Protein AF-A0A8H4V6S7-F1 (afdb_monomer_lite)

Foldseek 3Di:
DDDDDPDPPVVVVLVVVLQVLQQQVLNVLLQLLCQVQVVLLVHDPPDAVVNVSVLLSPLQRCVLVVLLQSLLVLLDPDPDDDSVCSQVSLQVCCVVPPVPPRPQDDPVDGRRLSPDRSVVSSVSSSVSSVSSVVCVVSSLVSDPPVDPVVVVVSDFDFLFADPQRWTWGQGPSLFIKTKADADPDPPPDDPPDPPDDDDDDDDDDDDDDDDDDDDDDDDPPPPPPPVPVCSVRNRMGMGGQGNALVSLVVVLVVLVPDPDPRSVSSSVSCVVPRNVVRVVVVVVVVVVVVVVVVVVVVVVCVVVCVVCVVVVVVVVVVVVVVVVVVVVVVVVVVVVVVVVVVVVVVVVVVVVVVVVVVVVVVVVVVVVVVVVVVVVVVVVVVVVVVDDDDDDDPPPPVADPVQVPDPPDDDDDPVNVVVVVVVPDDDDDDDDDDDDDDDDDDDDDDDDDDDDDDDDDDDDD

Sequence (461 aa):
MPSRKRTIQAVDDGSTILNRIRNTWQFANFCQWVYIFGKSAKIDESIDIEEIEVECLKPDSTLLADLALAILKLVSSHRGLTHDILDDQLRRQYLARACESNILGDADEPRKFADMDVVAKIRVLQQLTQWTMVHPERIRKKMEEQKDAEQTSWRIEPYGWDREDRTYYVLDDNRVYRLTEAPPIRALYRPKSQSMRSGRRSSKRQRPTPSNSDLATSMTVEENDNESTDNGMGGRAWECVAVTLQEVQELLWSLGKTRDENEKTLRRQLATHLIPILEKQGESRKRKQLQKERELLNLAKMANAKRSSRIAGKVERQKQEDKVKEEEERLRAAQVSKHREERGLLKMEQERDFRTSSRQRRLQEREARRLQHEEELAQLSEDSRATPVTAGRIKCLGISEEDADRQEFQFVCEPCRRRNEAASMPPKETLKMSLDTITCSTVGPQPQELPEVRTVRNESS

Secondary structure (DSSP, 8-state):
------SSHHHHHHHHHHHHHHT-HHHHHHHHHHHHHHHHHT--TT--HHHHHHHHT-TT-SHHHHHHHHHHHHH---TT--GGGHHHHHHHHHHHH-STT-SS--SSSPPPGGGS-HHHHHHHHHHHHHHHHTSTHHHHTT-S---HHHHGGGSPPP-EE-TT-PEEEE-TT--EEEEEPPPP-------------------------PPP-------------------SSTT-EEEEEE-SHHHHHHHHHHGGG---HHHHHHHHHIIIIIHHHHHHHHHHHHHHHHHHHHHHHHHHHHHHGGGTHHHHHHHHHHHHHHHHHHHHHHHHHHHHHHHHHHHHHHHHHHHHHHHHHHHHHHHHHHHHHHHHHHHHHHHHHHHHHSS--------SS---HHHHSSTT-----HHHHHHHHHHHSPPPP---------------PPPP-PPPPPP------

Structure (mmCIF, N/CA/C/O backbone):
data_AF-A0A8H4V6S7-F1
#
_entry.id   AF-A0A8H4V6S7-F1
#
loop_
_atom_site.group_PDB
_atom_site.id
_atom_site.type_symbol
_atom_site.label_atom_id
_atom_site.label_alt_id
_atom_site.label_comp_id
_atom_site.label_asym_id
_atom_site.label_entity_id
_atom_site.label_seq_id
_atom_site.pdbx_PDB_ins_code
_atom_site.Cartn_x
_atom_site.Cartn_y
_atom_site.Cartn_z
_atom_site.occupancy
_atom_site.B_iso_or_equiv
_atom_site.auth_seq_id
_atom_site.auth_comp_id
_atom_site.auth_asym_id
_atom_site.auth_atom_id
_atom_site.pdbx_PDB_model_num
ATOM 1 N N . MET A 1 1 ? -30.057 29.541 -23.007 1.00 42.00 1 MET A N 1
ATOM 2 C CA . MET A 1 1 ? -30.014 28.407 -22.057 1.00 42.00 1 MET A CA 1
ATOM 3 C C . MET A 1 1 ? -29.437 27.178 -22.761 1.00 42.00 1 MET A C 1
ATOM 5 O O . MET A 1 1 ? -30.197 26.512 -23.452 1.00 42.00 1 MET A O 1
ATOM 9 N N . PRO A 1 2 ? -28.131 26.869 -22.658 1.00 37.94 2 PRO A N 1
ATOM 10 C CA . PRO A 1 2 ? -27.592 25.608 -23.154 1.00 37.94 2 PRO A CA 1
ATOM 11 C C . PRO A 1 2 ? -27.215 24.658 -22.005 1.00 37.94 2 PRO A C 1
ATOM 13 O O . PRO A 1 2 ? -26.273 24.876 -21.252 1.00 37.94 2 PRO A O 1
ATOM 16 N N . SER A 1 3 ? -28.039 23.619 -21.887 1.00 35.72 3 SER A N 1
ATOM 17 C CA . SER A 1 3 ? -27.731 22.200 -21.662 1.00 35.72 3 SER A CA 1
ATOM 18 C C . SER A 1 3 ? -26.408 21.813 -20.967 1.00 35.72 3 SER A C 1
ATOM 20 O O . SER A 1 3 ? -25.352 21.693 -21.589 1.00 35.72 3 SER A O 1
ATOM 22 N N . ARG A 1 4 ? -26.511 21.481 -19.672 1.00 46.75 4 ARG A N 1
ATOM 23 C CA . ARG A 1 4 ? -25.550 20.660 -18.913 1.00 46.75 4 ARG A CA 1
ATOM 24 C C . ARG A 1 4 ? -25.634 19.198 -19.383 1.00 46.75 4 ARG A C 1
ATOM 26 O O . ARG A 1 4 ? -26.513 18.469 -18.935 1.00 46.75 4 ARG A O 1
ATOM 33 N N . LYS A 1 5 ? -24.723 18.755 -20.255 1.00 45.34 5 LYS A N 1
ATOM 34 C CA . LYS A 1 5 ? -24.535 17.331 -20.620 1.00 45.34 5 LYS A CA 1
ATOM 35 C C . LYS A 1 5 ? -23.055 16.983 -20.903 1.00 45.34 5 LYS A C 1
ATOM 37 O O . LYS A 1 5 ? -22.743 16.405 -21.933 1.00 45.34 5 LYS A O 1
ATOM 42 N N . ARG A 1 6 ? -22.114 17.349 -20.017 1.00 44.88 6 ARG A N 1
ATOM 43 C CA . ARG A 1 6 ? -20.682 16.965 -20.147 1.00 44.88 6 ARG A CA 1
ATOM 44 C C . ARG A 1 6 ? -19.986 16.628 -18.820 1.00 44.88 6 ARG A C 1
ATOM 46 O O . ARG A 1 6 ? -18.898 17.118 -18.553 1.00 44.88 6 ARG A O 1
ATOM 53 N N . THR A 1 7 ? -20.596 15.814 -17.962 1.00 43.50 7 THR A N 1
ATOM 54 C CA . THR A 1 7 ? -19.916 15.402 -16.708 1.00 43.50 7 THR A CA 1
ATOM 55 C C . THR A 1 7 ? -19.982 13.899 -16.433 1.00 43.50 7 THR A C 1
ATOM 57 O O . THR A 1 7 ? -19.345 13.435 -15.502 1.00 43.50 7 THR A O 1
ATOM 60 N N . ILE A 1 8 ? -20.682 13.114 -17.258 1.00 44.88 8 ILE A N 1
ATOM 61 C CA . ILE A 1 8 ? -20.849 11.668 -17.016 1.00 44.88 8 ILE A CA 1
ATOM 62 C C . ILE A 1 8 ? -19.811 10.817 -17.780 1.00 44.88 8 ILE A C 1
ATOM 64 O O . ILE A 1 8 ? -19.461 9.749 -17.307 1.00 44.88 8 ILE A O 1
ATOM 68 N N . GLN A 1 9 ? -19.240 11.297 -18.894 1.00 41.22 9 GLN A N 1
ATOM 69 C CA . GLN A 1 9 ? -18.287 10.504 -19.698 1.00 41.22 9 GLN A CA 1
ATOM 70 C C . GLN A 1 9 ? -16.881 10.378 -19.081 1.00 41.22 9 GLN A C 1
ATOM 72 O O . GLN A 1 9 ? -16.280 9.318 -19.159 1.00 41.22 9 GLN A O 1
ATOM 77 N N . ALA A 1 10 ? -16.375 11.406 -18.394 1.00 42.78 10 ALA A N 1
ATOM 78 C CA . ALA A 1 10 ? -14.999 11.394 -17.875 1.00 42.78 10 ALA A CA 1
ATOM 79 C C . ALA A 1 10 ? -14.760 10.397 -16.719 1.00 42.78 10 ALA A C 1
ATOM 81 O O . ALA A 1 10 ? -13.616 10.066 -16.419 1.00 42.78 10 ALA A O 1
ATOM 82 N N . VAL A 1 11 ? -15.821 9.929 -16.050 1.00 45.78 11 VAL A N 1
ATOM 83 C CA . VAL A 1 11 ? -15.714 8.957 -14.946 1.00 45.78 11 VAL A CA 1
ATOM 84 C C . VAL A 1 11 ? -15.586 7.523 -15.481 1.00 45.78 11 VAL A C 1
ATOM 86 O O . VAL A 1 11 ? -14.946 6.686 -14.846 1.00 45.78 11 VAL A O 1
ATOM 89 N N . ASP A 1 12 ? -16.136 7.255 -16.668 1.00 48.50 12 ASP A N 1
ATOM 90 C CA . ASP A 1 12 ? -16.135 5.930 -17.296 1.00 48.50 12 ASP A CA 1
ATOM 91 C C . ASP A 1 12 ? -14.758 5.607 -17.912 1.00 48.50 12 ASP A C 1
ATOM 93 O O . ASP A 1 12 ? -14.203 4.527 -17.695 1.00 48.50 12 ASP A O 1
ATOM 97 N N . ASP A 1 13 ? -14.128 6.599 -18.553 1.00 58.03 13 ASP A N 1
ATOM 98 C CA . ASP A 1 13 ? -12.788 6.476 -19.149 1.00 58.03 13 ASP A CA 1
ATOM 99 C C . ASP A 1 13 ? -11.702 6.175 -18.097 1.00 58.03 13 ASP A C 1
ATOM 101 O O . ASP A 1 13 ? -10.824 5.341 -18.312 1.00 58.03 13 ASP A O 1
ATOM 105 N N . GLY A 1 14 ? -11.782 6.784 -16.908 1.00 62.34 14 GLY A N 1
ATOM 106 C CA . GLY A 1 14 ? -10.833 6.509 -15.823 1.00 62.34 14 GLY A CA 1
ATOM 107 C C . GLY A 1 14 ? -10.924 5.072 -15.296 1.00 62.34 14 GLY A C 1
ATOM 108 O O . GLY A 1 14 ? -9.904 4.443 -15.017 1.00 62.34 14 GLY A O 1
ATOM 109 N N . SER A 1 15 ? -12.137 4.517 -15.205 1.00 71.00 15 SER A N 1
ATOM 110 C CA . SER A 1 15 ? -12.350 3.145 -14.724 1.00 71.00 15 SER A CA 1
ATOM 111 C C . SER A 1 15 ? -11.838 2.090 -15.714 1.00 71.00 15 SER A C 1
ATOM 113 O O . SER A 1 15 ? -11.225 1.098 -15.316 1.00 71.00 15 SER A O 1
ATOM 115 N N . THR A 1 16 ? -12.009 2.338 -17.015 1.00 82.56 16 THR A N 1
ATOM 116 C CA . THR A 1 16 ? -11.537 1.440 -18.077 1.00 82.56 16 THR A CA 1
ATOM 117 C C . THR A 1 16 ? -10.013 1.460 -18.200 1.00 82.56 16 THR A C 1
ATOM 119 O O . THR A 1 16 ? -9.397 0.400 -18.334 1.00 82.56 16 THR A O 1
ATOM 122 N N . ILE A 1 17 ? -9.386 2.634 -18.058 1.00 85.62 17 ILE A N 1
ATOM 123 C CA . ILE A 1 17 ? -7.924 2.773 -18.021 1.00 85.62 17 ILE A CA 1
ATOM 124 C C . ILE A 1 17 ? -7.340 2.077 -16.785 1.00 85.62 17 ILE A C 1
ATOM 126 O O . ILE A 1 17 ? -6.378 1.319 -16.920 1.00 85.62 17 ILE A O 1
ATOM 130 N N . LEU A 1 18 ? -7.937 2.252 -15.599 1.00 87.50 18 LEU A N 1
ATOM 131 C CA . LEU A 1 18 ? -7.503 1.540 -14.389 1.00 87.50 18 LEU A CA 1
ATOM 132 C C . LEU A 1 18 ? -7.582 0.023 -14.552 1.00 87.50 18 LEU A C 1
ATOM 134 O O . LEU A 1 18 ? -6.632 -0.678 -14.214 1.00 87.50 18 LEU A O 1
ATOM 138 N N . ASN A 1 19 ? -8.684 -0.490 -15.099 1.00 87.06 19 ASN A N 1
ATOM 139 C CA . ASN A 1 19 ? -8.835 -1.924 -15.340 1.00 87.06 19 ASN A CA 1
ATOM 140 C C . ASN A 1 19 ? -7.770 -2.445 -16.313 1.00 87.06 19 ASN A C 1
ATOM 142 O O . ASN A 1 19 ? -7.203 -3.516 -16.098 1.00 87.06 19 ASN A O 1
ATOM 146 N N . ARG A 1 20 ? -7.430 -1.665 -17.345 1.00 88.50 20 ARG A N 1
ATOM 147 C CA . ARG A 1 20 ? -6.333 -1.995 -18.262 1.00 88.50 20 ARG A CA 1
ATOM 148 C C . ARG A 1 20 ? -4.984 -2.043 -17.542 1.00 88.50 20 ARG A C 1
ATOM 150 O O . ARG A 1 20 ? -4.229 -2.992 -17.744 1.00 88.50 20 ARG A O 1
ATOM 157 N N . ILE A 1 21 ? -4.690 -1.061 -16.689 1.00 89.31 21 ILE A N 1
ATOM 158 C CA . ILE A 1 21 ? -3.451 -1.008 -15.897 1.00 89.31 21 ILE A CA 1
ATOM 159 C C . ILE A 1 21 ? -3.358 -2.211 -14.952 1.00 89.31 21 ILE A C 1
ATOM 161 O O . ILE A 1 21 ? -2.337 -2.892 -14.928 1.00 89.31 21 ILE A O 1
ATOM 165 N N . ARG A 1 22 ? -4.438 -2.534 -14.236 1.00 89.69 22 ARG A N 1
ATOM 166 C CA . ARG A 1 22 ? -4.497 -3.669 -13.299 1.00 89.69 22 ARG A CA 1
ATOM 167 C C . ARG A 1 22 ? -4.276 -5.016 -13.981 1.00 89.69 22 ARG A C 1
ATOM 169 O O . ARG A 1 22 ? -3.579 -5.869 -13.440 1.00 89.69 22 ARG A O 1
ATOM 176 N N . ASN A 1 23 ? -4.814 -5.189 -15.187 1.00 89.88 23 ASN A N 1
ATOM 177 C CA . ASN A 1 23 ? -4.631 -6.403 -15.989 1.00 89.88 23 ASN A CA 1
ATOM 178 C C . ASN A 1 23 ? -3.279 -6.461 -16.717 1.00 89.88 23 ASN A C 1
ATOM 180 O O . ASN A 1 23 ? -2.972 -7.435 -17.397 1.00 89.88 23 ASN A O 1
ATOM 184 N N . THR A 1 24 ? -2.437 -5.441 -16.574 1.00 90.38 24 THR A N 1
ATOM 185 C CA . THR A 1 24 ? -1.105 -5.418 -17.176 1.00 90.38 24 THR A CA 1
ATOM 186 C C . THR A 1 24 ? -0.105 -6.076 -16.221 1.00 90.38 24 THR A C 1
ATOM 188 O O . THR A 1 24 ? 0.155 -5.564 -15.133 1.00 90.38 24 THR A O 1
ATOM 191 N N . TRP A 1 25 ? 0.511 -7.194 -16.619 1.00 90.31 25 TRP A N 1
ATOM 192 C CA . TRP A 1 25 ? 1.487 -7.896 -15.767 1.00 90.31 25 TRP A CA 1
ATOM 193 C C . TRP A 1 25 ? 2.703 -7.024 -15.426 1.00 90.31 25 TRP A C 1
ATOM 195 O O . TRP A 1 25 ? 3.274 -7.153 -14.343 1.00 90.31 25 TRP A O 1
ATOM 205 N N . GLN A 1 26 ? 3.077 -6.101 -16.323 1.00 91.75 26 GLN A N 1
ATOM 206 C CA . GLN A 1 26 ? 4.175 -5.165 -16.100 1.00 91.75 26 GLN A CA 1
ATOM 207 C C . GLN A 1 26 ? 3.908 -4.271 -14.886 1.00 91.75 26 GLN A C 1
ATOM 209 O O . GLN A 1 26 ? 4.837 -3.968 -14.141 1.00 91.75 26 GLN A O 1
ATOM 214 N N . PHE A 1 27 ? 2.646 -3.888 -14.667 1.00 92.06 27 PHE A N 1
ATOM 215 C CA . PHE A 1 27 ? 2.244 -3.099 -13.509 1.00 92.06 27 PHE A CA 1
ATOM 216 C C . PHE A 1 27 ? 2.395 -3.908 -12.221 1.00 92.06 27 PHE A C 1
ATOM 218 O O . PHE A 1 27 ? 3.101 -3.481 -11.313 1.00 92.06 27 PHE A O 1
ATOM 225 N N . ALA A 1 28 ? 1.828 -5.117 -12.182 1.00 91.88 28 ALA A N 1
ATOM 226 C CA . ALA A 1 28 ? 1.925 -6.003 -11.023 1.00 91.88 28 ALA A CA 1
ATOM 227 C C . ALA A 1 28 ? 3.391 -6.313 -10.656 1.00 91.88 28 ALA A C 1
ATOM 229 O O . ALA A 1 28 ? 3.788 -6.222 -9.496 1.00 91.88 28 ALA A O 1
ATOM 230 N N . ASN A 1 29 ? 4.228 -6.604 -11.659 1.00 91.75 29 ASN A N 1
ATOM 231 C CA . ASN A 1 29 ? 5.652 -6.867 -11.460 1.00 91.75 29 ASN A CA 1
ATOM 232 C C . ASN A 1 29 ? 6.421 -5.634 -10.963 1.00 91.75 29 ASN A C 1
ATOM 234 O O . ASN A 1 29 ? 7.265 -5.751 -10.076 1.00 91.75 29 ASN A O 1
ATOM 238 N N . PHE A 1 30 ? 6.126 -4.457 -11.518 1.00 92.19 30 PHE A N 1
ATOM 239 C CA . PHE A 1 30 ? 6.714 -3.199 -11.074 1.00 92.19 30 PHE A CA 1
ATOM 240 C C . PHE A 1 30 ? 6.356 -2.895 -9.616 1.00 92.19 30 PHE A C 1
ATOM 242 O O . PHE A 1 30 ? 7.247 -2.633 -8.811 1.00 92.19 30 PHE A O 1
ATOM 249 N N . CYS A 1 31 ? 5.077 -2.979 -9.257 1.00 91.12 31 CYS A N 1
ATOM 250 C CA . CYS A 1 31 ? 4.616 -2.715 -7.901 1.00 91.12 31 CYS A CA 1
ATOM 251 C C . CYS A 1 31 ? 5.244 -3.679 -6.892 1.00 91.12 31 CYS A C 1
ATOM 253 O O . CYS A 1 31 ? 5.760 -3.244 -5.866 1.00 91.12 31 CYS A O 1
ATOM 255 N N . GLN A 1 32 ? 5.297 -4.969 -7.221 1.00 90.75 32 GLN A N 1
ATOM 256 C CA . GLN A 1 32 ? 5.970 -5.966 -6.395 1.00 90.75 32 GLN A CA 1
ATOM 257 C C . GLN A 1 32 ? 7.457 -5.645 -6.189 1.00 90.75 32 GLN A C 1
ATOM 259 O O . GLN A 1 32 ? 7.984 -5.771 -5.085 1.00 90.75 32 GLN A O 1
ATOM 264 N N . TRP A 1 33 ? 8.145 -5.186 -7.237 1.00 90.94 33 TRP A N 1
ATOM 265 C CA . TRP A 1 33 ? 9.530 -4.738 -7.115 1.00 90.94 33 TRP A CA 1
ATOM 266 C C . TRP A 1 33 ? 9.660 -3.534 -6.174 1.00 90.94 33 TRP A C 1
ATOM 268 O O . TRP A 1 33 ? 10.598 -3.485 -5.382 1.00 90.94 33 TRP A O 1
ATOM 278 N N . VAL A 1 34 ? 8.722 -2.584 -6.225 1.00 90.62 34 VAL A N 1
ATOM 279 C CA . VAL A 1 34 ? 8.705 -1.424 -5.320 1.00 90.62 34 VAL A CA 1
ATOM 280 C C . VAL A 1 34 ? 8.496 -1.857 -3.865 1.00 90.62 34 VAL A C 1
ATOM 282 O O . VAL A 1 34 ? 9.169 -1.312 -2.996 1.00 90.62 34 VAL A O 1
ATOM 285 N N . TYR A 1 35 ? 7.669 -2.866 -3.577 1.00 88.19 35 TYR A N 1
ATOM 286 C CA . TYR A 1 35 ? 7.531 -3.380 -2.205 1.00 88.19 35 TYR A CA 1
ATOM 287 C C . TYR A 1 35 ? 8.808 -4.036 -1.683 1.00 88.19 35 TYR A C 1
ATOM 289 O O . TYR A 1 35 ? 9.224 -3.751 -0.562 1.00 88.19 35 TYR A O 1
ATOM 297 N N . ILE A 1 36 ? 9.460 -4.870 -2.498 1.00 86.06 36 ILE A N 1
ATOM 298 C CA . ILE A 1 36 ? 10.667 -5.586 -2.062 1.00 86.06 36 ILE A CA 1
ATOM 299 C C . ILE A 1 36 ? 11.871 -4.633 -1.967 1.00 86.06 36 ILE A C 1
ATOM 301 O O . ILE A 1 36 ? 12.642 -4.685 -1.011 1.00 86.06 36 ILE A O 1
ATOM 305 N N . PHE A 1 37 ? 12.057 -3.752 -2.955 1.00 87.06 37 PHE A N 1
ATOM 306 C CA . PHE A 1 37 ? 13.295 -2.980 -3.127 1.00 87.06 37 PHE A CA 1
ATOM 307 C C . PHE A 1 37 ? 13.135 -1.466 -2.967 1.00 87.06 37 PHE A C 1
ATOM 309 O O . PHE A 1 37 ? 14.127 -0.735 -3.062 1.00 87.06 37 PHE A O 1
ATOM 316 N N . GLY A 1 38 ? 11.923 -0.971 -2.711 1.00 85.38 38 GLY A N 1
ATOM 317 C CA . GLY A 1 38 ? 11.621 0.460 -2.627 1.00 85.38 38 GLY A CA 1
ATOM 318 C C . GLY A 1 38 ? 12.490 1.188 -1.609 1.00 85.38 38 GLY A C 1
ATOM 319 O O . GLY A 1 38 ? 13.104 2.203 -1.943 1.00 85.38 38 GLY A O 1
ATOM 320 N N . LYS A 1 39 ? 12.670 0.597 -0.422 1.00 85.69 39 LYS A N 1
ATOM 321 C CA . LYS A 1 39 ? 13.534 1.135 0.642 1.00 85.69 39 LYS A CA 1
ATOM 322 C C . LYS A 1 39 ? 14.963 1.378 0.148 1.00 85.69 39 LYS A C 1
ATOM 324 O O . LYS A 1 39 ? 15.504 2.477 0.273 1.00 85.69 39 LYS A O 1
ATOM 329 N N . SER A 1 40 ? 15.564 0.390 -0.514 1.00 85.19 40 SER A N 1
ATOM 330 C CA . SER A 1 40 ? 16.931 0.492 -1.048 1.00 85.19 40 SER A CA 1
ATOM 331 C C . SER A 1 40 ? 17.048 1.371 -2.290 1.00 85.19 40 SER A C 1
ATOM 333 O O . SER A 1 40 ? 18.120 1.929 -2.561 1.00 85.19 40 SER A O 1
ATOM 335 N N . ALA A 1 41 ? 15.951 1.545 -3.025 1.00 85.00 41 ALA A N 1
ATOM 336 C CA . ALA A 1 41 ? 15.831 2.517 -4.104 1.00 85.00 41 ALA A CA 1
ATOM 337 C C . ALA A 1 41 ? 15.590 3.956 -3.606 1.00 85.00 41 ALA A C 1
ATOM 339 O O . ALA A 1 41 ? 15.640 4.881 -4.418 1.00 85.00 41 ALA A O 1
ATOM 340 N N . LYS A 1 42 ? 15.417 4.165 -2.289 1.00 84.88 42 LYS A N 1
ATOM 341 C CA . LYS A 1 42 ? 15.016 5.441 -1.666 1.00 84.88 42 LYS A CA 1
ATOM 342 C C . LYS A 1 42 ? 13.648 5.937 -2.144 1.00 84.88 42 LYS A C 1
ATOM 344 O O . LYS A 1 42 ? 13.438 7.141 -2.278 1.00 84.88 42 LYS A O 1
ATOM 349 N N . ILE A 1 43 ? 12.753 5.002 -2.433 1.00 85.75 43 ILE A N 1
ATOM 350 C CA . ILE A 1 43 ? 11.335 5.263 -2.653 1.00 85.75 43 ILE A CA 1
ATOM 351 C C . ILE A 1 43 ? 10.681 5.315 -1.269 1.00 85.75 43 ILE A C 1
ATOM 353 O O . ILE A 1 43 ? 11.036 4.524 -0.395 1.00 85.75 43 ILE A O 1
ATOM 357 N N . ASP A 1 44 ? 9.788 6.279 -1.053 1.00 80.88 44 ASP A N 1
ATOM 358 C CA . ASP A 1 44 ? 9.103 6.419 0.230 1.00 80.88 44 ASP A CA 1
ATOM 359 C C . ASP A 1 44 ? 8.198 5.204 0.492 1.00 80.88 44 ASP A C 1
ATOM 361 O O . ASP A 1 44 ? 7.423 4.798 -0.371 1.00 80.88 44 ASP A O 1
ATOM 365 N N . GLU A 1 45 ? 8.293 4.629 1.693 1.00 77.75 45 GLU A N 1
ATOM 366 C CA . GLU A 1 45 ? 7.503 3.463 2.118 1.00 77.75 45 GLU A CA 1
ATOM 367 C C . GLU A 1 45 ? 6.009 3.779 2.233 1.00 77.75 45 GLU A C 1
ATOM 369 O O . GLU A 1 45 ? 5.188 2.871 2.326 1.00 77.75 45 GLU A O 1
ATOM 374 N N . SER A 1 46 ? 5.654 5.066 2.256 1.00 76.06 46 SER A N 1
ATOM 375 C CA . SER A 1 46 ? 4.264 5.508 2.292 1.00 76.06 46 SER A CA 1
ATOM 376 C C . SER A 1 46 ? 3.533 5.361 0.952 1.00 76.06 46 SER A C 1
ATOM 378 O O . SER A 1 46 ? 2.301 5.408 0.945 1.00 76.06 46 SER A O 1
ATOM 380 N N . ILE A 1 47 ? 4.272 5.155 -0.148 1.00 81.12 47 ILE A N 1
ATOM 381 C CA . ILE A 1 47 ? 3.715 5.040 -1.497 1.00 81.12 47 ILE A CA 1
ATOM 382 C C . ILE A 1 47 ? 3.047 3.669 -1.646 1.00 81.12 47 ILE A C 1
ATOM 384 O O . ILE A 1 47 ? 3.691 2.656 -1.920 1.00 81.12 47 ILE A O 1
ATOM 388 N N . ASP A 1 48 ? 1.728 3.655 -1.483 1.00 82.69 48 ASP A N 1
ATOM 389 C CA . ASP A 1 48 ? 0.883 2.485 -1.716 1.00 82.69 48 ASP A CA 1
ATOM 390 C C . ASP A 1 48 ? 0.552 2.335 -3.215 1.00 82.69 48 ASP A C 1
ATOM 392 O O . ASP A 1 48 ? 0.479 3.316 -3.956 1.00 82.69 48 ASP A O 1
ATOM 396 N N . ILE A 1 49 ? 0.227 1.122 -3.681 1.00 85.75 49 ILE A N 1
ATOM 397 C CA . ILE A 1 49 ? -0.225 0.928 -5.077 1.00 85.75 49 ILE A CA 1
ATOM 398 C C . ILE A 1 49 ? -1.452 1.759 -5.419 1.00 85.75 49 ILE A C 1
ATOM 400 O O . ILE A 1 49 ? -1.555 2.242 -6.538 1.00 85.75 49 ILE A O 1
ATOM 404 N N . GLU A 1 50 ? -2.385 1.935 -4.483 1.00 84.88 50 GLU A N 1
ATOM 405 C CA . GLU A 1 50 ? -3.554 2.786 -4.724 1.00 84.88 50 GLU A CA 1
ATOM 406 C C . GLU A 1 50 ? -3.146 4.231 -5.032 1.00 84.88 50 GLU A C 1
ATOM 408 O O . GLU A 1 50 ? -3.790 4.883 -5.848 1.00 84.88 50 GLU A O 1
ATOM 413 N N . GLU A 1 51 ? -2.061 4.724 -4.428 1.00 86.81 51 GLU A N 1
ATOM 414 C CA . GLU A 1 51 ? -1.514 6.039 -4.750 1.00 86.81 51 GLU A CA 1
ATOM 415 C C . GLU A 1 51 ? -0.906 6.045 -6.153 1.00 86.81 51 GLU A C 1
ATOM 417 O O . GLU A 1 51 ? -1.221 6.939 -6.934 1.00 86.81 51 GLU A O 1
ATOM 422 N N . ILE A 1 52 ? -0.145 5.008 -6.521 1.00 88.81 52 ILE A N 1
ATOM 423 C CA . ILE A 1 52 ? 0.395 4.852 -7.882 1.00 88.81 52 ILE A CA 1
ATOM 424 C C . ILE A 1 52 ? -0.743 4.785 -8.915 1.00 88.81 52 ILE A C 1
ATOM 426 O O . ILE A 1 52 ? -0.659 5.439 -9.947 1.00 88.81 52 ILE A O 1
ATOM 430 N N . GLU A 1 53 ? -1.832 4.059 -8.647 1.00 88.94 53 GLU A N 1
ATOM 431 C CA . GLU A 1 53 ? -3.004 3.979 -9.533 1.00 88.94 53 GLU A CA 1
ATOM 432 C C . GLU A 1 53 ? -3.715 5.324 -9.693 1.00 88.94 53 GLU A C 1
ATOM 434 O O . GLU A 1 53 ? -4.066 5.717 -10.807 1.00 88.94 53 GLU A O 1
ATOM 439 N N . VAL A 1 54 ? -3.932 6.039 -8.585 1.00 87.94 54 VAL A N 1
ATOM 440 C CA . VAL A 1 54 ? -4.552 7.371 -8.603 1.00 87.94 54 VAL A CA 1
ATOM 441 C C . VAL A 1 54 ? -3.672 8.365 -9.354 1.00 87.94 54 VAL A C 1
ATOM 443 O O . VAL A 1 54 ? -4.186 9.223 -10.069 1.00 87.94 54 VAL A O 1
ATOM 446 N N . GLU A 1 55 ? -2.358 8.251 -9.216 1.00 87.81 55 GLU A N 1
ATOM 447 C CA . GLU A 1 55 ? -1.399 9.136 -9.864 1.00 87.81 55 GLU A CA 1
ATOM 448 C C . GLU A 1 55 ? -1.228 8.794 -11.350 1.00 87.81 55 GLU A C 1
ATOM 450 O O . GLU A 1 55 ? -1.158 9.694 -12.179 1.00 87.81 55 GLU A O 1
ATOM 455 N N . CYS A 1 56 ? -1.329 7.516 -11.722 1.00 85.94 56 CYS A N 1
ATOM 456 C CA . CYS A 1 56 ? -1.452 7.063 -13.108 1.00 85.94 56 CYS A CA 1
ATOM 457 C C . CYS A 1 56 ? -2.669 7.663 -13.832 1.00 85.94 56 CYS A C 1
ATOM 459 O O . CYS A 1 56 ? -2.624 7.834 -15.047 1.00 85.94 56 CYS A O 1
ATOM 461 N N . LEU A 1 57 ? -3.748 7.991 -13.114 1.00 86.88 57 LEU A N 1
ATOM 462 C CA . LEU A 1 57 ? -4.913 8.670 -13.689 1.00 86.88 57 LEU A CA 1
ATOM 463 C C . LEU A 1 57 ? -4.734 10.182 -13.852 1.00 86.88 57 LEU A C 1
ATOM 465 O O . LEU A 1 57 ? -5.521 10.814 -14.560 1.00 86.88 57 LEU A O 1
ATOM 469 N N . LYS A 1 58 ? -3.730 10.782 -13.205 1.00 85.88 58 LYS A N 1
ATOM 470 C CA . LYS A 1 58 ? -3.447 12.212 -13.328 1.00 85.88 58 LYS A CA 1
ATOM 471 C C . LYS A 1 58 ? -2.418 12.423 -14.441 1.00 85.88 58 LYS A C 1
ATOM 473 O O . LYS A 1 58 ? -1.307 11.917 -14.341 1.00 85.88 58 LYS A O 1
ATOM 478 N N . PRO A 1 59 ? -2.725 13.195 -15.493 1.00 74.25 59 PRO A N 1
ATOM 479 C CA . PRO A 1 59 ? -1.775 13.416 -16.584 1.00 74.25 59 PRO A CA 1
ATOM 480 C C . PRO A 1 59 ? -0.526 14.207 -16.150 1.00 74.25 59 PRO A C 1
ATOM 482 O O . PRO A 1 59 ? 0.563 13.929 -16.644 1.00 74.25 59 PRO A O 1
ATOM 485 N N . ASP A 1 60 ? -0.660 15.116 -15.176 1.00 76.12 60 ASP A N 1
ATOM 486 C CA . ASP A 1 60 ? 0.415 16.017 -14.711 1.00 76.12 60 ASP A CA 1
ATOM 487 C C . ASP A 1 60 ? 1.244 15.450 -13.540 1.00 76.12 60 ASP A C 1
ATOM 489 O O . ASP A 1 60 ? 2.005 16.157 -12.879 1.00 76.12 60 ASP A O 1
ATOM 493 N N . SER A 1 61 ? 1.066 14.163 -13.259 1.00 82.50 61 SER A N 1
ATOM 494 C CA . SER A 1 61 ? 1.737 13.414 -12.201 1.00 82.50 61 SER A CA 1
ATOM 495 C C . SER A 1 61 ? 3.266 13.443 -12.354 1.00 82.50 61 SER A C 1
ATOM 497 O O . SER A 1 61 ? 3.791 12.913 -13.341 1.00 82.50 61 SER A O 1
ATOM 499 N N . THR A 1 62 ? 4.008 13.929 -11.353 1.00 86.56 62 THR A N 1
ATOM 500 C CA . THR A 1 62 ? 5.481 13.786 -11.325 1.00 86.56 62 THR A CA 1
ATOM 501 C C . THR A 1 62 ? 5.940 12.468 -10.711 1.00 86.56 62 THR A C 1
ATOM 503 O O . THR A 1 62 ? 7.055 12.034 -10.990 1.00 86.56 62 THR A O 1
ATOM 506 N N . LEU A 1 63 ? 5.079 11.777 -9.959 1.00 88.19 63 LEU A N 1
ATOM 507 C CA . LEU A 1 63 ? 5.439 10.587 -9.182 1.00 88.19 63 LEU A CA 1
ATOM 508 C C . LEU A 1 63 ? 6.020 9.463 -10.048 1.00 88.19 63 LEU A C 1
ATOM 510 O O . LEU A 1 63 ? 7.018 8.852 -9.680 1.00 88.19 63 LEU A O 1
ATOM 514 N N . LEU A 1 64 ? 5.454 9.205 -11.232 1.00 88.44 64 LEU A N 1
ATOM 515 C CA . LEU A 1 64 ? 6.010 8.201 -12.149 1.00 88.44 64 LEU A CA 1
ATOM 516 C C . LEU A 1 64 ? 7.409 8.589 -12.651 1.00 88.44 64 LEU A C 1
ATOM 518 O O . LEU A 1 64 ? 8.257 7.717 -12.835 1.00 88.44 64 LEU A O 1
ATOM 522 N N . ALA A 1 65 ? 7.666 9.885 -12.852 1.00 89.31 65 ALA A N 1
ATOM 523 C CA . ALA A 1 65 ? 8.984 10.384 -13.231 1.00 89.31 65 ALA A CA 1
ATOM 524 C C . ALA A 1 65 ? 9.964 10.326 -12.047 1.00 89.31 65 ALA A C 1
ATOM 526 O O . ALA A 1 65 ? 11.123 9.960 -12.240 1.00 89.31 65 ALA A O 1
ATOM 527 N N . ASP A 1 66 ? 9.499 10.610 -10.828 1.00 89.75 66 ASP A N 1
ATOM 528 C CA . ASP A 1 66 ? 10.264 10.467 -9.584 1.00 89.75 66 ASP A CA 1
ATOM 529 C C . ASP A 1 66 ? 10.691 9.007 -9.362 1.00 89.75 66 ASP A C 1
ATOM 531 O O . ASP A 1 66 ? 11.866 8.727 -9.106 1.00 89.75 66 ASP A O 1
ATOM 535 N N . LEU A 1 67 ? 9.762 8.060 -9.543 1.00 90.19 67 LEU A N 1
ATOM 536 C CA . LEU A 1 67 ? 10.024 6.620 -9.471 1.00 90.19 67 LEU A CA 1
ATOM 537 C C . LEU A 1 67 ? 10.990 6.169 -10.573 1.00 90.19 67 LEU A C 1
ATOM 539 O O . LEU A 1 67 ? 11.961 5.463 -10.287 1.00 90.19 67 LEU A O 1
ATOM 543 N N . ALA A 1 68 ? 10.787 6.618 -11.816 1.00 89.69 68 ALA A N 1
ATOM 544 C CA . ALA A 1 68 ? 11.703 6.326 -12.919 1.00 89.69 68 ALA A CA 1
ATOM 545 C C . ALA A 1 68 ? 13.119 6.816 -12.605 1.00 89.69 68 ALA A C 1
ATOM 547 O O . ALA A 1 68 ? 14.091 6.088 -12.801 1.00 89.69 68 ALA A O 1
ATOM 548 N N . LEU A 1 69 ? 13.242 8.023 -12.056 1.00 90.38 69 LEU A N 1
ATOM 549 C CA . LEU A 1 69 ? 14.510 8.630 -11.680 1.00 90.38 69 LEU A CA 1
ATOM 550 C C . LEU A 1 69 ? 15.175 7.884 -10.512 1.00 90.38 69 LEU A C 1
ATOM 552 O O . LEU A 1 69 ? 16.387 7.650 -10.545 1.00 90.38 69 LEU A O 1
ATOM 556 N N . ALA A 1 70 ? 14.407 7.477 -9.498 1.00 89.12 70 ALA A N 1
ATOM 557 C CA . ALA A 1 70 ? 14.898 6.679 -8.375 1.00 89.12 70 ALA A CA 1
ATOM 558 C C . ALA A 1 70 ? 15.498 5.345 -8.848 1.00 89.12 70 ALA A C 1
ATOM 560 O O . ALA A 1 70 ? 16.609 4.983 -8.450 1.00 89.12 70 ALA A O 1
ATOM 561 N N . ILE A 1 71 ? 14.822 4.657 -9.770 1.00 89.75 71 ILE A N 1
ATOM 562 C CA . ILE A 1 71 ? 15.285 3.381 -10.330 1.00 89.75 71 ILE A CA 1
ATOM 563 C C . ILE A 1 71 ? 16.458 3.603 -11.290 1.00 89.75 71 ILE A C 1
ATOM 565 O O . ILE A 1 71 ? 17.453 2.875 -11.253 1.00 89.75 71 ILE A O 1
ATOM 569 N N . LEU A 1 72 ? 16.418 4.657 -12.107 1.00 89.00 72 LEU A N 1
ATOM 570 C CA . LEU A 1 72 ? 17.493 4.982 -13.043 1.00 89.00 72 LEU A CA 1
ATOM 571 C C . LEU A 1 72 ? 18.804 5.336 -12.324 1.00 89.00 72 LEU A C 1
ATOM 573 O O . LEU A 1 72 ? 19.877 5.035 -12.845 1.00 89.00 72 LEU A O 1
ATOM 577 N N . LYS A 1 73 ? 18.755 5.883 -11.102 1.00 88.38 73 LYS A N 1
ATOM 578 C CA . LYS A 1 73 ? 19.938 6.064 -10.232 1.00 88.38 73 LYS A CA 1
ATOM 579 C C . LYS A 1 73 ? 20.598 4.743 -9.808 1.00 88.38 73 LYS A C 1
ATOM 581 O O . LYS A 1 73 ? 21.739 4.756 -9.349 1.00 88.38 73 LYS A O 1
ATOM 586 N N . LEU A 1 74 ? 19.898 3.611 -9.907 1.00 85.06 74 LEU A N 1
ATOM 587 C CA . LEU A 1 74 ? 20.451 2.278 -9.637 1.00 85.06 74 LEU A CA 1
ATOM 588 C C . LEU A 1 74 ? 21.053 1.643 -10.898 1.00 85.06 74 LEU A C 1
ATOM 590 O O . LEU A 1 74 ? 22.081 0.961 -10.825 1.00 85.06 74 LEU A O 1
ATOM 594 N N . VAL A 1 75 ? 20.429 1.885 -12.054 1.00 85.56 75 VAL A N 1
ATOM 595 C CA . VAL A 1 75 ? 20.890 1.371 -13.353 1.00 85.56 75 VAL A CA 1
ATOM 596 C C . VAL A 1 75 ? 22.094 2.167 -13.864 1.00 85.56 75 VAL A C 1
ATOM 598 O O . VAL A 1 75 ? 23.128 1.592 -14.221 1.00 85.56 75 VAL A O 1
ATOM 601 N N . SER A 1 76 ? 21.976 3.494 -13.876 1.00 82.81 76 SER A N 1
ATOM 602 C CA . SER A 1 76 ? 22.989 4.410 -14.394 1.00 82.81 76 SER A CA 1
ATOM 603 C C . SER A 1 76 ? 24.039 4.751 -13.333 1.00 82.81 76 SER A C 1
ATOM 605 O O . SER A 1 76 ? 23.754 4.859 -12.144 1.00 82.81 76 SER A O 1
ATOM 607 N N . SER A 1 77 ? 25.284 4.932 -13.771 1.00 79.44 77 SER A N 1
ATOM 608 C CA . SER A 1 77 ? 26.390 5.412 -12.932 1.00 79.44 77 SER A CA 1
ATOM 609 C C . SER A 1 77 ? 26.568 6.934 -12.998 1.00 79.44 77 SER A C 1
ATOM 611 O O . SER A 1 77 ? 27.564 7.456 -12.500 1.00 79.44 77 SER A O 1
ATOM 613 N N . HIS A 1 78 ? 25.650 7.652 -13.652 1.00 76.38 78 HIS A N 1
ATOM 614 C CA . HIS A 1 78 ? 25.765 9.092 -13.847 1.00 76.38 78 HIS A CA 1
ATOM 615 C C . HIS A 1 78 ? 25.426 9.840 -12.548 1.00 76.38 78 HIS A C 1
ATOM 617 O O . HIS A 1 78 ? 24.426 9.565 -11.884 1.00 76.38 78 HIS A O 1
ATOM 623 N N . ARG A 1 79 ? 26.295 10.774 -12.145 1.00 73.12 79 ARG A N 1
ATOM 624 C CA . ARG A 1 79 ? 26.141 11.546 -10.906 1.00 73.12 79 ARG A CA 1
ATOM 625 C C . ARG A 1 79 ? 25.320 12.801 -11.198 1.00 73.12 79 ARG A C 1
ATOM 627 O O . ARG A 1 79 ? 25.664 13.539 -12.108 1.00 73.12 79 ARG A O 1
ATOM 634 N N . GLY A 1 80 ? 24.289 13.062 -10.392 1.00 76.62 80 GLY A N 1
ATOM 635 C CA . GLY A 1 80 ? 23.453 14.262 -10.536 1.00 76.62 80 GLY A CA 1
ATOM 636 C C . GLY A 1 80 ? 22.247 14.096 -11.463 1.00 76.62 80 GLY A C 1
ATOM 637 O O . GLY A 1 80 ? 21.891 15.040 -12.152 1.00 76.62 80 GLY A O 1
ATOM 638 N N . LEU A 1 81 ? 21.611 12.916 -11.483 1.00 82.38 81 LEU A N 1
ATOM 639 C CA . LEU A 1 81 ? 20.341 12.729 -12.193 1.00 82.38 81 LEU A CA 1
ATOM 640 C C . LEU A 1 81 ? 19.257 13.671 -11.648 1.00 82.38 81 LEU A C 1
ATOM 642 O O . LEU A 1 81 ? 18.821 13.518 -10.501 1.00 82.38 81 LEU A O 1
ATOM 646 N N . THR A 1 82 ? 18.819 14.592 -12.501 1.00 84.56 82 THR A N 1
ATOM 647 C CA . THR A 1 82 ? 17.651 15.465 -12.337 1.00 84.56 82 THR A CA 1
ATOM 648 C C . THR A 1 82 ? 16.584 15.113 -13.377 1.00 84.56 82 THR A C 1
ATOM 650 O O . THR A 1 82 ? 16.852 14.352 -14.310 1.00 84.56 82 THR A O 1
ATOM 653 N N . HIS A 1 83 ? 15.375 15.661 -13.225 1.00 81.94 83 HIS A N 1
ATOM 654 C CA . HIS A 1 83 ? 14.277 15.449 -14.176 1.00 81.94 83 HIS A CA 1
ATOM 655 C C . HIS A 1 83 ? 14.631 15.898 -15.597 1.00 81.94 83 HIS A C 1
ATOM 657 O O . HIS A 1 83 ? 14.244 15.236 -16.551 1.00 81.94 83 HIS A O 1
ATOM 663 N N . ASP A 1 84 ? 15.441 16.948 -15.737 1.00 81.44 84 ASP A N 1
ATOM 664 C CA . ASP A 1 84 ? 15.812 17.506 -17.043 1.00 81.44 84 ASP A CA 1
ATOM 665 C C . ASP A 1 84 ? 16.678 16.553 -17.880 1.00 81.44 84 ASP A C 1
ATOM 667 O O . ASP A 1 84 ? 16.613 16.559 -19.104 1.00 81.44 84 ASP A O 1
ATOM 671 N N . ILE A 1 85 ? 17.487 15.712 -17.224 1.00 85.75 85 ILE A N 1
ATOM 672 C CA . ILE A 1 85 ? 18.389 14.753 -17.885 1.00 85.75 85 ILE A CA 1
ATOM 673 C C . ILE A 1 85 ? 17.768 13.341 -17.897 1.00 85.75 85 ILE A C 1
ATOM 675 O O . ILE A 1 85 ? 18.373 12.396 -18.408 1.00 85.75 85 ILE A O 1
ATOM 679 N N . LEU A 1 86 ? 16.568 13.163 -17.330 1.00 85.19 86 LEU A N 1
ATOM 680 C CA . LEU A 1 86 ? 15.903 11.863 -17.227 1.00 85.19 86 LEU A CA 1
ATOM 681 C C . LEU A 1 86 ? 15.687 11.250 -18.613 1.00 85.19 86 LEU A C 1
ATOM 683 O O . LEU A 1 86 ? 16.147 10.136 -18.858 1.00 85.19 86 LEU A O 1
ATOM 687 N N . ASP A 1 87 ? 15.050 11.998 -19.515 1.00 85.75 87 ASP A N 1
ATOM 688 C CA . ASP A 1 87 ? 14.681 11.532 -20.856 1.00 85.75 87 ASP A CA 1
ATOM 689 C C . ASP A 1 87 ? 15.916 11.123 -21.676 1.00 85.75 87 ASP A C 1
ATOM 691 O O . ASP A 1 87 ? 15.944 10.059 -22.299 1.00 85.75 87 ASP A O 1
ATOM 695 N N . ASP A 1 88 ? 16.982 11.923 -21.615 1.00 85.44 88 ASP A N 1
ATOM 696 C CA . ASP A 1 88 ? 18.223 11.659 -22.345 1.00 85.44 88 ASP A CA 1
ATOM 697 C C . ASP A 1 88 ? 18.987 10.455 -21.793 1.00 85.44 88 ASP A C 1
ATOM 699 O O . ASP A 1 88 ? 19.519 9.646 -22.561 1.00 85.44 88 ASP A O 1
ATOM 703 N N . GLN A 1 89 ? 19.055 10.305 -20.466 1.00 85.50 89 GLN A N 1
ATOM 704 C CA . GLN A 1 89 ? 19.679 9.126 -19.864 1.00 85.50 89 GLN A CA 1
ATOM 705 C C . GLN A 1 89 ? 18.863 7.868 -20.144 1.00 85.50 89 GLN A C 1
ATOM 707 O O . GLN A 1 89 ? 19.444 6.819 -20.421 1.00 85.50 89 GLN A O 1
ATOM 712 N N . LEU A 1 90 ? 17.536 7.968 -20.109 1.00 85.38 90 LEU A N 1
ATOM 713 C CA . LEU A 1 90 ? 16.642 6.858 -20.383 1.00 85.38 90 LEU A CA 1
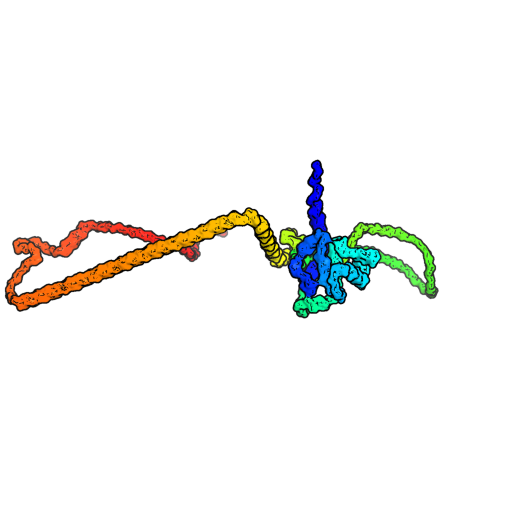ATOM 714 C C . LEU A 1 90 ? 16.803 6.378 -21.830 1.00 85.38 90 LEU A C 1
ATOM 716 O O . LEU A 1 90 ? 17.074 5.196 -22.039 1.00 85.38 90 LEU A O 1
ATOM 720 N N . ARG A 1 91 ? 16.785 7.290 -22.814 1.00 86.38 91 ARG A N 1
ATOM 721 C CA . ARG A 1 91 ? 17.036 6.967 -24.232 1.00 86.38 91 ARG A CA 1
ATOM 722 C C . ARG A 1 91 ? 18.391 6.289 -24.435 1.00 86.38 91 ARG A C 1
ATOM 724 O O . ARG A 1 91 ? 18.474 5.269 -25.113 1.00 86.38 91 ARG A O 1
ATOM 731 N N . ARG A 1 92 ? 19.453 6.788 -23.785 1.00 84.44 92 ARG A N 1
ATOM 732 C CA . ARG A 1 92 ? 20.784 6.149 -23.826 1.00 84.44 92 ARG A CA 1
ATOM 733 C C . ARG A 1 92 ? 20.763 4.717 -23.290 1.00 84.44 92 ARG A C 1
ATOM 735 O O . ARG A 1 92 ? 21.442 3.864 -23.855 1.00 84.44 92 ARG A O 1
ATOM 742 N N . GLN A 1 93 ? 20.011 4.438 -22.221 1.00 84.00 93 GLN A N 1
ATOM 743 C CA . GLN A 1 93 ? 19.889 3.070 -21.703 1.00 84.00 93 GLN A CA 1
ATOM 744 C C . GLN A 1 93 ? 19.109 2.159 -22.660 1.00 84.00 93 GLN A C 1
ATOM 746 O O . GLN A 1 93 ? 19.526 1.018 -22.857 1.00 84.00 93 GLN A O 1
ATOM 751 N N . TYR A 1 94 ? 18.043 2.658 -23.294 1.00 84.44 94 TYR A N 1
ATOM 752 C CA . TYR A 1 94 ? 17.298 1.909 -24.313 1.00 84.44 94 TYR A CA 1
ATOM 753 C C . TYR A 1 94 ? 18.169 1.569 -25.519 1.00 84.44 94 TYR A C 1
ATOM 755 O O . TYR A 1 94 ? 18.293 0.397 -25.855 1.00 84.44 94 TYR A O 1
ATOM 763 N N . LEU A 1 95 ? 18.875 2.543 -26.093 1.00 82.50 95 LEU A N 1
ATOM 764 C CA . LEU A 1 95 ? 19.782 2.295 -27.219 1.00 82.50 95 LEU A CA 1
ATOM 765 C C . LEU A 1 95 ? 20.900 1.299 -26.869 1.00 82.50 95 LEU A C 1
ATOM 767 O O . LEU A 1 95 ? 21.294 0.490 -27.703 1.00 82.50 95 LEU A O 1
ATOM 771 N N . ALA A 1 96 ? 21.401 1.326 -25.629 1.00 81.19 96 ALA A N 1
ATOM 772 C CA . ALA A 1 96 ? 22.480 0.440 -25.196 1.00 81.19 96 ALA A CA 1
ATOM 773 C C . ALA A 1 96 ? 22.028 -0.996 -24.875 1.00 81.19 96 ALA A C 1
ATOM 775 O O . ALA A 1 96 ? 22.833 -1.918 -24.996 1.00 81.19 96 ALA A O 1
ATOM 776 N N . ARG A 1 97 ? 20.790 -1.196 -24.397 1.00 77.31 97 ARG A N 1
ATOM 777 C CA . ARG A 1 97 ? 20.335 -2.484 -23.832 1.00 77.31 97 ARG A CA 1
ATOM 778 C C . ARG A 1 97 ? 19.135 -3.106 -24.540 1.00 77.31 97 ARG A C 1
ATOM 780 O O . ARG A 1 97 ? 18.973 -4.318 -24.463 1.00 77.31 97 ARG A O 1
ATOM 787 N N . ALA A 1 98 ? 18.287 -2.303 -25.173 1.00 74.31 98 ALA A N 1
ATOM 788 C CA . ALA A 1 98 ? 17.034 -2.731 -25.788 1.00 74.31 98 ALA A CA 1
ATOM 789 C C . ALA A 1 98 ? 16.701 -1.851 -27.004 1.00 74.31 98 ALA A C 1
ATOM 791 O O . ALA A 1 98 ? 15.702 -1.131 -27.008 1.00 74.31 98 ALA A O 1
ATOM 792 N N . CYS A 1 99 ? 17.564 -1.907 -28.023 1.00 65.88 99 CYS A N 1
ATOM 793 C CA . CYS A 1 99 ? 17.408 -1.134 -29.258 1.00 65.88 99 CYS A CA 1
ATOM 794 C C . CYS A 1 99 ? 16.074 -1.450 -29.968 1.00 65.88 99 CYS A C 1
ATOM 796 O O . CYS A 1 99 ? 15.377 -0.546 -30.409 1.00 65.88 99 CYS A O 1
ATOM 798 N N . GLU A 1 100 ? 15.669 -2.724 -29.985 1.00 64.38 100 GLU A N 1
ATOM 799 C CA . GLU A 1 100 ? 14.444 -3.195 -30.654 1.00 64.38 100 GLU A CA 1
ATOM 800 C C . GLU A 1 100 ? 13.148 -2.838 -29.900 1.00 64.38 100 GLU A C 1
ATOM 802 O O . GLU A 1 100 ? 12.087 -2.739 -30.509 1.00 64.38 100 GLU A O 1
ATOM 807 N N . SER A 1 101 ? 13.228 -2.585 -28.589 1.00 68.06 101 SER A N 1
ATOM 808 C CA . SER A 1 101 ? 12.081 -2.224 -27.737 1.00 68.06 101 SER A CA 1
ATOM 809 C C . SER A 1 101 ? 12.088 -0.739 -27.358 1.00 68.06 101 SER A C 1
ATOM 811 O O . SER A 1 101 ? 11.597 -0.369 -26.289 1.00 68.06 101 SER A O 1
ATOM 813 N N . ASN A 1 102 ? 12.692 0.122 -28.184 1.00 71.06 102 ASN A N 1
ATOM 814 C CA . ASN A 1 102 ? 12.819 1.547 -27.891 1.00 71.06 102 ASN A CA 1
ATOM 815 C C . ASN A 1 102 ? 11.468 2.276 -28.024 1.00 71.06 102 ASN A C 1
ATOM 817 O O . ASN A 1 102 ? 10.994 2.561 -29.119 1.00 71.06 102 ASN A O 1
ATOM 821 N N . ILE A 1 103 ? 10.860 2.617 -26.885 1.00 72.81 103 ILE A N 1
ATOM 822 C CA . ILE A 1 103 ? 9.573 3.337 -26.821 1.00 72.81 103 ILE A CA 1
ATOM 823 C C . ILE A 1 103 ? 9.775 4.871 -26.809 1.00 72.81 103 ILE A C 1
ATOM 825 O O . ILE A 1 103 ? 8.838 5.630 -27.055 1.00 72.81 103 ILE A O 1
ATOM 829 N N . LEU A 1 104 ? 10.994 5.352 -26.536 1.00 67.44 104 LEU A N 1
ATOM 830 C CA . LEU A 1 104 ? 11.311 6.783 -26.360 1.00 67.44 104 LEU A CA 1
ATOM 831 C C . LEU A 1 104 ? 11.794 7.479 -27.641 1.00 67.44 104 LEU A C 1
ATOM 833 O O . LEU A 1 104 ? 12.110 8.673 -27.610 1.00 67.44 104 LEU A O 1
ATOM 837 N N . GLY A 1 105 ? 11.823 6.744 -28.754 1.00 66.81 105 GLY A N 1
ATOM 838 C CA . GLY A 1 105 ? 12.295 7.223 -30.049 1.00 66.81 105 GLY A CA 1
ATOM 839 C C . GLY A 1 105 ? 13.815 7.368 -30.124 1.00 66.81 105 GLY A C 1
ATOM 840 O O . GLY A 1 105 ? 14.540 7.197 -29.135 1.00 66.81 105 GLY A O 1
ATOM 841 N N . ASP A 1 106 ? 14.299 7.665 -31.324 1.00 66.81 106 ASP A N 1
ATOM 842 C CA . ASP A 1 106 ? 15.721 7.860 -31.601 1.00 66.81 106 ASP A CA 1
ATOM 843 C C . ASP A 1 106 ? 16.132 9.328 -31.410 1.00 66.81 106 ASP A C 1
ATOM 845 O O . ASP A 1 106 ? 15.333 10.171 -30.997 1.00 66.81 106 ASP A O 1
ATOM 849 N N . ALA A 1 107 ? 17.405 9.649 -31.663 1.00 63.91 107 ALA A N 1
ATOM 850 C CA . ALA A 1 107 ? 17.916 11.018 -31.534 1.00 63.91 107 ALA A CA 1
ATOM 851 C C . ALA A 1 107 ? 17.179 12.027 -32.441 1.00 63.91 107 ALA A C 1
ATOM 853 O O . ALA A 1 107 ? 17.131 13.209 -32.104 1.00 63.91 107 ALA A O 1
ATOM 854 N N . ASP A 1 108 ? 16.584 11.545 -33.536 1.00 66.50 108 ASP A N 1
ATOM 855 C CA . ASP A 1 108 ? 15.890 12.355 -34.539 1.00 66.50 108 ASP A CA 1
ATOM 856 C C . ASP A 1 108 ? 14.413 12.632 -34.182 1.00 66.50 108 ASP A C 1
ATOM 858 O O . ASP A 1 108 ? 13.887 13.687 -34.533 1.00 66.50 108 ASP A O 1
ATOM 862 N N . GLU A 1 109 ? 13.758 11.750 -33.413 1.00 72.31 109 GLU A N 1
ATOM 863 C CA . GLU A 1 109 ? 12.377 11.923 -32.924 1.00 72.31 109 GLU A CA 1
ATOM 864 C C . GLU A 1 109 ? 12.271 11.634 -31.412 1.00 72.31 109 GLU A C 1
ATOM 866 O O . GLU A 1 109 ? 11.728 10.604 -30.991 1.00 72.31 109 GLU A O 1
ATOM 871 N N . PRO A 1 110 ? 12.786 12.533 -30.552 1.00 78.12 110 PRO A N 1
ATOM 872 C CA . PRO A 1 110 ? 12.777 12.322 -29.112 1.00 78.12 110 PRO A CA 1
ATOM 873 C C . PRO A 1 110 ? 11.358 12.441 -28.540 1.00 78.12 110 PRO A C 1
ATOM 875 O O . PRO A 1 110 ? 10.764 13.521 -28.534 1.00 78.12 110 PRO A O 1
ATOM 878 N N . ARG A 1 111 ? 10.832 11.350 -27.972 1.00 81.06 111 ARG A N 1
ATOM 879 C CA . ARG A 1 111 ? 9.611 11.388 -27.152 1.00 81.06 111 ARG A CA 1
ATOM 880 C C . ARG A 1 111 ? 9.974 11.629 -25.690 1.00 81.06 111 ARG A C 1
ATOM 882 O O . ARG A 1 111 ? 10.874 10.979 -25.156 1.00 81.06 111 ARG A O 1
ATOM 889 N N . LYS A 1 112 ? 9.282 12.569 -25.044 1.00 83.31 112 LYS A N 1
ATOM 890 C CA . LYS A 1 112 ? 9.454 12.867 -23.614 1.00 8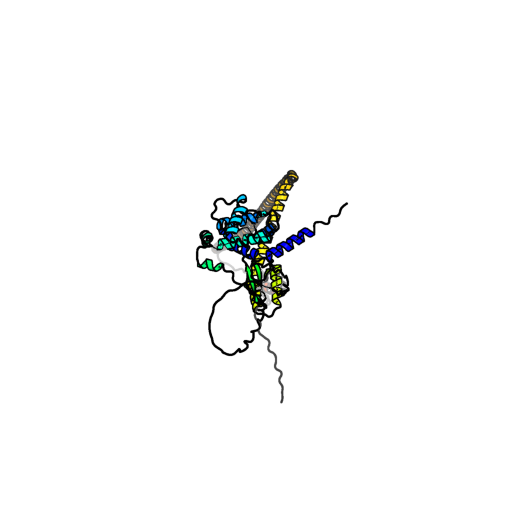3.31 112 LYS A CA 1
ATOM 891 C C . LYS A 1 112 ? 8.695 11.860 -22.771 1.00 83.31 112 LYS A C 1
ATOM 893 O O . LYS A 1 112 ? 7.577 11.495 -23.130 1.00 83.31 112 LYS A O 1
ATOM 898 N N . PHE A 1 113 ? 9.238 11.480 -21.615 1.00 84.38 113 PHE A N 1
ATOM 899 C CA . PHE A 1 113 ? 8.560 10.551 -20.710 1.00 84.38 113 PHE A CA 1
ATOM 900 C C . PHE A 1 113 ? 7.210 11.095 -20.218 1.00 84.38 113 PHE A C 1
ATOM 902 O O . PHE A 1 113 ? 6.259 10.331 -20.067 1.00 84.38 113 PHE A O 1
ATOM 909 N N . ALA A 1 114 ? 7.094 12.412 -20.016 1.00 84.38 114 ALA A N 1
ATOM 910 C CA . ALA A 1 114 ? 5.865 13.059 -19.548 1.00 84.38 114 ALA A CA 1
ATOM 911 C C . ALA A 1 114 ? 4.686 12.909 -20.528 1.00 84.38 114 ALA A C 1
ATOM 913 O O . ALA A 1 114 ? 3.563 12.667 -20.086 1.00 84.38 114 ALA A O 1
ATOM 914 N N . ASP A 1 115 ? 4.951 12.954 -21.835 1.00 84.50 115 ASP A N 1
ATOM 915 C CA . ASP A 1 115 ? 3.922 12.951 -22.886 1.00 84.50 115 ASP A CA 1
ATOM 916 C C . ASP A 1 115 ? 3.464 11.531 -23.273 1.00 84.50 115 ASP A C 1
ATOM 918 O O . ASP A 1 115 ? 2.583 11.350 -24.114 1.00 84.50 115 ASP A O 1
ATOM 922 N N . MET A 1 116 ? 4.068 10.497 -22.679 1.00 83.50 116 MET A N 1
ATOM 923 C CA . MET A 1 116 ? 3.752 9.101 -22.976 1.00 83.50 116 MET A CA 1
ATOM 924 C C . MET A 1 116 ? 2.434 8.643 -22.340 1.00 83.50 116 MET A C 1
ATOM 926 O O . MET A 1 116 ? 2.062 9.072 -21.243 1.00 83.50 116 MET A O 1
ATOM 930 N N . ASP A 1 117 ? 1.785 7.679 -23.002 1.00 87.50 117 ASP A N 1
ATOM 931 C CA . ASP A 1 117 ? 0.654 6.944 -22.434 1.00 87.50 117 ASP A CA 1
ATOM 932 C C . ASP A 1 117 ? 1.059 6.237 -21.130 1.00 87.50 117 ASP A C 1
ATOM 934 O O . ASP A 1 117 ? 2.195 5.784 -20.959 1.00 87.50 117 ASP A O 1
ATOM 938 N N . VAL A 1 118 ? 0.112 6.110 -20.207 1.00 87.62 118 VAL A N 1
ATOM 939 C CA . VAL A 1 118 ? 0.318 5.548 -18.869 1.00 87.62 118 VAL A CA 1
ATOM 940 C C . VAL A 1 118 ? 0.812 4.105 -18.951 1.00 87.62 118 VAL A C 1
ATOM 942 O O . VAL A 1 118 ? 1.757 3.729 -18.258 1.00 87.62 118 VAL A O 1
ATOM 945 N N . VAL A 1 119 ? 0.247 3.304 -19.860 1.00 87.69 119 VAL A N 1
ATOM 946 C CA . VAL A 1 119 ? 0.679 1.914 -20.073 1.00 87.69 119 VAL A CA 1
ATOM 947 C C . VAL A 1 119 ? 2.122 1.865 -20.583 1.00 87.69 119 VAL A C 1
ATOM 949 O O . VAL A 1 119 ? 2.905 1.016 -20.156 1.00 87.69 119 VAL A O 1
ATOM 952 N N . ALA A 1 120 ? 2.511 2.801 -21.453 1.00 88.25 120 ALA A N 1
ATOM 953 C CA . ALA A 1 120 ? 3.880 2.907 -21.947 1.00 88.25 120 ALA A CA 1
ATOM 954 C C . ALA A 1 120 ? 4.854 3.349 -20.839 1.00 88.25 120 ALA A C 1
ATOM 956 O O . ALA A 1 120 ? 5.927 2.761 -20.710 1.00 88.25 120 ALA A O 1
ATOM 957 N N . LYS A 1 121 ? 4.463 4.305 -19.983 1.00 89.19 121 LYS A N 1
ATOM 958 C CA . LYS A 1 121 ? 5.232 4.706 -18.789 1.00 89.19 121 LYS A CA 1
ATOM 959 C C . LYS A 1 121 ? 5.471 3.519 -17.850 1.00 89.19 121 LYS A C 1
ATOM 961 O O . LYS A 1 121 ? 6.596 3.313 -17.400 1.00 89.19 121 LYS A O 1
ATOM 966 N N . ILE A 1 122 ? 4.450 2.693 -17.610 1.00 90.69 122 ILE A N 1
ATOM 967 C CA . ILE A 1 122 ? 4.566 1.478 -16.787 1.00 90.69 122 ILE A CA 1
ATOM 968 C C . ILE A 1 122 ? 5.519 0.462 -17.426 1.00 90.69 122 ILE A C 1
ATOM 970 O O . ILE A 1 122 ? 6.366 -0.093 -16.729 1.00 90.69 122 ILE A O 1
ATOM 974 N N . ARG A 1 123 ? 5.436 0.240 -18.746 1.00 89.12 123 ARG A N 1
ATOM 975 C CA . ARG A 1 123 ? 6.390 -0.631 -19.459 1.00 89.12 123 ARG A CA 1
ATOM 976 C C . ARG A 1 123 ? 7.823 -0.139 -19.291 1.00 89.12 123 ARG A C 1
ATOM 978 O O . ARG A 1 123 ? 8.712 -0.939 -19.022 1.00 89.12 123 ARG A O 1
ATOM 985 N N . VAL A 1 124 ? 8.035 1.173 -19.385 1.00 89.75 124 VAL A N 1
ATOM 986 C CA . VAL A 1 124 ? 9.352 1.776 -19.178 1.00 89.75 124 VAL A CA 1
ATOM 987 C C . VAL A 1 124 ? 9.867 1.539 -17.760 1.00 89.75 124 VAL A C 1
ATOM 989 O O . VAL A 1 124 ? 11.011 1.119 -17.588 1.00 89.75 124 VAL A O 1
ATOM 992 N N . LEU A 1 125 ? 9.028 1.777 -16.751 1.00 90.94 125 LEU A N 1
ATOM 993 C CA . LEU A 1 125 ? 9.361 1.541 -15.347 1.00 90.94 125 LEU A CA 1
ATOM 994 C C . LEU A 1 125 ? 9.701 0.074 -15.084 1.00 90.94 125 LEU A C 1
ATOM 996 O O . LEU A 1 125 ? 10.713 -0.223 -14.452 1.00 90.94 125 LEU A O 1
ATOM 1000 N N . GLN A 1 126 ? 8.903 -0.845 -15.621 1.00 92.00 126 GLN A N 1
ATOM 1001 C CA . GLN A 1 126 ? 9.148 -2.274 -15.487 1.00 92.00 126 GLN A CA 1
ATOM 1002 C C . GLN A 1 126 ? 10.439 -2.700 -16.203 1.00 92.00 126 GLN A C 1
ATOM 1004 O O . GLN A 1 126 ? 11.212 -3.495 -15.676 1.00 92.00 126 GLN A O 1
ATOM 1009 N N . GLN A 1 127 ? 10.754 -2.128 -17.363 1.00 89.62 127 GLN A N 1
ATOM 1010 C CA . GLN A 1 127 ? 12.016 -2.413 -18.042 1.00 89.62 127 GLN A CA 1
ATOM 1011 C C . GLN A 1 127 ? 13.230 -1.909 -17.243 1.00 89.62 127 GLN A C 1
ATOM 1013 O O . GLN A 1 127 ? 14.264 -2.583 -17.183 1.00 89.62 127 GLN A O 1
ATOM 1018 N N . LEU A 1 128 ? 13.104 -0.750 -16.588 1.00 89.94 128 LEU A N 1
ATOM 1019 C CA . LEU A 1 128 ? 14.133 -0.231 -15.690 1.00 89.94 128 LEU A CA 1
ATOM 1020 C C . LEU A 1 128 ? 14.371 -1.177 -14.509 1.00 89.94 128 LEU A C 1
ATOM 1022 O O . LEU A 1 128 ? 15.531 -1.454 -14.195 1.00 89.94 128 LEU A O 1
ATOM 1026 N N . THR A 1 129 ? 13.316 -1.721 -13.891 1.00 90.56 129 THR A N 1
ATOM 1027 C CA . THR A 1 129 ? 13.480 -2.702 -12.805 1.00 90.56 129 THR A CA 1
ATOM 1028 C C . THR A 1 129 ? 14.160 -3.975 -13.308 1.00 90.56 129 THR A C 1
ATOM 1030 O O . THR A 1 129 ? 15.103 -4.440 -12.665 1.00 90.56 129 THR A O 1
ATOM 1033 N N . GLN A 1 130 ? 13.826 -4.481 -14.500 1.00 89.38 130 GLN A N 1
ATOM 1034 C CA . GLN A 1 130 ? 14.562 -5.603 -15.101 1.00 89.38 130 GLN A CA 1
ATOM 1035 C C . GLN A 1 130 ? 16.059 -5.295 -15.262 1.00 89.38 130 GLN A C 1
ATOM 1037 O O . GLN A 1 130 ? 16.913 -6.113 -14.920 1.00 89.38 130 GLN A O 1
ATOM 1042 N N . TRP A 1 131 ? 16.410 -4.096 -15.734 1.00 89.25 131 TRP A N 1
ATOM 1043 C CA . TRP A 1 131 ? 17.810 -3.696 -15.897 1.00 89.25 131 TRP A CA 1
ATOM 1044 C C . TRP A 1 131 ? 18.559 -3.525 -14.581 1.00 89.25 131 TRP A C 1
ATOM 1046 O O . TRP A 1 131 ? 19.771 -3.767 -14.557 1.00 89.25 131 TRP A O 1
ATOM 1056 N N . THR A 1 132 ? 17.876 -3.142 -13.497 1.00 87.75 132 THR A N 1
ATOM 1057 C CA . THR A 1 132 ? 18.486 -3.187 -12.158 1.00 87.75 132 THR A CA 1
ATOM 1058 C C . THR A 1 132 ? 18.856 -4.618 -11.775 1.00 87.75 132 THR A C 1
ATOM 1060 O O . THR A 1 132 ? 19.941 -4.845 -11.239 1.00 87.75 132 THR A O 1
ATOM 1063 N N . MET A 1 133 ? 18.017 -5.589 -12.144 1.00 86.62 133 MET A N 1
ATOM 1064 C CA . MET A 1 133 ? 18.219 -7.005 -11.835 1.00 86.62 133 MET A CA 1
ATOM 1065 C C . MET A 1 133 ? 19.250 -7.710 -12.713 1.00 86.62 133 MET A C 1
ATOM 1067 O O . MET A 1 133 ? 19.696 -8.793 -12.353 1.00 86.62 133 MET A O 1
ATOM 1071 N N . VAL A 1 134 ? 19.718 -7.087 -13.799 1.00 86.50 134 VAL A N 1
ATOM 1072 C CA . VAL A 1 134 ? 20.902 -7.570 -14.537 1.00 86.50 134 VAL A CA 1
ATOM 1073 C C . VAL A 1 134 ? 22.154 -7.533 -13.646 1.00 86.50 134 VAL A C 1
ATOM 1075 O O . VAL A 1 134 ? 23.045 -8.370 -13.776 1.00 86.50 134 VAL A O 1
ATOM 1078 N N . HIS A 1 135 ? 22.225 -6.581 -12.708 1.00 82.38 135 HIS A N 1
ATOM 1079 C CA . HIS A 1 135 ? 23.328 -6.453 -11.754 1.00 82.38 135 HIS A CA 1
ATOM 1080 C C . HIS A 1 135 ? 22.800 -6.291 -10.318 1.00 82.38 135 HIS A C 1
ATOM 1082 O O . HIS A 1 135 ? 22.934 -5.209 -9.728 1.00 82.38 135 HIS A O 1
ATOM 1088 N N . PRO A 1 136 ? 22.249 -7.367 -9.722 1.00 80.69 136 PRO A N 1
ATOM 1089 C CA . PRO A 1 136 ? 21.556 -7.301 -8.435 1.00 80.69 136 PRO A CA 1
ATOM 1090 C C . PRO A 1 136 ? 22.499 -6.937 -7.276 1.00 80.69 136 PRO A C 1
ATOM 1092 O O . PRO A 1 136 ? 22.072 -6.385 -6.268 1.00 80.69 136 PRO A O 1
ATOM 1095 N N . GLU A 1 137 ? 23.809 -7.127 -7.434 1.00 80.62 137 GLU A N 1
ATOM 1096 C CA . GLU A 1 137 ? 24.818 -6.739 -6.440 1.00 80.62 137 GLU A CA 1
ATOM 1097 C C . GLU A 1 137 ? 24.780 -5.251 -6.065 1.00 80.62 137 GLU A C 1
ATOM 1099 O O . GLU A 1 137 ? 25.108 -4.871 -4.941 1.00 80.62 137 GLU A O 1
ATOM 1104 N N . ARG A 1 138 ? 24.364 -4.373 -6.986 1.00 81.31 138 ARG A N 1
ATOM 1105 C CA . ARG A 1 138 ? 24.281 -2.931 -6.707 1.00 81.31 138 ARG A CA 1
ATOM 1106 C C . ARG A 1 138 ? 23.161 -2.588 -5.734 1.00 81.31 138 ARG A C 1
ATOM 1108 O O . ARG A 1 138 ? 23.330 -1.670 -4.932 1.00 81.31 138 ARG A O 1
ATOM 1115 N N . ILE A 1 139 ? 22.034 -3.291 -5.839 1.00 82.31 139 ILE A N 1
ATOM 1116 C CA . ILE A 1 139 ? 20.886 -3.077 -4.961 1.00 82.31 139 ILE A CA 1
ATOM 1117 C C . ILE A 1 139 ? 21.070 -3.837 -3.648 1.00 82.31 139 ILE A C 1
ATOM 1119 O O . ILE A 1 139 ? 20.868 -3.245 -2.595 1.00 82.31 139 ILE A O 1
ATOM 1123 N N . ARG A 1 140 ? 21.621 -5.061 -3.690 1.00 80.69 140 ARG A N 1
ATOM 1124 C CA . ARG A 1 140 ? 21.960 -5.872 -2.505 1.00 80.69 140 ARG A CA 1
ATOM 1125 C C . ARG A 1 140 ? 22.879 -5.149 -1.525 1.00 80.69 140 ARG A C 1
ATOM 1127 O O . ARG A 1 140 ? 22.622 -5.158 -0.331 1.00 80.69 140 ARG A O 1
ATOM 1134 N N . LYS A 1 141 ? 23.895 -4.430 -2.017 1.00 80.88 141 LYS A N 1
ATOM 1135 C CA . LYS A 1 141 ? 24.785 -3.612 -1.165 1.00 80.88 141 LYS A CA 1
ATOM 1136 C C . LYS A 1 141 ? 24.067 -2.508 -0.381 1.00 80.88 141 LYS A C 1
ATOM 1138 O O . LYS A 1 141 ? 24.638 -1.980 0.567 1.00 80.88 141 LYS A O 1
ATOM 1143 N N . LYS A 1 142 ? 22.867 -2.114 -0.809 1.00 79.50 142 LYS A N 1
ATOM 1144 C CA . LYS A 1 142 ? 22.037 -1.089 -0.166 1.00 79.50 142 LYS A CA 1
ATOM 1145 C C . LYS A 1 142 ? 20.885 -1.686 0.649 1.00 79.50 142 LYS A C 1
ATOM 1147 O O . LYS A 1 142 ? 20.109 -0.912 1.204 1.00 79.50 142 LYS A O 1
ATOM 1152 N N . MET A 1 143 ? 20.736 -3.010 0.677 1.00 77.00 143 MET A N 1
ATOM 1153 C CA . MET A 1 143 ? 19.737 -3.693 1.498 1.00 77.00 143 MET A CA 1
ATOM 1154 C C . MET A 1 143 ? 20.274 -3.871 2.922 1.00 77.00 143 MET A C 1
ATOM 1156 O O . MET A 1 143 ? 21.472 -4.092 3.123 1.00 77.00 143 MET A O 1
ATOM 1160 N N . GLU A 1 144 ? 19.375 -3.785 3.899 1.00 68.06 144 GLU A N 1
ATOM 1161 C CA . GLU A 1 144 ? 19.658 -4.106 5.305 1.00 68.06 144 GLU A CA 1
ATOM 1162 C C . GLU A 1 144 ? 19.762 -5.632 5.511 1.00 68.06 144 GLU A C 1
ATOM 1164 O O . GLU A 1 144 ? 20.595 -6.111 6.279 1.00 68.06 144 GLU A O 1
ATOM 1169 N N . GLU A 1 145 ? 18.984 -6.395 4.739 1.00 65.88 145 GLU A N 1
ATOM 1170 C CA . GLU A 1 145 ? 18.922 -7.862 4.721 1.00 65.88 145 GLU A CA 1
ATOM 1171 C C . GLU A 1 145 ? 20.058 -8.451 3.867 1.00 65.88 145 GLU A C 1
ATOM 1173 O O . GLU A 1 145 ? 19.898 -8.809 2.699 1.00 65.88 145 GLU A O 1
ATOM 1178 N N . GLN A 1 146 ? 21.265 -8.504 4.434 1.00 62.81 146 GLN A N 1
ATOM 1179 C CA . GLN A 1 146 ? 22.454 -9.039 3.751 1.00 62.81 146 GLN A CA 1
ATOM 1180 C C . GLN A 1 146 ? 22.591 -10.566 3.855 1.00 62.81 146 GLN A C 1
ATOM 1182 O O . GLN A 1 146 ? 23.555 -11.132 3.340 1.00 62.81 146 GLN A O 1
ATOM 1187 N N . LYS A 1 147 ? 21.665 -11.257 4.530 1.00 63.41 147 LYS A N 1
ATOM 1188 C CA . LYS A 1 147 ? 21.792 -12.690 4.808 1.00 63.41 147 LYS A CA 1
ATOM 1189 C C . LYS A 1 147 ? 21.225 -13.527 3.658 1.00 63.41 147 LYS A C 1
ATOM 1191 O O . LYS A 1 147 ? 20.060 -13.397 3.302 1.00 63.41 147 LYS A O 1
ATOM 1196 N N . ASP A 1 148 ? 22.021 -14.450 3.117 1.00 60.66 148 ASP A N 1
ATOM 1197 C CA . ASP A 1 148 ? 21.650 -15.279 1.951 1.00 60.66 148 ASP A CA 1
ATOM 1198 C C . ASP A 1 148 ? 20.353 -16.096 2.128 1.00 60.66 148 ASP A C 1
ATOM 1200 O O . ASP A 1 148 ? 19.645 -16.360 1.157 1.00 60.66 148 ASP A O 1
ATOM 1204 N N . ALA A 1 149 ? 19.993 -16.457 3.364 1.00 59.00 149 ALA A N 1
ATOM 1205 C CA . ALA A 1 149 ? 18.751 -17.179 3.659 1.00 59.00 149 ALA A CA 1
ATOM 1206 C C . ALA A 1 149 ? 17.482 -16.346 3.383 1.00 59.00 149 ALA A C 1
ATOM 1208 O O . ALA A 1 149 ? 16.465 -16.897 2.970 1.00 59.00 149 ALA A O 1
ATOM 1209 N N . GLU A 1 150 ? 17.550 -15.025 3.558 1.00 60.66 150 GLU A N 1
ATOM 1210 C CA . GLU A 1 150 ? 16.440 -14.100 3.292 1.00 60.66 150 GLU A CA 1
ATOM 1211 C C . GLU A 1 150 ? 16.302 -13.826 1.784 1.00 60.66 150 GLU A C 1
ATOM 1213 O O . GLU A 1 150 ? 15.212 -13.546 1.297 1.00 60.66 150 GLU A O 1
ATOM 1218 N N . GLN A 1 151 ? 17.357 -14.042 0.992 1.00 60.12 151 GLN A N 1
ATOM 1219 C CA . GLN A 1 151 ? 17.346 -13.792 -0.457 1.00 60.12 151 GLN A CA 1
ATOM 1220 C C . GLN A 1 151 ? 16.479 -14.785 -1.247 1.00 60.12 151 GLN A C 1
ATOM 1222 O O . GLN A 1 151 ? 15.997 -14.457 -2.331 1.00 60.12 151 GLN A O 1
ATOM 1227 N N . THR A 1 152 ? 16.257 -15.997 -0.722 1.00 60.84 152 THR A N 1
ATOM 1228 C CA . THR A 1 152 ? 15.356 -16.981 -1.361 1.00 60.84 152 THR A CA 1
ATOM 1229 C C . THR A 1 152 ? 13.882 -16.636 -1.115 1.00 60.84 152 THR A C 1
ATOM 1231 O O . THR A 1 152 ? 13.018 -17.068 -1.876 1.00 60.84 152 THR A O 1
ATOM 1234 N N . SER A 1 153 ? 13.591 -15.808 -0.103 1.00 65.75 153 SER A N 1
ATOM 1235 C CA . SER A 1 153 ? 12.222 -15.430 0.272 1.00 65.75 153 SER A CA 1
ATOM 1236 C C . SER A 1 153 ? 11.542 -14.481 -0.722 1.00 65.75 153 SER A C 1
ATOM 1238 O O . SER A 1 153 ? 10.321 -14.406 -0.750 1.00 65.75 153 SER A O 1
ATOM 1240 N N . TRP A 1 154 ? 12.301 -13.812 -1.601 1.00 71.69 154 TRP A N 1
ATOM 1241 C CA . TRP A 1 154 ? 11.743 -12.929 -2.638 1.00 71.69 154 TRP A CA 1
ATOM 1242 C C . TRP A 1 154 ? 11.103 -13.684 -3.810 1.00 71.69 154 TRP A C 1
ATOM 1244 O O . TRP A 1 154 ? 10.518 -13.070 -4.706 1.00 71.69 154 TRP A O 1
ATOM 1254 N N . ARG A 1 155 ? 11.248 -15.014 -3.858 1.00 78.50 155 ARG A N 1
ATOM 1255 C CA . ARG A 1 155 ? 10.584 -15.835 -4.866 1.00 78.50 155 ARG A CA 1
ATOM 1256 C C . ARG A 1 155 ? 9.123 -16.012 -4.473 1.00 78.50 155 ARG A C 1
ATOM 1258 O O . ARG A 1 155 ? 8.811 -16.628 -3.464 1.00 78.50 155 ARG A O 1
ATOM 1265 N N . ILE A 1 156 ? 8.237 -15.515 -5.323 1.00 84.75 156 ILE A N 1
ATOM 1266 C CA . ILE A 1 156 ? 6.796 -15.606 -5.102 1.00 84.75 156 ILE A CA 1
ATOM 1267 C C . ILE A 1 156 ? 6.328 -16.994 -5.513 1.00 84.75 156 ILE A C 1
ATOM 1269 O O . ILE A 1 156 ? 6.463 -17.394 -6.674 1.00 84.75 156 ILE A O 1
ATOM 1273 N N . GLU A 1 157 ? 5.805 -17.733 -4.543 1.00 86.56 157 GLU A N 1
ATOM 1274 C CA . GLU A 1 157 ? 5.199 -19.034 -4.779 1.00 86.56 157 GLU A CA 1
ATOM 1275 C C . GLU A 1 157 ? 3.754 -18.871 -5.267 1.00 86.56 157 GLU A C 1
ATOM 1277 O O . GLU A 1 157 ? 3.045 -17.956 -4.835 1.00 86.56 157 GLU A O 1
ATOM 1282 N N . PRO A 1 158 ? 3.302 -19.730 -6.199 1.00 90.19 158 PRO A N 1
ATOM 1283 C CA . PRO A 1 158 ? 1.909 -19.736 -6.604 1.00 90.19 158 PRO A CA 1
ATOM 1284 C C . PRO A 1 158 ? 1.037 -20.083 -5.400 1.00 90.19 158 PRO A C 1
ATOM 1286 O O . PRO A 1 158 ? 1.328 -21.003 -4.638 1.00 90.19 158 PRO A O 1
ATOM 1289 N N . TYR A 1 159 ? -0.053 -19.344 -5.251 1.00 87.50 159 TYR A N 1
ATOM 1290 C CA . TYR A 1 159 ? -0.966 -19.498 -4.130 1.00 87.50 159 TYR A CA 1
ATOM 1291 C C . TYR A 1 159 ? -1.855 -20.737 -4.296 1.00 87.50 159 TYR A C 1
ATOM 1293 O O . TYR A 1 159 ? -2.235 -21.367 -3.317 1.00 87.50 159 TYR A O 1
ATOM 1301 N N . GLY A 1 160 ? -2.161 -21.113 -5.541 1.00 90.50 160 GLY A N 1
ATOM 1302 C CA . GLY A 1 160 ? -2.874 -22.342 -5.871 1.00 90.50 160 GLY A CA 1
ATOM 1303 C C . GLY A 1 160 ? -3.295 -22.404 -7.337 1.00 90.50 160 GLY A C 1
ATOM 1304 O O . GLY A 1 160 ? -2.931 -21.540 -8.140 1.00 90.50 160 GLY A O 1
ATOM 1305 N N . TRP A 1 161 ? -4.084 -23.424 -7.665 1.00 91.75 161 TRP A N 1
ATOM 1306 C CA . TRP A 1 161 ? -4.584 -23.692 -9.015 1.00 91.75 161 TRP A CA 1
ATOM 1307 C C . TRP A 1 161 ? -6.101 -23.857 -9.013 1.00 91.75 161 TRP A C 1
ATOM 1309 O O . TRP A 1 161 ? -6.684 -24.231 -7.990 1.00 91.75 161 TRP A O 1
ATOM 1319 N N . ASP A 1 162 ? -6.736 -23.594 -10.153 1.00 89.62 162 ASP A N 1
ATOM 1320 C CA . ASP A 1 162 ? -8.150 -23.904 -10.370 1.00 89.62 162 ASP A CA 1
ATOM 1321 C C . ASP A 1 162 ? -8.356 -25.212 -11.151 1.00 89.62 162 ASP A C 1
ATOM 1323 O O . ASP A 1 162 ? -7.413 -25.962 -11.406 1.00 89.62 162 ASP A O 1
ATOM 1327 N N . ARG A 1 163 ? -9.610 -25.511 -11.510 1.00 86.88 163 ARG A N 1
ATOM 1328 C CA . ARG A 1 163 ? -9.966 -26.668 -12.343 1.00 86.88 163 ARG A CA 1
ATOM 1329 C C . ARG A 1 163 ? -9.364 -26.626 -13.754 1.00 86.88 163 ARG A C 1
ATOM 1331 O O . ARG A 1 163 ? -9.214 -27.670 -14.381 1.00 86.88 163 ARG A O 1
ATOM 1338 N N . GLU A 1 164 ? -9.080 -25.438 -14.274 1.00 85.12 164 GLU A N 1
ATOM 1339 C CA . GLU A 1 164 ? -8.508 -25.219 -15.608 1.00 85.12 164 GLU A CA 1
ATOM 1340 C C . GLU A 1 164 ? -6.972 -25.114 -15.561 1.00 85.12 164 GLU A C 1
ATOM 1342 O O . GLU A 1 164 ? -6.362 -24.646 -16.520 1.00 85.12 164 GLU A O 1
ATOM 1347 N N . ASP A 1 165 ? -6.350 -25.528 -14.449 1.00 85.25 165 ASP A N 1
ATOM 1348 C CA . ASP A 1 165 ? -4.912 -25.423 -14.176 1.00 85.25 165 ASP A CA 1
ATOM 1349 C C . ASP A 1 165 ? -4.361 -23.985 -14.288 1.00 85.25 165 ASP A C 1
ATOM 1351 O O . ASP A 1 165 ? -3.155 -23.756 -14.428 1.00 85.25 165 ASP A O 1
ATOM 1355 N N . ARG A 1 166 ? -5.231 -22.973 -14.168 1.00 90.12 166 ARG A N 1
ATOM 1356 C CA . ARG A 1 166 ? -4.821 -21.569 -14.095 1.00 90.12 166 ARG A CA 1
ATOM 1357 C C . ARG A 1 166 ? -4.172 -21.313 -12.750 1.00 90.12 166 ARG A C 1
ATOM 1359 O O . ARG A 1 166 ? -4.664 -21.733 -11.703 1.00 90.12 166 ARG A O 1
ATOM 1366 N N . THR A 1 167 ? -3.060 -20.591 -12.780 1.00 92.62 167 THR A N 1
ATOM 1367 C CA . THR A 1 167 ? -2.254 -20.340 -11.585 1.00 92.62 167 THR A CA 1
ATOM 1368 C C . THR A 1 167 ? -2.681 -19.036 -10.925 1.00 92.62 167 THR A C 1
ATOM 1370 O O . THR A 1 167 ? -2.741 -17.995 -11.581 1.00 92.62 167 THR A O 1
ATOM 1373 N N . TYR A 1 168 ? -2.952 -19.083 -9.624 1.00 93.44 168 TYR A N 1
ATOM 1374 C CA . TYR A 1 168 ? -3.312 -17.917 -8.824 1.00 93.44 168 TYR A CA 1
ATOM 1375 C C . TYR A 1 168 ? -2.100 -17.402 -8.050 1.00 93.44 168 TYR A C 1
ATOM 1377 O O . TYR A 1 168 ? -1.372 -18.175 -7.427 1.00 93.44 168 TYR A O 1
ATOM 1385 N N . TYR A 1 169 ? -1.913 -16.086 -8.058 1.00 93.19 169 TYR A N 1
ATOM 1386 C CA . TYR A 1 169 ? -0.867 -15.390 -7.316 1.00 93.19 169 TYR A CA 1
ATOM 1387 C C . TYR A 1 169 ? -1.490 -14.371 -6.368 1.00 93.19 169 TYR A C 1
ATOM 1389 O O . TYR A 1 169 ? -2.420 -13.657 -6.738 1.00 93.19 169 TYR A O 1
ATOM 1397 N N . VAL A 1 170 ? -0.946 -14.287 -5.157 1.00 92.06 170 VAL A N 1
ATOM 1398 C CA . VAL A 1 170 ? -1.216 -13.202 -4.212 1.00 92.06 170 VAL A CA 1
ATOM 1399 C C . VAL A 1 170 ? 0.098 -12.464 -4.026 1.00 92.06 170 VAL A C 1
ATOM 1401 O O . VAL A 1 170 ? 1.088 -13.081 -3.636 1.00 92.06 170 VAL A O 1
ATOM 1404 N N . LEU A 1 171 ? 0.121 -11.183 -4.382 1.00 91.25 171 LEU A N 1
ATOM 1405 C CA . LEU A 1 171 ? 1.306 -10.337 -4.239 1.00 91.25 171 LEU A CA 1
ATOM 1406 C C . LEU A 1 171 ? 1.255 -9.575 -2.903 1.00 91.25 171 LEU A C 1
ATOM 1408 O O . LEU A 1 171 ? 0.248 -9.620 -2.190 1.00 91.25 171 LEU A O 1
ATOM 1412 N N . ASP A 1 172 ? 2.330 -8.860 -2.557 1.00 87.50 172 ASP A N 1
ATOM 1413 C CA . ASP A 1 172 ? 2.436 -8.126 -1.276 1.00 87.50 172 ASP A CA 1
ATOM 1414 C C . ASP A 1 172 ? 1.417 -6.980 -1.147 1.00 87.50 172 ASP A C 1
ATOM 1416 O O . ASP A 1 172 ? 1.130 -6.465 -0.062 1.00 87.50 172 ASP A O 1
ATOM 1420 N N . ASP A 1 173 ? 0.798 -6.625 -2.267 1.00 85.44 173 ASP A N 1
ATOM 1421 C CA . ASP A 1 173 ? -0.312 -5.693 -2.365 1.00 85.44 173 ASP A CA 1
ATOM 1422 C C . ASP A 1 173 ? -1.658 -6.244 -1.889 1.00 85.44 173 ASP A C 1
ATOM 1424 O O . ASP A 1 173 ? -2.629 -5.491 -1.792 1.00 85.44 173 ASP A O 1
ATOM 1428 N N . ASN A 1 174 ? -1.706 -7.530 -1.531 1.00 89.12 174 ASN A N 1
ATOM 1429 C CA . ASN A 1 174 ? -2.898 -8.260 -1.102 1.00 89.12 174 ASN A CA 1
ATOM 1430 C C . ASN A 1 174 ? -3.973 -8.362 -2.196 1.00 89.12 174 ASN A C 1
ATOM 1432 O O . ASN A 1 174 ? -5.151 -8.561 -1.894 1.00 89.12 174 ASN A O 1
ATOM 1436 N N . ARG A 1 175 ? -3.576 -8.250 -3.467 1.00 91.00 175 ARG A N 1
ATOM 1437 C CA . ARG A 1 175 ? -4.449 -8.464 -4.623 1.00 91.00 175 ARG A CA 1
ATOM 1438 C C . ARG A 1 175 ? -4.256 -9.869 -5.172 1.00 91.00 175 ARG A C 1
ATOM 1440 O O . ARG A 1 175 ? -3.176 -10.455 -5.089 1.00 91.00 175 ARG A O 1
ATOM 1447 N N . VAL A 1 176 ? -5.327 -10.409 -5.746 1.00 92.00 176 VAL A N 1
ATOM 1448 C CA . VAL A 1 176 ? -5.336 -11.742 -6.348 1.00 92.00 176 VAL A CA 1
ATOM 1449 C C . VAL A 1 176 ? -5.223 -11.610 -7.859 1.00 92.00 176 VAL A C 1
ATOM 1451 O O . VAL A 1 176 ? -6.076 -11.008 -8.517 1.00 92.00 176 VAL A O 1
ATOM 1454 N N . TYR A 1 177 ? -4.188 -12.228 -8.410 1.00 93.69 177 TYR A N 1
ATOM 1455 C CA . TYR A 1 177 ? -3.922 -12.293 -9.837 1.00 93.69 177 TYR A CA 1
ATOM 1456 C C . TYR A 1 177 ? -4.076 -13.721 -10.345 1.00 93.69 177 TYR A C 1
ATOM 1458 O O . TYR A 1 177 ? -3.849 -14.689 -9.618 1.00 93.69 177 TYR A O 1
ATOM 1466 N N . ARG A 1 178 ? -4.437 -13.845 -11.618 1.00 92.69 178 ARG A N 1
ATOM 1467 C CA . ARG A 1 178 ? -4.588 -15.112 -12.322 1.00 92.69 178 ARG A CA 1
ATOM 1468 C C . ARG A 1 178 ? -3.733 -15.109 -13.576 1.00 92.69 178 ARG A C 1
ATOM 1470 O O . ARG A 1 178 ? -3.813 -14.197 -14.396 1.00 92.69 178 ARG A O 1
ATOM 1477 N N . LEU A 1 179 ? -2.946 -16.165 -13.723 1.00 92.06 179 LEU A N 1
ATOM 1478 C CA . LEU A 1 179 ? -2.186 -16.470 -14.921 1.00 92.06 179 LEU A CA 1
ATOM 1479 C C . LEU A 1 179 ? -2.853 -17.647 -15.637 1.00 92.06 179 LEU A C 1
ATOM 1481 O O . LEU A 1 179 ? -2.910 -18.759 -15.109 1.00 92.06 179 LEU A O 1
ATOM 1485 N N . THR A 1 180 ? -3.324 -17.393 -16.852 1.00 89.88 180 THR A N 1
ATOM 1486 C CA . THR A 1 180 ? -3.837 -18.416 -17.766 1.00 89.88 180 THR A CA 1
ATOM 1487 C C . THR A 1 180 ? -2.748 -18.745 -18.778 1.00 89.88 180 THR A C 1
ATOM 1489 O O . THR A 1 180 ? -2.201 -17.846 -19.425 1.00 89.88 180 THR A O 1
ATOM 1492 N N . GLU A 1 181 ? -2.402 -20.025 -18.907 1.00 83.75 181 GLU A N 1
ATOM 1493 C CA . GLU A 1 181 ? -1.411 -20.451 -19.892 1.00 83.75 181 GLU A CA 1
ATOM 1494 C C . GLU A 1 181 ? -1.906 -20.224 -21.327 1.00 83.75 181 GLU A C 1
ATOM 1496 O O . GLU A 1 181 ? -3.108 -20.196 -21.596 1.00 83.75 181 GLU A O 1
ATOM 1501 N N . ALA A 1 182 ? -0.966 -20.026 -22.255 1.00 78.38 182 ALA A N 1
ATOM 1502 C CA . ALA A 1 182 ? -1.303 -19.839 -23.658 1.00 78.38 182 ALA A CA 1
ATOM 1503 C C . ALA A 1 182 ? -2.021 -21.091 -24.190 1.00 78.38 182 ALA A C 1
ATOM 1505 O O . ALA A 1 182 ? -1.590 -22.209 -23.880 1.00 78.38 182 ALA A O 1
ATOM 1506 N N . PRO A 1 183 ? -3.072 -20.942 -25.017 1.00 73.19 183 PRO A N 1
ATOM 1507 C CA . PRO A 1 183 ? -3.694 -22.092 -25.648 1.00 73.19 183 PRO A CA 1
ATOM 1508 C C . PRO A 1 183 ? -2.627 -22.861 -26.442 1.00 73.19 183 PRO A C 1
ATOM 1510 O O . PRO A 1 183 ? -1.820 -22.239 -27.141 1.00 73.19 183 PRO A O 1
ATOM 1513 N N . PRO A 1 184 ? -2.589 -24.203 -26.348 1.00 69.25 184 PRO A N 1
ATOM 1514 C CA . PRO A 1 184 ? -1.561 -24.985 -27.012 1.00 69.25 184 PRO A CA 1
ATOM 1515 C C . PRO A 1 184 ? -1.618 -24.713 -28.516 1.00 69.25 184 PRO A C 1
ATOM 1517 O O . PRO A 1 184 ? -2.639 -24.961 -29.165 1.00 69.25 184 PRO A O 1
ATOM 1520 N N . ILE A 1 185 ? -0.516 -24.200 -29.072 1.00 67.12 185 ILE A N 1
ATOM 1521 C CA . ILE A 1 185 ? -0.375 -24.003 -30.515 1.00 67.12 185 ILE A CA 1
ATOM 1522 C C . ILE A 1 185 ? -0.553 -25.381 -31.152 1.00 67.12 185 ILE A C 1
ATOM 1524 O O . ILE A 1 185 ? 0.262 -26.283 -30.943 1.00 67.12 185 ILE A O 1
ATOM 1528 N N . ARG A 1 186 ? -1.645 -25.572 -31.902 1.00 58.56 186 ARG A N 1
ATOM 1529 C CA . ARG A 1 186 ? -1.878 -26.817 -32.639 1.00 58.56 186 ARG A CA 1
ATOM 1530 C C . ARG A 1 186 ? -0.760 -26.941 -33.664 1.00 58.56 186 ARG A C 1
ATOM 1532 O O . ARG A 1 186 ? -0.781 -26.257 -34.683 1.00 58.56 186 ARG A O 1
ATOM 1539 N N . ALA A 1 187 ? 0.231 -27.782 -33.377 1.00 56.44 187 ALA A N 1
ATOM 1540 C CA . ALA A 1 187 ? 1.299 -28.067 -34.318 1.00 56.44 187 ALA A CA 1
ATOM 1541 C C . ALA A 1 187 ? 0.654 -28.559 -35.618 1.00 56.44 187 ALA A C 1
ATOM 1543 O O . ALA A 1 187 ? 0.009 -29.610 -35.636 1.00 56.44 187 ALA A O 1
ATOM 1544 N N . LEU A 1 188 ? 0.784 -27.772 -36.689 1.00 54.66 188 LEU A N 1
ATOM 1545 C CA . LEU A 1 188 ? 0.313 -28.165 -38.007 1.00 54.66 188 LEU A CA 1
ATOM 1546 C C . LEU A 1 188 ? 0.974 -29.499 -38.350 1.00 54.66 188 LEU A C 1
ATOM 1548 O O . LEU A 1 188 ? 2.199 -29.604 -38.459 1.00 54.66 188 LEU A O 1
ATOM 1552 N N . TYR A 1 189 ? 0.139 -30.529 -38.456 1.00 53.09 189 TYR A N 1
ATOM 1553 C CA . TYR A 1 189 ? 0.532 -31.873 -38.835 1.00 53.09 189 TYR A CA 1
ATOM 1554 C C . TYR A 1 189 ? 1.241 -31.785 -40.187 1.00 53.09 189 TYR A C 1
ATOM 1556 O O . TYR A 1 189 ? 0.594 -31.572 -41.208 1.00 53.09 189 TYR A O 1
ATOM 1564 N N . ARG A 1 190 ? 2.574 -31.910 -40.214 1.00 57.06 190 ARG A N 1
ATOM 1565 C CA . ARG A 1 190 ? 3.295 -32.085 -41.479 1.00 57.06 190 ARG A CA 1
ATOM 1566 C C . ARG A 1 190 ? 3.012 -33.513 -41.944 1.00 57.06 190 ARG A C 1
ATOM 1568 O O . ARG A 1 190 ? 3.501 -34.441 -41.291 1.00 57.06 190 ARG A O 1
ATOM 1575 N N . PRO A 1 191 ? 2.241 -33.738 -43.024 1.00 51.62 191 PRO A N 1
ATOM 1576 C CA . PRO A 1 191 ? 2.078 -35.085 -43.538 1.00 51.62 191 PRO A CA 1
ATOM 1577 C C . PRO A 1 191 ? 3.460 -35.600 -43.947 1.00 51.62 191 PRO A C 1
ATOM 1579 O O . PRO A 1 191 ? 4.176 -34.957 -44.717 1.00 51.62 191 PRO A O 1
ATOM 1582 N N . LYS A 1 192 ? 3.863 -36.748 -43.388 1.00 51.94 192 LYS A N 1
ATOM 1583 C CA . LYS A 1 192 ? 5.074 -37.455 -43.814 1.00 51.94 192 LYS A CA 1
ATOM 1584 C C . LYS A 1 192 ? 4.929 -37.745 -45.304 1.00 51.94 192 LYS A C 1
ATOM 1586 O O . LYS A 1 192 ? 4.089 -38.558 -45.687 1.00 51.94 192 LYS A O 1
ATOM 1591 N N . SER A 1 193 ? 5.733 -37.086 -46.135 1.00 48.50 193 SER A N 1
ATOM 1592 C CA . SER A 1 193 ? 5.823 -37.427 -47.547 1.00 48.50 193 SER A CA 1
ATOM 1593 C C . SER A 1 193 ? 6.263 -38.887 -47.652 1.00 48.50 193 SER A C 1
ATOM 1595 O O . SER A 1 193 ? 7.285 -39.301 -47.099 1.00 48.50 193 SER A O 1
ATOM 1597 N N . GLN A 1 194 ? 5.436 -39.702 -48.305 1.00 51.22 194 GLN A N 1
ATOM 1598 C CA . GLN A 1 194 ? 5.779 -41.083 -48.600 1.00 51.22 194 GLN A CA 1
ATOM 1599 C C . GLN A 1 194 ? 7.031 -41.085 -49.479 1.00 51.22 194 GLN A C 1
ATOM 1601 O O . GLN A 1 194 ? 7.017 -40.618 -50.617 1.00 51.22 194 GLN A O 1
ATOM 1606 N N . SER A 1 195 ? 8.127 -41.608 -48.936 1.00 42.28 195 SER A N 1
ATOM 1607 C CA . SER A 1 195 ? 9.323 -41.931 -49.704 1.00 42.28 195 SER A CA 1
ATOM 1608 C C . SER A 1 195 ? 8.953 -43.007 -50.727 1.00 42.28 195 SER A C 1
ATOM 1610 O O . SER A 1 195 ? 8.825 -44.186 -50.390 1.00 42.28 195 SER A O 1
ATOM 1612 N N . MET A 1 196 ? 8.748 -42.601 -51.983 1.00 45.84 196 MET A N 1
ATOM 1613 C CA . MET A 1 196 ? 8.725 -43.543 -53.094 1.00 45.84 196 MET A CA 1
ATOM 1614 C C . MET A 1 196 ? 10.098 -44.209 -53.187 1.00 45.84 196 MET A C 1
ATOM 1616 O O . MET A 1 196 ? 11.122 -43.556 -53.397 1.00 45.84 196 MET A O 1
ATOM 1620 N N . ARG A 1 197 ? 10.099 -45.535 -53.031 1.00 52.78 197 ARG A N 1
ATOM 1621 C CA . ARG A 1 197 ? 11.222 -46.417 -53.346 1.00 52.78 197 ARG A CA 1
ATOM 1622 C C . ARG A 1 197 ? 11.602 -46.231 -54.818 1.00 52.78 197 ARG A C 1
ATOM 1624 O O . ARG A 1 197 ? 10.982 -46.824 -55.692 1.00 52.78 197 ARG A O 1
ATOM 1631 N N . SER A 1 198 ? 12.639 -45.444 -55.079 1.00 46.16 198 SER A N 1
ATOM 1632 C CA . SER A 1 198 ? 13.336 -45.425 -56.365 1.00 46.16 198 SER A CA 1
ATOM 1633 C C . SER A 1 198 ? 14.613 -46.249 -56.247 1.00 46.16 198 SER A C 1
ATOM 1635 O O . SER A 1 198 ? 15.432 -46.048 -55.348 1.00 46.16 198 SER A O 1
ATOM 1637 N N . GLY A 1 199 ? 14.730 -47.236 -57.131 1.00 45.75 199 GLY A N 1
ATOM 1638 C CA . GLY A 1 199 ? 15.774 -48.242 -57.139 1.00 45.75 199 GLY A CA 1
ATOM 1639 C C . GLY A 1 199 ? 17.186 -47.690 -57.341 1.00 45.75 199 GLY A C 1
ATOM 1640 O O . GLY A 1 199 ? 17.431 -46.706 -58.032 1.00 45.75 199 GLY A O 1
ATOM 1641 N N . ARG A 1 200 ? 18.128 -48.423 -56.746 1.00 44.56 200 ARG A N 1
ATOM 1642 C CA . ARG A 1 200 ? 19.560 -48.469 -57.066 1.00 44.56 200 ARG A CA 1
ATOM 1643 C C . ARG A 1 200 ? 19.845 -48.226 -58.559 1.00 44.56 200 ARG A C 1
ATOM 1645 O O . ARG A 1 200 ? 19.443 -49.046 -59.381 1.00 44.56 200 ARG A O 1
ATOM 1652 N N . ARG A 1 201 ? 20.732 -47.271 -58.860 1.00 43.84 201 ARG A N 1
ATOM 1653 C CA . ARG A 1 201 ? 21.966 -47.532 -59.627 1.00 43.84 201 ARG A CA 1
ATOM 1654 C C . ARG A 1 201 ? 23.004 -46.416 -59.448 1.00 43.84 201 ARG A C 1
ATOM 1656 O O . ARG A 1 201 ? 22.695 -45.236 -59.376 1.00 43.84 201 ARG A O 1
ATOM 1663 N N . SER A 1 202 ? 24.237 -46.886 -59.307 1.00 38.78 202 SER A N 1
ATOM 1664 C CA . SER A 1 202 ? 25.505 -46.180 -59.120 1.00 38.78 202 SER A CA 1
ATOM 1665 C C . SER A 1 202 ? 25.900 -45.349 -60.345 1.00 38.78 202 SER A C 1
ATOM 1667 O O . SER A 1 202 ? 25.689 -45.824 -61.458 1.00 38.78 202 SER A O 1
ATOM 1669 N N . SER A 1 203 ? 26.546 -44.190 -60.121 1.00 42.12 203 SER A N 1
ATOM 1670 C CA . SER A 1 203 ? 27.799 -43.758 -60.788 1.00 42.12 203 SER A CA 1
ATOM 1671 C C . SER A 1 203 ? 27.871 -42.252 -61.130 1.00 42.12 203 SER A C 1
ATOM 1673 O O . SER A 1 203 ? 27.404 -41.822 -62.174 1.00 42.12 203 SER A O 1
ATOM 1675 N N . LYS A 1 204 ? 28.654 -41.533 -60.307 1.00 39.09 204 LYS A N 1
ATOM 1676 C CA . LYS A 1 204 ? 29.778 -40.645 -60.693 1.00 39.09 204 LYS A CA 1
ATOM 1677 C C . LYS A 1 204 ? 29.516 -39.209 -61.212 1.00 39.09 204 LYS A C 1
ATOM 1679 O O . LYS A 1 204 ? 29.108 -38.992 -62.339 1.00 39.09 204 LYS A O 1
ATOM 1684 N N . ARG A 1 205 ? 30.053 -38.281 -60.397 1.00 41.06 205 ARG A N 1
ATOM 1685 C CA . ARG A 1 205 ? 30.703 -36.979 -60.692 1.00 41.06 205 ARG A CA 1
ATOM 1686 C C . ARG A 1 205 ? 29.851 -35.782 -61.157 1.00 41.06 205 ARG A C 1
ATOM 1688 O O . ARG A 1 205 ? 29.422 -35.724 -62.293 1.00 41.06 205 ARG A O 1
ATOM 1695 N N . GLN A 1 206 ? 29.849 -34.758 -60.294 1.00 36.31 206 GLN A N 1
ATOM 1696 C CA . GLN A 1 206 ? 30.435 -33.404 -60.442 1.00 36.31 206 GLN A CA 1
ATOM 1697 C C . GLN A 1 206 ? 29.554 -32.271 -59.878 1.00 36.31 206 GLN A C 1
ATOM 1699 O O . GLN A 1 206 ? 28.334 -32.337 -59.860 1.00 36.31 206 GLN A O 1
ATOM 1704 N N . ARG A 1 207 ? 30.262 -31.288 -59.309 1.00 36.41 207 ARG A N 1
ATOM 1705 C CA . ARG A 1 207 ? 29.867 -30.176 -58.419 1.00 36.41 207 ARG A CA 1
ATOM 1706 C C . ARG A 1 207 ? 29.659 -28.876 -59.258 1.00 36.41 207 ARG A C 1
ATOM 1708 O O . ARG A 1 207 ? 29.891 -28.936 -60.459 1.00 36.41 207 ARG A O 1
ATOM 1715 N N . PRO A 1 208 ? 29.272 -27.713 -58.690 1.00 42.53 208 PRO A N 1
ATOM 1716 C CA . PRO A 1 208 ? 27.998 -27.046 -58.971 1.00 42.53 208 PRO A CA 1
ATOM 1717 C C . PRO A 1 208 ? 28.136 -25.654 -59.628 1.00 42.53 208 PRO A C 1
ATOM 1719 O O . PRO A 1 208 ? 29.161 -24.995 -59.481 1.00 42.53 208 PRO A O 1
ATOM 1722 N N . THR A 1 209 ? 27.053 -25.143 -60.215 1.00 31.70 209 THR A N 1
ATOM 1723 C CA . THR A 1 209 ? 26.765 -23.699 -60.323 1.00 31.70 209 THR A CA 1
ATOM 1724 C C . THR A 1 209 ? 25.246 -23.496 -60.258 1.00 31.70 209 THR A C 1
ATOM 1726 O O . THR A 1 209 ? 24.521 -24.247 -60.909 1.00 31.70 209 THR A O 1
ATOM 1729 N N . PRO A 1 210 ? 24.720 -22.520 -59.497 1.00 39.97 210 PRO A N 1
ATOM 1730 C CA . PRO A 1 210 ? 23.354 -22.061 -59.688 1.00 39.97 210 PRO A CA 1
ATOM 1731 C C . PRO A 1 210 ? 23.356 -20.752 -60.486 1.00 39.97 210 PRO A C 1
ATOM 1733 O O . PRO A 1 210 ? 24.030 -19.791 -60.111 1.00 39.97 210 PRO A O 1
ATOM 1736 N N . SER A 1 211 ? 22.594 -20.718 -61.580 1.00 30.25 211 SER A N 1
ATOM 1737 C CA . SER A 1 211 ? 22.086 -19.471 -62.148 1.00 30.25 211 SER A CA 1
ATOM 1738 C C . SER A 1 211 ? 20.686 -19.193 -61.608 1.00 30.25 211 SER A C 1
ATOM 1740 O O . SER A 1 211 ? 19.916 -20.110 -61.331 1.00 30.25 211 SER A O 1
ATOM 1742 N N . ASN A 1 212 ? 20.413 -17.899 -61.491 1.00 33.94 212 ASN A N 1
ATOM 1743 C CA . ASN A 1 212 ? 19.155 -17.238 -61.172 1.00 33.94 212 ASN A CA 1
ATOM 1744 C C . ASN A 1 212 ? 17.928 -17.700 -61.975 1.00 33.94 212 ASN A C 1
ATOM 1746 O O . ASN A 1 212 ? 18.067 -18.274 -63.056 1.00 33.94 212 ASN A O 1
ATOM 1750 N N . SER A 1 213 ? 16.775 -17.220 -61.473 1.00 32.28 213 SER A N 1
ATOM 1751 C CA . SER A 1 213 ? 15.456 -17.027 -62.114 1.00 32.28 213 SER A CA 1
ATOM 1752 C C . SER A 1 213 ? 14.690 -18.315 -62.455 1.00 32.28 213 SER A C 1
ATOM 1754 O O . SER A 1 213 ? 15.246 -19.230 -63.036 1.00 32.28 213 SER A O 1
ATOM 1756 N N . ASP A 1 214 ? 13.401 -18.482 -62.165 1.00 29.56 214 ASP A N 1
ATOM 1757 C CA . ASP A 1 214 ? 12.375 -17.510 -61.807 1.00 29.56 214 ASP A CA 1
ATOM 1758 C C . ASP A 1 214 ? 11.088 -18.248 -61.379 1.00 29.56 214 ASP A C 1
ATOM 1760 O O . ASP A 1 214 ? 10.790 -19.335 -61.870 1.00 29.56 214 ASP A O 1
ATOM 1764 N N . LEU A 1 215 ? 10.307 -17.562 -60.542 1.00 34.66 215 LEU A N 1
ATOM 1765 C CA . LEU A 1 215 ? 8.849 -17.426 -60.642 1.00 34.66 215 LEU A CA 1
ATOM 1766 C C . LEU A 1 215 ? 7.875 -18.518 -60.127 1.00 34.66 215 LEU A C 1
ATOM 1768 O O . LEU A 1 215 ? 7.802 -19.651 -60.589 1.00 34.66 215 LEU A O 1
ATOM 1772 N N . ALA A 1 216 ? 6.986 -17.985 -59.275 1.00 30.91 216 ALA A N 1
ATOM 1773 C CA . ALA A 1 216 ? 5.597 -18.345 -58.979 1.00 30.91 216 ALA A CA 1
ATOM 1774 C C . ALA A 1 216 ? 5.308 -19.563 -58.089 1.00 30.91 216 ALA A C 1
ATOM 1776 O O . ALA A 1 216 ? 5.318 -20.711 -58.519 1.00 30.91 216 ALA A O 1
ATOM 1777 N N . THR A 1 217 ? 4.760 -19.289 -56.902 1.00 30.86 217 THR A N 1
ATOM 1778 C CA . THR A 1 217 ? 3.291 -19.277 -56.750 1.00 30.86 217 THR A CA 1
ATOM 1779 C C . THR A 1 217 ? 2.915 -18.708 -55.388 1.00 30.86 217 THR A C 1
ATOM 1781 O O . THR A 1 217 ? 3.299 -19.227 -54.344 1.00 30.86 217 THR A O 1
ATOM 1784 N N . SER A 1 218 ? 2.153 -17.617 -55.441 1.00 34.12 218 SER A N 1
ATOM 1785 C CA . SER A 1 218 ? 1.391 -17.061 -54.332 1.00 34.12 218 SER A CA 1
ATOM 1786 C C . SER A 1 218 ? 0.455 -18.132 -53.772 1.00 34.12 218 SER A C 1
ATOM 1788 O O . SER A 1 218 ? -0.446 -18.597 -54.469 1.00 34.12 218 SER A O 1
ATOM 1790 N N . MET A 1 219 ? 0.675 -18.532 -52.523 1.00 34.16 219 MET A N 1
ATOM 1791 C CA . MET A 1 219 ? -0.389 -19.071 -51.688 1.00 34.16 219 MET A CA 1
ATOM 1792 C C . MET A 1 219 ? -0.621 -18.030 -50.609 1.00 34.16 219 MET A C 1
ATOM 1794 O O . MET A 1 219 ? 0.178 -17.878 -49.688 1.00 34.16 219 MET A O 1
ATOM 1798 N N . THR A 1 220 ? -1.697 -17.277 -50.807 1.00 29.66 220 THR A N 1
ATOM 1799 C CA . THR A 1 220 ? -2.364 -16.457 -49.807 1.00 29.66 220 THR A CA 1
ATOM 1800 C C . THR A 1 220 ? -2.611 -17.319 -48.579 1.00 29.66 220 THR A C 1
ATOM 1802 O O . THR A 1 220 ? -3.557 -18.107 -48.529 1.00 29.66 220 THR A O 1
ATOM 1805 N N . VAL A 1 221 ? -1.713 -17.215 -47.605 1.00 34.16 221 VAL A N 1
ATOM 1806 C CA . VAL A 1 221 ? -2.059 -17.532 -46.231 1.00 34.16 221 VAL A CA 1
ATOM 1807 C C . VAL A 1 221 ? -3.027 -16.423 -45.863 1.00 34.16 221 VAL A C 1
ATOM 1809 O O . VAL A 1 221 ? -2.639 -15.260 -45.820 1.00 34.16 221 VAL A O 1
ATOM 1812 N N . GLU A 1 222 ? -4.304 -16.760 -45.717 1.00 32.38 222 GLU A N 1
ATOM 1813 C CA . GLU A 1 222 ? -5.204 -15.918 -44.942 1.00 32.38 222 GLU A CA 1
ATOM 1814 C C . GLU A 1 222 ? -4.646 -15.925 -43.517 1.00 32.38 222 GLU A C 1
ATOM 1816 O O . GLU A 1 222 ? -4.958 -16.785 -42.691 1.00 32.38 222 GLU A O 1
ATOM 1821 N N . GLU A 1 223 ? -3.698 -15.018 -43.285 1.00 30.94 223 GLU A N 1
ATOM 1822 C CA . GLU A 1 223 ? -3.361 -14.516 -41.972 1.00 30.94 223 GLU A CA 1
ATOM 1823 C C . GLU A 1 223 ? -4.665 -13.937 -41.453 1.00 30.94 223 GLU A C 1
ATOM 1825 O O . GLU A 1 223 ? -5.134 -12.876 -41.855 1.00 30.94 223 GLU A O 1
ATOM 1830 N N . ASN A 1 224 ? -5.335 -14.734 -40.632 1.00 30.44 224 ASN A N 1
ATOM 1831 C CA . ASN A 1 224 ? -6.364 -14.226 -39.764 1.00 30.44 224 ASN A CA 1
ATOM 1832 C C . ASN A 1 224 ? -5.628 -13.258 -38.830 1.00 30.44 224 ASN A C 1
ATOM 1834 O O . ASN A 1 224 ? -5.050 -13.694 -37.832 1.00 30.44 224 ASN A O 1
ATOM 1838 N N . ASP A 1 225 ? -5.577 -11.987 -39.242 1.00 31.14 225 ASP A N 1
ATOM 1839 C CA . ASP A 1 225 ? -5.087 -10.810 -38.523 1.00 31.14 225 ASP A CA 1
ATOM 1840 C C . ASP A 1 225 ? -5.902 -10.629 -37.240 1.00 31.14 225 ASP A C 1
ATOM 1842 O O . ASP A 1 225 ? -6.677 -9.693 -37.054 1.00 31.14 225 ASP A O 1
ATOM 1846 N N . ASN A 1 226 ? -5.735 -11.561 -36.311 1.00 34.78 226 ASN A N 1
ATOM 1847 C CA . ASN A 1 226 ? -5.819 -11.228 -34.914 1.00 34.78 226 ASN A CA 1
ATOM 1848 C C . ASN A 1 226 ? -4.378 -10.943 -34.518 1.00 34.78 226 ASN A C 1
ATOM 1850 O O . ASN A 1 226 ? -3.661 -11.824 -34.042 1.00 34.78 226 ASN A O 1
ATOM 1854 N N . GLU A 1 227 ? -3.954 -9.717 -34.816 1.00 37.97 227 GLU A N 1
ATOM 1855 C CA . GLU A 1 227 ? -2.744 -9.083 -34.315 1.00 37.97 227 GLU A CA 1
ATOM 1856 C C . GLU A 1 227 ? -2.851 -9.084 -32.781 1.00 37.97 227 GLU A C 1
ATOM 1858 O O . GLU A 1 227 ? -3.245 -8.114 -32.136 1.00 37.97 227 GLU A O 1
ATOM 1863 N N . SER A 1 228 ? -2.616 -10.244 -32.164 1.00 43.75 228 SER A N 1
ATOM 1864 C CA . SER A 1 228 ? -2.516 -10.360 -30.726 1.00 43.75 228 SER A CA 1
ATOM 1865 C C . SER A 1 228 ? -1.232 -9.633 -30.390 1.00 43.75 228 SER A C 1
ATOM 1867 O O . SER A 1 228 ? -0.157 -10.221 -30.499 1.00 43.75 228 SER A O 1
ATOM 1869 N N . THR A 1 229 ? -1.345 -8.340 -30.080 1.00 45.91 229 THR A N 1
ATOM 1870 C CA . THR A 1 229 ? -0.262 -7.520 -29.546 1.00 45.91 229 THR A CA 1
ATOM 1871 C C . THR A 1 229 ? 0.482 -8.374 -28.537 1.00 45.91 229 THR A C 1
ATOM 1873 O O . THR A 1 229 ? -0.083 -8.704 -27.490 1.00 45.91 229 THR A O 1
ATOM 1876 N N . ASP A 1 230 ? 1.685 -8.825 -28.893 1.00 51.56 230 ASP A N 1
ATOM 1877 C CA . ASP A 1 230 ? 2.445 -9.723 -28.041 1.00 51.56 230 ASP A CA 1
ATOM 1878 C C . ASP A 1 230 ? 2.683 -8.985 -26.726 1.00 51.56 230 ASP A C 1
ATOM 1880 O O . ASP A 1 230 ? 3.407 -7.991 -26.652 1.00 51.56 230 ASP A O 1
ATOM 1884 N N . ASN A 1 231 ? 2.003 -9.434 -25.674 1.00 59.47 231 ASN A N 1
ATOM 1885 C CA . ASN A 1 231 ? 2.080 -8.808 -24.362 1.00 59.47 231 ASN A CA 1
ATOM 1886 C C . ASN A 1 231 ? 3.429 -9.096 -23.674 1.00 59.47 231 ASN A C 1
ATOM 1888 O O . ASN A 1 231 ? 3.583 -8.780 -22.494 1.00 59.47 231 ASN A O 1
ATOM 1892 N N . GLY A 1 232 ? 4.398 -9.699 -24.377 1.00 62.75 232 GLY A N 1
ATOM 1893 C CA . GLY A 1 232 ? 5.711 -10.074 -23.852 1.00 62.75 232 GLY A CA 1
ATOM 1894 C C . GLY A 1 232 ? 5.664 -11.314 -22.957 1.00 62.75 232 GLY A C 1
ATOM 1895 O O . GLY A 1 232 ? 6.603 -11.572 -22.213 1.00 62.75 232 GLY A O 1
ATOM 1896 N N . MET A 1 233 ? 4.557 -12.062 -23.003 1.00 66.75 233 MET A N 1
ATOM 1897 C CA . MET A 1 233 ? 4.285 -13.240 -22.166 1.00 66.75 233 MET A CA 1
ATOM 1898 C C . MET A 1 233 ? 4.034 -14.509 -22.995 1.00 66.75 233 MET A C 1
ATOM 1900 O O . MET A 1 233 ? 3.521 -15.499 -22.470 1.00 66.75 233 MET A O 1
ATOM 1904 N N . GLY A 1 234 ? 4.374 -14.499 -24.291 1.00 66.56 234 GLY A N 1
ATOM 1905 C CA . GLY A 1 234 ? 4.307 -15.687 -25.151 1.00 66.56 234 GLY A CA 1
ATOM 1906 C C . GLY A 1 234 ? 2.899 -16.277 -25.272 1.00 66.56 234 GLY A C 1
ATOM 1907 O O . GLY A 1 234 ? 2.737 -17.494 -25.262 1.00 66.56 234 GLY A O 1
ATOM 1908 N N . GLY A 1 235 ? 1.876 -15.418 -25.307 1.00 72.94 235 GLY A N 1
ATOM 1909 C CA . GLY A 1 235 ? 0.467 -15.815 -25.399 1.00 72.94 235 GLY A CA 1
ATOM 1910 C C . GLY A 1 235 ? -0.215 -16.166 -24.072 1.00 72.94 235 GLY A C 1
ATOM 1911 O O . GLY A 1 235 ? -1.395 -16.509 -24.085 1.00 72.94 235 GLY A O 1
ATOM 1912 N N . ARG A 1 236 ? 0.478 -16.084 -22.926 1.00 84.62 236 ARG A N 1
ATOM 1913 C CA . ARG A 1 236 ? -0.154 -16.234 -21.603 1.00 84.62 236 ARG A CA 1
ATOM 1914 C C . ARG A 1 236 ? -0.990 -14.997 -21.269 1.00 84.62 236 ARG A C 1
ATOM 1916 O O . ARG A 1 236 ? -0.550 -13.873 -21.517 1.00 84.62 236 ARG A O 1
ATOM 1923 N N . ALA A 1 237 ? -2.158 -15.198 -20.665 1.00 86.25 237 ALA A N 1
ATOM 1924 C CA . ALA A 1 237 ? -3.020 -14.108 -20.217 1.00 86.25 237 ALA A CA 1
ATOM 1925 C C . ALA A 1 237 ? -2.825 -13.854 -18.717 1.00 86.25 237 ALA A C 1
ATOM 1927 O O . ALA A 1 237 ? -2.861 -14.783 -17.910 1.00 86.25 237 ALA A O 1
ATOM 1928 N N . TRP A 1 238 ? -2.608 -12.590 -18.358 1.00 90.06 238 TRP A N 1
ATOM 1929 C CA . TRP A 1 238 ? -2.515 -12.121 -16.979 1.00 90.06 238 TRP A CA 1
ATOM 1930 C C . TRP A 1 238 ? -3.735 -11.271 -16.659 1.00 90.06 238 TRP A C 1
ATOM 1932 O O . TRP A 1 238 ? -4.065 -10.360 -17.415 1.00 90.06 238 TRP A O 1
ATOM 1942 N N . GLU A 1 239 ? -4.397 -11.561 -15.546 1.00 89.94 239 GLU A N 1
ATOM 1943 C CA . GLU A 1 239 ? -5.625 -10.880 -15.151 1.00 89.94 239 GLU A CA 1
ATOM 1944 C C . GLU A 1 239 ? -5.618 -10.593 -13.650 1.00 89.94 239 GLU A C 1
ATOM 1946 O O . GLU A 1 239 ? -5.258 -11.446 -12.836 1.00 89.94 239 GLU A O 1
ATOM 1951 N N . CYS A 1 240 ? -6.028 -9.386 -13.272 1.00 90.94 240 CYS A N 1
ATOM 1952 C CA . CYS A 1 240 ? -6.271 -9.024 -11.884 1.00 90.94 240 CYS A CA 1
ATOM 1953 C C . CYS A 1 240 ? -7.714 -9.404 -11.546 1.00 90.94 240 CYS A C 1
ATOM 1955 O O . CYS A 1 240 ? -8.656 -8.818 -12.075 1.00 90.94 240 CYS A O 1
ATOM 1957 N N . VAL A 1 241 ? -7.879 -10.430 -10.713 1.00 89.00 241 VAL A N 1
ATOM 1958 C CA . VAL A 1 241 ? -9.191 -11.030 -10.435 1.00 89.00 241 VAL A CA 1
ATOM 1959 C C . VAL A 1 241 ? -9.881 -10.340 -9.269 1.00 89.00 241 VAL A C 1
ATOM 1961 O O . VAL A 1 241 ? -11.095 -10.168 -9.304 1.00 89.00 241 VAL A O 1
ATOM 1964 N N . ALA A 1 242 ? -9.125 -9.965 -8.236 1.00 88.12 242 ALA A N 1
ATOM 1965 C CA . ALA A 1 242 ? -9.692 -9.308 -7.069 1.00 88.12 242 ALA A CA 1
ATOM 1966 C C . ALA A 1 242 ? -8.714 -8.310 -6.444 1.00 88.12 242 ALA A C 1
ATOM 1968 O O . ALA A 1 242 ? -7.571 -8.645 -6.125 1.00 88.12 242 ALA A O 1
ATOM 1969 N N . VAL A 1 243 ? -9.202 -7.090 -6.240 1.00 87.06 243 VAL A N 1
ATOM 1970 C CA . VAL A 1 243 ? -8.504 -5.975 -5.597 1.00 87.06 243 VAL A CA 1
ATOM 1971 C C . VAL A 1 243 ? -9.101 -5.689 -4.226 1.00 87.06 243 VAL A C 1
ATOM 1973 O O . VAL A 1 243 ? -8.375 -5.465 -3.260 1.00 87.06 243 VAL A O 1
ATOM 1976 N N . THR A 1 244 ? -10.431 -5.666 -4.133 1.00 87.69 244 THR A N 1
ATOM 1977 C CA . THR A 1 244 ? -11.132 -5.310 -2.896 1.00 87.69 244 THR A CA 1
ATOM 1978 C C . THR A 1 244 ? -11.540 -6.540 -2.093 1.00 87.69 244 THR A C 1
ATOM 1980 O O . THR A 1 244 ? -11.708 -7.637 -2.621 1.00 87.69 244 THR A O 1
ATOM 1983 N N . LEU A 1 245 ? -11.772 -6.350 -0.790 1.00 88.75 245 LEU A N 1
ATOM 1984 C CA . LEU A 1 245 ? -12.314 -7.400 0.077 1.00 88.75 245 LEU A CA 1
ATOM 1985 C C . LEU A 1 245 ? -13.635 -7.977 -0.461 1.00 88.75 245 LEU A C 1
ATOM 1987 O O . LEU A 1 245 ? -13.873 -9.174 -0.335 1.00 88.75 245 LEU A O 1
ATOM 1991 N N . GLN A 1 246 ? -14.471 -7.138 -1.079 1.00 90.00 246 GLN A N 1
ATOM 1992 C CA . GLN A 1 246 ? -15.740 -7.560 -1.675 1.00 90.00 246 GLN A CA 1
ATOM 1993 C C . GLN A 1 246 ? -15.501 -8.486 -2.872 1.00 90.00 246 GLN A C 1
ATOM 1995 O O . GLN A 1 246 ? -16.040 -9.587 -2.901 1.00 90.00 246 GLN A O 1
ATOM 2000 N N . GLU A 1 247 ? -14.611 -8.104 -3.788 1.00 90.94 247 GLU A N 1
ATOM 2001 C CA . GLU A 1 247 ? -14.242 -8.931 -4.946 1.00 90.94 247 GLU A CA 1
ATOM 2002 C C . GLU A 1 247 ? -13.602 -10.263 -4.527 1.00 90.94 247 GLU A C 1
ATOM 2004 O O . GLU A 1 247 ? -13.894 -11.305 -5.111 1.00 90.94 247 GLU A O 1
ATOM 2009 N N . VAL A 1 248 ? -12.775 -10.274 -3.472 1.00 90.88 248 VAL A N 1
ATOM 2010 C CA . VAL A 1 248 ? -12.207 -11.523 -2.934 1.00 90.88 248 VAL A CA 1
ATOM 2011 C C . VAL A 1 248 ? -13.309 -12.418 -2.364 1.00 90.88 248 VAL A C 1
ATOM 2013 O O . VAL A 1 248 ? -13.305 -13.626 -2.596 1.00 90.88 248 VAL A O 1
ATOM 2016 N N . GLN A 1 249 ? -14.282 -11.858 -1.644 1.00 91.00 249 GLN A N 1
ATOM 2017 C CA . GLN A 1 249 ? -15.422 -12.625 -1.133 1.00 91.00 249 GLN A CA 1
ATOM 2018 C C . GLN A 1 249 ? -16.298 -13.183 -2.267 1.00 91.00 249 GLN A C 1
ATOM 2020 O O . GLN A 1 249 ? -16.724 -14.338 -2.192 1.00 91.00 249 GLN A O 1
ATOM 2025 N N . GLU A 1 250 ? -16.522 -12.411 -3.331 1.00 91.75 250 GLU A N 1
ATOM 2026 C CA . GLU A 1 250 ? -17.233 -12.853 -4.537 1.00 91.75 250 GLU A CA 1
ATOM 2027 C C . GLU A 1 250 ? -16.484 -13.979 -5.258 1.00 91.75 250 GLU A C 1
ATOM 2029 O O . GLU A 1 250 ? -17.087 -15.000 -5.611 1.00 91.75 250 GLU A O 1
ATOM 2034 N N . LEU A 1 251 ? -15.159 -13.857 -5.390 1.00 89.88 251 LEU A N 1
ATOM 2035 C CA . LEU A 1 251 ? -14.302 -14.909 -5.928 1.00 89.88 251 LEU A CA 1
ATOM 2036 C C . LEU A 1 251 ? -14.445 -16.195 -5.105 1.00 89.88 251 LEU A C 1
ATOM 2038 O O . LEU A 1 251 ? -14.697 -17.262 -5.665 1.00 89.88 251 LEU A O 1
ATOM 2042 N N . LEU A 1 252 ? -14.376 -16.109 -3.775 1.00 89.12 252 LEU A N 1
ATOM 2043 C CA . LEU A 1 252 ? -14.538 -17.269 -2.893 1.00 89.12 252 LEU A CA 1
ATOM 2044 C C . LEU A 1 252 ? -15.938 -17.879 -2.957 1.00 89.12 252 LEU A C 1
ATOM 2046 O O . LEU A 1 252 ? -16.085 -19.091 -2.781 1.00 89.12 252 LEU A O 1
ATOM 2050 N N . TRP A 1 253 ? -16.965 -17.068 -3.208 1.00 88.00 253 TRP A N 1
ATOM 2051 C CA . TRP A 1 253 ? -18.318 -17.563 -3.425 1.00 88.00 253 TRP A CA 1
ATOM 2052 C C . TRP A 1 253 ? -18.438 -18.313 -4.755 1.00 88.00 253 TRP A C 1
ATOM 2054 O O . TRP A 1 253 ? -19.057 -19.379 -4.799 1.00 88.00 253 TRP A O 1
ATOM 2064 N N . SER A 1 254 ? -17.798 -17.813 -5.817 1.00 86.31 254 SER A N 1
ATOM 2065 C CA . SER A 1 254 ? -17.755 -18.490 -7.119 1.00 86.31 254 SER A CA 1
ATOM 2066 C C . SER A 1 254 ? -17.032 -19.845 -7.041 1.00 86.31 254 SER A C 1
ATOM 2068 O O . SER A 1 254 ? -17.586 -20.853 -7.484 1.00 86.31 254 SER A O 1
ATOM 2070 N N . LEU A 1 255 ? -15.889 -19.898 -6.344 1.00 84.44 255 LEU A N 1
ATOM 2071 C CA . LEU A 1 255 ? -15.118 -21.117 -6.052 1.00 84.44 255 LEU A CA 1
ATOM 2072 C C . LEU A 1 255 ? -15.810 -22.031 -5.025 1.00 84.44 255 LEU A C 1
ATOM 2074 O O . LEU A 1 255 ? -15.448 -23.187 -4.842 1.00 84.44 255 LEU A O 1
ATOM 2078 N N . GLY A 1 256 ? -16.818 -21.534 -4.306 1.00 76.06 256 GLY A N 1
ATOM 2079 C CA . GLY A 1 256 ? -17.565 -22.320 -3.326 1.00 76.06 256 GLY A CA 1
ATOM 2080 C C . GLY A 1 256 ? -18.535 -23.327 -3.945 1.00 76.06 256 GLY A C 1
ATOM 2081 O O . GLY A 1 256 ? -19.010 -24.216 -3.237 1.00 76.06 256 GLY A O 1
ATOM 2082 N N . LYS A 1 257 ? -18.840 -23.187 -5.240 1.00 79.12 257 LYS A N 1
ATOM 2083 C CA . LYS A 1 257 ? -19.791 -24.039 -5.969 1.00 79.12 257 LYS A CA 1
ATOM 2084 C C . LYS A 1 257 ? -19.141 -25.249 -6.637 1.00 79.12 257 LYS A C 1
ATOM 2086 O O . LYS A 1 257 ? -19.853 -26.151 -7.076 1.00 79.12 257 LYS A O 1
ATOM 2091 N N . THR A 1 258 ? -17.820 -25.267 -6.748 1.00 82.44 258 THR A N 1
ATOM 2092 C CA . THR A 1 258 ? -17.080 -26.301 -7.469 1.00 82.44 258 THR A CA 1
ATOM 2093 C C . THR A 1 258 ? -16.729 -27.475 -6.560 1.00 82.44 258 THR A C 1
ATOM 2095 O O . THR A 1 258 ? -16.707 -27.385 -5.329 1.00 82.44 258 THR A O 1
ATOM 2098 N N . ARG A 1 259 ? -16.529 -28.646 -7.175 1.00 83.19 259 ARG A N 1
ATOM 2099 C CA . ARG A 1 259 ? -16.243 -29.899 -6.459 1.00 83.19 259 ARG A CA 1
ATOM 2100 C C . ARG A 1 259 ? -14.742 -30.204 -6.390 1.00 83.19 259 ARG A C 1
ATOM 2102 O O . ARG A 1 259 ? -14.369 -31.117 -5.653 1.00 83.19 259 ARG A O 1
ATOM 2109 N N . ASP A 1 260 ? -13.918 -29.444 -7.104 1.00 89.69 260 ASP A N 1
ATOM 2110 C CA . ASP A 1 260 ? -12.487 -29.682 -7.291 1.00 89.69 260 ASP A CA 1
ATOM 2111 C C . ASP A 1 260 ? -11.668 -29.421 -6.015 1.00 89.69 260 ASP A C 1
ATOM 2113 O O . ASP A 1 260 ? -11.894 -28.452 -5.290 1.00 89.69 260 ASP A O 1
ATOM 2117 N N . GLU A 1 261 ? -10.706 -30.299 -5.717 1.00 87.81 261 GLU A N 1
ATOM 2118 C CA . GLU A 1 261 ? -9.878 -30.204 -4.500 1.00 87.81 261 GLU A CA 1
ATOM 2119 C C . GLU A 1 261 ? -8.873 -29.043 -4.550 1.00 87.81 261 GLU A C 1
ATOM 2121 O O . GLU A 1 261 ? -8.599 -28.416 -3.522 1.00 87.81 261 GLU A O 1
ATOM 2126 N N . ASN A 1 262 ? -8.369 -28.714 -5.744 1.00 87.56 262 ASN A N 1
ATOM 2127 C CA . ASN A 1 262 ? -7.460 -27.584 -5.953 1.00 87.56 262 ASN A CA 1
ATOM 2128 C C . ASN A 1 262 ? -8.148 -26.265 -5.572 1.00 87.56 262 ASN A C 1
ATOM 2130 O O . ASN A 1 262 ? -7.634 -25.507 -4.750 1.00 87.56 262 ASN A O 1
ATOM 2134 N N . GLU A 1 263 ? -9.378 -26.057 -6.048 1.00 88.94 263 GLU A N 1
ATOM 2135 C CA . GLU A 1 263 ? -10.168 -24.864 -5.733 1.00 88.94 263 GLU A CA 1
ATOM 2136 C C . GLU A 1 263 ? -10.591 -24.809 -4.260 1.00 88.94 263 GLU A C 1
ATOM 2138 O O . GLU A 1 263 ? -10.591 -23.736 -3.655 1.00 88.94 263 GLU A O 1
ATOM 2143 N N . LYS A 1 264 ? -10.878 -25.957 -3.630 1.00 89.06 264 LYS A N 1
ATOM 2144 C CA . LYS A 1 264 ? -11.116 -26.016 -2.175 1.00 89.06 264 LYS A CA 1
ATOM 2145 C C . LYS A 1 264 ? -9.884 -25.603 -1.377 1.00 89.06 264 LYS A C 1
ATOM 2147 O O . LYS A 1 264 ? -10.026 -24.917 -0.362 1.00 89.06 264 LYS A O 1
ATOM 2152 N N . THR A 1 265 ? -8.698 -26.024 -1.810 1.00 90.38 265 THR A N 1
ATOM 2153 C CA . THR A 1 265 ? -7.429 -25.670 -1.162 1.00 90.38 265 THR A CA 1
ATOM 2154 C C . THR A 1 265 ? -7.154 -24.180 -1.318 1.00 90.38 265 THR A C 1
ATOM 2156 O O . THR A 1 265 ? -6.959 -23.500 -0.308 1.00 90.38 265 THR A O 1
ATOM 2159 N N . LEU A 1 266 ? -7.283 -23.661 -2.544 1.00 90.25 266 LEU A N 1
ATOM 2160 C CA . LEU A 1 266 ? -7.161 -22.238 -2.858 1.00 90.25 266 LEU A CA 1
ATOM 2161 C C . LEU A 1 266 ? -8.124 -21.394 -2.011 1.00 90.25 266 LEU A C 1
ATOM 2163 O O . LEU A 1 266 ? -7.716 -20.441 -1.348 1.00 90.25 266 LEU A O 1
ATOM 2167 N N . ARG A 1 267 ? -9.404 -21.788 -1.954 1.00 89.88 267 ARG A N 1
ATOM 2168 C CA . ARG A 1 267 ? -10.429 -21.121 -1.141 1.00 89.88 267 ARG A CA 1
ATOM 2169 C C . ARG A 1 267 ? -10.061 -21.109 0.337 1.00 89.88 267 ARG A C 1
ATOM 2171 O O . ARG A 1 267 ? -10.230 -20.084 0.994 1.00 89.88 267 ARG A O 1
ATOM 2178 N N . ARG A 1 268 ? -9.597 -22.241 0.876 1.00 90.38 268 ARG A N 1
ATOM 2179 C CA . ARG A 1 268 ? -9.211 -22.345 2.288 1.00 90.38 268 ARG A CA 1
ATOM 2180 C C . ARG A 1 268 ? -8.051 -21.404 2.593 1.00 90.38 268 ARG A C 1
ATOM 2182 O O . ARG A 1 268 ? -8.152 -20.643 3.545 1.00 90.38 268 ARG A O 1
ATOM 2189 N N . GLN A 1 269 ? -7.002 -21.412 1.775 1.00 90.19 269 GLN A N 1
ATOM 2190 C CA . GLN A 1 269 ? -5.840 -20.547 1.974 1.00 90.19 269 GLN A CA 1
ATOM 2191 C C . GLN A 1 269 ? -6.227 -19.065 1.895 1.00 90.19 269 GLN A C 1
ATOM 2193 O O . GLN A 1 269 ? -5.938 -18.319 2.830 1.00 90.19 269 GLN A O 1
ATOM 2198 N N . LEU A 1 270 ? -6.976 -18.660 0.861 1.00 91.06 270 LEU A N 1
ATOM 2199 C CA . LEU A 1 270 ? -7.417 -17.271 0.688 1.00 91.06 270 LEU A CA 1
ATOM 2200 C C . LEU A 1 270 ? -8.293 -16.820 1.867 1.00 91.06 270 LEU A C 1
ATOM 2202 O O . LEU A 1 270 ? -8.116 -15.722 2.392 1.00 91.06 270 LEU A O 1
ATOM 2206 N N . ALA A 1 271 ? -9.198 -17.682 2.339 1.00 90.94 271 ALA A N 1
ATOM 2207 C CA . ALA A 1 271 ? -10.035 -17.382 3.494 1.00 90.94 271 ALA A CA 1
ATOM 2208 C C . ALA A 1 271 ? -9.239 -17.287 4.806 1.00 90.94 271 ALA A C 1
ATOM 2210 O O . ALA A 1 271 ? -9.548 -16.448 5.648 1.00 90.94 271 ALA A O 1
ATOM 2211 N N . THR A 1 272 ? -8.225 -18.135 4.995 1.00 91.00 272 THR A N 1
ATOM 2212 C CA . THR A 1 272 ? -7.425 -18.173 6.226 1.00 91.00 272 THR A CA 1
ATOM 2213 C C . THR A 1 272 ? -6.401 -17.044 6.303 1.00 91.00 272 THR A C 1
ATOM 2215 O O . THR A 1 272 ? -6.229 -16.472 7.376 1.00 91.00 272 THR A O 1
ATOM 2218 N N . HIS A 1 273 ? -5.722 -16.712 5.202 1.00 88.31 273 HIS A N 1
ATOM 2219 C CA . HIS A 1 273 ? -4.615 -15.753 5.229 1.00 88.31 273 HIS A CA 1
ATOM 2220 C C . HIS A 1 273 ? -4.987 -14.387 4.651 1.00 88.31 273 HIS A C 1
ATOM 2222 O O . HIS A 1 273 ? -4.637 -13.376 5.253 1.00 88.31 273 HIS A O 1
ATOM 2228 N N . LEU A 1 274 ? -5.703 -14.327 3.523 1.00 89.00 274 LEU A N 1
ATOM 2229 C CA . LEU A 1 274 ? -5.924 -13.063 2.813 1.00 89.00 274 LEU A CA 1
ATOM 2230 C C . LEU A 1 274 ? -7.066 -12.234 3.417 1.00 89.00 274 LEU A C 1
ATOM 2232 O O . LEU A 1 274 ? -6.901 -11.031 3.619 1.00 89.00 274 LEU A O 1
ATOM 2236 N N . ILE A 1 275 ? -8.205 -12.858 3.753 1.00 90.38 275 ILE A N 1
ATOM 2237 C CA . ILE A 1 275 ? -9.366 -12.131 4.309 1.00 90.38 275 ILE A CA 1
ATOM 2238 C C . ILE A 1 275 ? -9.004 -11.341 5.576 1.00 90.38 275 ILE A C 1
ATOM 2240 O O . ILE A 1 275 ? -9.273 -10.138 5.593 1.00 90.38 275 ILE A O 1
ATOM 2244 N N . PRO A 1 276 ? -8.361 -11.929 6.608 1.00 92.88 276 PRO A N 1
ATOM 2245 C CA . PRO A 1 276 ? -8.079 -11.188 7.839 1.00 92.88 276 PRO A CA 1
ATOM 2246 C C . PRO A 1 276 ? -7.158 -9.983 7.609 1.00 92.88 276 PRO A C 1
ATOM 2248 O O . PRO A 1 276 ? -7.282 -8.955 8.278 1.00 92.88 276 PRO A O 1
ATOM 2251 N N . ILE A 1 277 ? -6.234 -10.093 6.648 1.00 90.88 277 ILE A N 1
ATOM 2252 C CA . ILE A 1 277 ? -5.333 -8.999 6.278 1.00 90.88 277 ILE A CA 1
ATOM 2253 C C . ILE A 1 277 ? -6.127 -7.874 5.609 1.00 90.88 277 ILE A C 1
ATOM 2255 O O . ILE A 1 277 ? -5.994 -6.715 6.010 1.00 90.88 277 ILE A O 1
ATOM 2259 N N . LEU A 1 278 ? -6.994 -8.206 4.649 1.00 89.44 278 LEU A N 1
ATOM 2260 C CA . LEU A 1 278 ? -7.823 -7.227 3.945 1.00 89.44 278 LEU A CA 1
ATOM 2261 C C . LEU A 1 278 ? -8.846 -6.541 4.861 1.00 89.44 278 LEU A C 1
ATOM 2263 O O . LEU A 1 278 ? -9.057 -5.335 4.731 1.00 89.44 278 LEU A O 1
ATOM 2267 N N . GLU A 1 279 ? -9.440 -7.255 5.820 1.00 91.25 279 GLU A N 1
ATOM 2268 C CA . GLU A 1 279 ? -10.332 -6.666 6.832 1.00 91.25 279 GLU A CA 1
ATOM 2269 C C . GLU A 1 279 ? -9.590 -5.622 7.669 1.00 91.25 279 GLU A C 1
ATOM 2271 O O . GLU A 1 279 ? -10.004 -4.460 7.743 1.00 91.25 279 GLU A O 1
ATOM 2276 N N . LYS A 1 280 ? -8.427 -6.000 8.212 1.00 90.75 280 LYS A N 1
ATOM 2277 C CA . LYS A 1 280 ? -7.583 -5.112 9.018 1.00 90.75 280 LYS A CA 1
ATOM 2278 C C . LYS A 1 280 ? -7.095 -3.898 8.223 1.00 90.75 280 LYS A C 1
ATOM 2280 O O . LYS A 1 280 ? -7.050 -2.782 8.748 1.00 90.75 280 LYS A O 1
ATOM 2285 N N . GLN A 1 281 ? -6.736 -4.086 6.953 1.00 85.25 281 GLN A N 1
ATOM 2286 C CA . GLN A 1 281 ? -6.363 -2.984 6.068 1.00 85.25 281 GLN A CA 1
ATOM 2287 C C . GLN A 1 281 ? -7.551 -2.066 5.777 1.00 85.25 281 GLN A C 1
ATOM 2289 O O . GLN A 1 281 ? -7.410 -0.848 5.878 1.00 85.25 281 GLN A O 1
ATOM 2294 N N . GLY A 1 282 ? -8.728 -2.622 5.486 1.00 85.75 282 GLY A N 1
ATOM 2295 C CA . GLY A 1 282 ? -9.955 -1.856 5.275 1.00 85.75 282 GLY A CA 1
ATOM 2296 C C . GLY A 1 282 ? -10.335 -1.012 6.495 1.00 85.75 282 GLY A C 1
ATOM 2297 O O . GLY A 1 282 ? -10.664 0.168 6.357 1.00 85.75 282 GLY A O 1
ATOM 2298 N N . GLU A 1 283 ? -10.226 -1.568 7.701 1.00 88.00 283 GLU A N 1
ATOM 2299 C CA . GLU A 1 283 ? -10.429 -0.837 8.957 1.00 88.00 283 GLU A CA 1
ATOM 2300 C C . GLU A 1 283 ? -9.397 0.277 9.159 1.00 88.00 283 GLU A C 1
ATOM 2302 O O . GLU A 1 283 ? -9.753 1.407 9.510 1.00 88.00 283 GLU A O 1
ATOM 2307 N N . SER A 1 284 ? -8.120 -0.008 8.887 1.00 86.81 284 SER A N 1
ATOM 2308 C CA . SER A 1 284 ? -7.039 0.979 8.957 1.00 86.81 284 SER A CA 1
ATOM 2309 C C . SER A 1 284 ? -7.270 2.142 7.983 1.00 86.81 284 SER A C 1
ATOM 2311 O O . SER A 1 284 ? -7.170 3.309 8.374 1.00 86.81 284 SER A O 1
ATOM 2313 N N . ARG A 1 285 ? -7.675 1.849 6.738 1.00 83.62 285 ARG A N 1
ATOM 2314 C CA . ARG A 1 285 ? -8.039 2.857 5.727 1.00 83.62 285 ARG A CA 1
ATOM 2315 C C . ARG A 1 285 ? -9.212 3.717 6.200 1.00 83.62 285 ARG A C 1
ATOM 2317 O O . ARG A 1 285 ? -9.096 4.943 6.195 1.00 83.62 285 ARG A O 1
ATOM 2324 N N . LYS A 1 286 ? -10.295 3.104 6.696 1.00 87.06 286 LYS A N 1
ATOM 2325 C CA . LYS A 1 286 ? -11.455 3.823 7.260 1.00 87.06 286 LYS A CA 1
ATOM 2326 C C . LYS A 1 286 ? -11.052 4.730 8.423 1.00 87.06 286 LYS A C 1
ATOM 2328 O O . LYS A 1 286 ? -11.476 5.881 8.486 1.00 87.06 286 LYS A O 1
ATOM 2333 N N . ARG A 1 287 ? -10.183 4.256 9.320 1.00 89.56 287 ARG A N 1
ATOM 2334 C CA . ARG A 1 287 ? -9.669 5.057 10.441 1.00 89.56 287 ARG A CA 1
ATOM 2335 C C . ARG A 1 287 ? -8.863 6.265 9.961 1.00 89.56 287 ARG A C 1
ATOM 2337 O O . ARG A 1 287 ? -9.085 7.365 10.465 1.00 89.56 287 ARG A O 1
ATOM 2344 N N . LYS A 1 288 ? -7.967 6.084 8.983 1.00 87.25 288 LYS A N 1
ATOM 2345 C CA . LYS A 1 288 ? -7.192 7.183 8.377 1.00 87.25 288 LYS A CA 1
ATOM 2346 C C . LYS A 1 288 ? -8.108 8.203 7.688 1.00 87.25 288 LYS A C 1
ATOM 2348 O O . LYS A 1 288 ? -7.905 9.402 7.853 1.00 87.25 288 LYS A O 1
ATOM 2353 N N . GLN A 1 289 ? -9.131 7.749 6.962 1.00 87.00 289 GLN A N 1
ATOM 2354 C CA . GLN A 1 289 ? -10.113 8.630 6.315 1.00 87.00 289 GLN A CA 1
ATOM 2355 C C . GLN A 1 289 ? -10.903 9.451 7.340 1.00 87.00 289 GLN A C 1
ATOM 2357 O O . GLN A 1 289 ? -10.964 10.672 7.218 1.00 87.00 289 GLN A O 1
ATOM 2362 N N . LEU A 1 290 ? -11.412 8.814 8.401 1.00 91.62 290 LEU A N 1
ATOM 2363 C CA . LEU A 1 290 ? -12.109 9.505 9.491 1.00 91.62 290 LEU A CA 1
ATOM 2364 C C . LEU A 1 290 ? -11.212 10.521 10.206 1.00 91.62 290 LEU A C 1
ATOM 2366 O O . LEU A 1 290 ? -11.678 11.581 10.621 1.00 91.62 290 LEU A O 1
ATOM 2370 N N . GLN A 1 291 ? -9.923 10.216 10.368 1.00 91.12 291 GLN A N 1
ATOM 2371 C CA . GLN A 1 291 ? -8.971 11.158 10.946 1.00 91.12 291 GLN A CA 1
ATOM 2372 C C . GLN A 1 291 ? -8.767 12.380 10.040 1.00 91.12 291 GLN A C 1
ATOM 2374 O O . GLN A 1 291 ? -8.903 13.504 10.519 1.00 91.12 291 GLN A O 1
ATOM 2379 N N . LYS A 1 292 ? -8.529 12.174 8.739 1.00 89.94 292 LYS A N 1
ATOM 2380 C CA . LYS A 1 292 ? -8.392 13.266 7.760 1.00 89.94 292 LYS A CA 1
ATOM 2381 C C . LYS A 1 292 ? -9.655 14.126 7.683 1.00 89.94 292 LYS A C 1
ATOM 2383 O O . LYS A 1 292 ? -9.561 15.348 7.651 1.00 89.94 292 LYS A O 1
ATOM 2388 N N . GLU A 1 293 ? -10.836 13.511 7.706 1.00 90.56 293 GLU A N 1
ATOM 2389 C CA . GLU A 1 293 ? -12.112 14.231 7.729 1.00 90.56 293 GLU A CA 1
ATOM 2390 C C . GLU A 1 293 ? -12.246 15.082 8.998 1.00 90.56 293 GLU A C 1
ATOM 2392 O O . GLU A 1 293 ? -12.593 16.259 8.922 1.00 90.56 293 GLU A O 1
ATOM 2397 N N . ARG A 1 294 ? -11.903 14.534 10.170 1.00 92.81 294 ARG A N 1
ATOM 2398 C CA . ARG A 1 294 ? -11.892 15.291 11.432 1.00 92.81 294 ARG A CA 1
ATOM 2399 C C . ARG A 1 294 ? -10.917 16.463 11.392 1.00 92.81 294 ARG A C 1
ATOM 2401 O O . ARG A 1 294 ? -11.268 17.548 11.849 1.00 92.81 294 ARG A O 1
ATOM 2408 N N . GLU A 1 295 ? -9.715 16.262 10.863 1.00 92.12 295 GLU A N 1
ATOM 2409 C CA . GLU A 1 295 ? -8.706 17.314 10.708 1.00 92.12 295 GLU A CA 1
ATOM 2410 C C . GLU A 1 295 ? -9.185 18.409 9.749 1.00 92.12 295 GLU A C 1
ATOM 2412 O O . GLU A 1 295 ? -9.105 19.589 10.085 1.00 92.12 295 GLU A O 1
ATOM 2417 N N . LEU A 1 296 ? -9.780 18.036 8.614 1.00 93.00 296 LEU A N 1
ATOM 2418 C CA . LEU A 1 296 ? -10.364 18.971 7.654 1.00 93.00 296 LEU A CA 1
ATOM 2419 C C . LEU A 1 296 ? -11.529 19.751 8.272 1.00 93.00 296 LEU A C 1
ATOM 2421 O O . LEU A 1 296 ? -11.589 20.973 8.144 1.00 93.00 296 LEU A O 1
ATOM 2425 N N . LEU A 1 297 ? -12.421 19.081 9.005 1.00 90.81 297 LEU A N 1
ATOM 2426 C CA . LEU A 1 297 ? -13.506 19.732 9.740 1.00 90.81 297 LEU A CA 1
ATOM 2427 C C . LEU A 1 297 ? -12.970 20.684 10.815 1.00 90.81 297 LEU A C 1
ATOM 2429 O O . LEU A 1 297 ? -13.517 21.771 10.999 1.00 90.81 297 LEU A O 1
ATOM 2433 N N . ASN A 1 298 ? -11.900 20.312 11.517 1.00 90.25 298 ASN A N 1
ATOM 2434 C CA . ASN A 1 298 ? -11.247 21.182 12.491 1.00 90.25 298 ASN A CA 1
ATOM 2435 C C . ASN A 1 298 ? -10.613 22.403 11.811 1.00 90.25 298 ASN A C 1
ATOM 2437 O O . ASN A 1 298 ? -10.839 23.524 12.262 1.00 90.25 298 ASN A O 1
ATOM 2441 N N . LEU A 1 299 ? -9.905 22.224 10.694 1.00 89.06 299 LEU A N 1
ATOM 2442 C CA . LEU A 1 299 ? -9.354 23.322 9.894 1.00 89.06 299 LEU A CA 1
ATOM 2443 C C . LEU A 1 299 ? -10.456 24.247 9.365 1.00 89.06 299 LEU A C 1
ATOM 2445 O O . LEU A 1 299 ? -10.331 25.465 9.463 1.00 89.06 299 LEU A O 1
ATOM 2449 N N . ALA A 1 300 ? -11.572 23.693 8.889 1.00 87.56 300 ALA A N 1
ATOM 2450 C CA . ALA A 1 300 ? -12.730 24.467 8.453 1.00 87.56 300 ALA A CA 1
ATOM 2451 C C . ALA A 1 300 ? -13.362 25.261 9.609 1.00 87.56 300 ALA A C 1
ATOM 2453 O O . ALA A 1 300 ? -13.738 26.422 9.432 1.00 87.56 300 ALA A O 1
ATOM 2454 N N . LYS A 1 301 ? -13.448 24.682 10.816 1.00 85.19 301 LYS A N 1
ATOM 2455 C CA . LYS A 1 301 ? -13.891 25.399 12.025 1.00 85.19 301 LYS A CA 1
ATOM 2456 C C . LYS A 1 301 ? -12.940 26.541 12.379 1.00 85.19 301 LYS A C 1
ATOM 2458 O O . LYS A 1 301 ? -13.412 27.635 12.674 1.00 85.19 301 LYS A O 1
ATOM 2463 N N . MET A 1 302 ? -11.629 26.319 12.296 1.00 78.31 302 MET A N 1
ATOM 2464 C CA . MET A 1 302 ? -10.610 27.341 12.566 1.00 78.31 302 MET A CA 1
ATOM 2465 C C . MET A 1 302 ? -10.616 28.461 11.514 1.00 78.31 302 MET A C 1
ATOM 2467 O O . MET A 1 302 ? -10.504 29.633 11.866 1.00 78.31 302 MET A O 1
ATOM 2471 N N . ALA A 1 303 ? -10.832 28.135 10.237 1.00 82.69 303 ALA A N 1
ATOM 2472 C CA . ALA A 1 303 ? -10.979 29.120 9.165 1.00 82.69 303 ALA A CA 1
ATOM 2473 C C . ALA A 1 303 ? -12.245 29.979 9.344 1.00 82.69 303 ALA A C 1
ATOM 2475 O O . ALA A 1 303 ? -12.206 31.201 9.183 1.00 82.69 303 ALA A O 1
ATOM 2476 N N . ASN A 1 304 ? -13.354 29.362 9.763 1.00 72.94 304 ASN A N 1
ATOM 2477 C CA . ASN A 1 304 ? -14.609 30.058 10.053 1.00 72.94 304 ASN A CA 1
ATOM 2478 C C . ASN A 1 304 ? -14.613 30.795 11.412 1.00 72.94 304 ASN A C 1
ATOM 2480 O O . ASN A 1 304 ? -15.489 31.629 11.658 1.00 72.94 304 ASN A O 1
ATOM 2484 N N . ALA A 1 305 ? -13.621 30.564 12.283 1.00 66.12 305 ALA A N 1
ATOM 2485 C CA . ALA A 1 305 ? -13.553 31.141 13.629 1.00 66.12 305 ALA A CA 1
ATOM 2486 C C . ALA A 1 305 ? -13.346 32.671 13.662 1.00 66.12 305 ALA A C 1
ATOM 2488 O O . ALA A 1 305 ? -13.693 33.322 14.650 1.00 66.12 305 ALA A O 1
ATOM 2489 N N . LYS A 1 306 ? -12.878 33.302 12.572 1.00 65.38 306 LYS A N 1
ATOM 2490 C CA . LYS A 1 306 ? -12.797 34.778 12.485 1.00 65.38 306 LYS A CA 1
ATOM 2491 C C . LYS A 1 306 ? -14.173 35.471 12.519 1.00 65.38 306 LYS A C 1
ATOM 2493 O O . LYS A 1 306 ? -14.234 36.657 12.826 1.00 65.38 306 LYS A O 1
ATOM 2498 N N . ARG A 1 307 ? -15.283 34.753 12.281 1.00 55.97 307 ARG A N 1
ATOM 2499 C CA . ARG A 1 307 ? -16.662 35.264 12.465 1.00 55.97 307 ARG A CA 1
ATOM 2500 C C . ARG A 1 307 ? -17.237 35.032 13.871 1.00 55.97 307 ARG A C 1
ATOM 2502 O O . ARG A 1 307 ? -18.250 35.644 14.194 1.00 55.97 307 ARG A O 1
ATOM 2509 N N . SER A 1 308 ? -16.621 34.190 14.710 1.00 59.72 308 SER A N 1
ATOM 2510 C CA . SER A 1 308 ? -17.197 33.733 15.990 1.00 59.72 308 SER A CA 1
ATOM 2511 C C . SER A 1 308 ? -16.473 34.222 17.252 1.00 59.72 308 SER A C 1
ATOM 2513 O O . SER A 1 308 ? -16.949 33.946 18.352 1.00 59.72 308 SER A O 1
ATOM 2515 N N . SER A 1 309 ? -15.385 34.997 17.132 1.00 59.78 309 SER A N 1
ATOM 2516 C CA . SER A 1 309 ? -14.571 35.488 18.266 1.00 59.78 309 SER A CA 1
ATOM 2517 C C . SER A 1 309 ? -15.387 36.157 19.392 1.00 59.78 309 SER A C 1
ATOM 2519 O O . SER A 1 309 ? -15.142 35.894 20.568 1.00 59.78 309 SER A O 1
ATOM 2521 N N . ARG A 1 310 ? -16.423 36.945 19.064 1.00 59.75 310 ARG A N 1
ATOM 2522 C CA . ARG A 1 310 ? -17.282 37.600 20.075 1.00 59.75 310 ARG A CA 1
ATOM 2523 C C . ARG A 1 310 ? -18.253 36.644 20.777 1.00 59.75 310 ARG A C 1
ATOM 2525 O O . ARG A 1 310 ? -18.632 36.884 21.918 1.00 59.75 310 ARG A O 1
ATOM 2532 N N . ILE A 1 311 ? -18.662 35.573 20.102 1.00 59.56 311 ILE A N 1
ATOM 2533 C CA . ILE A 1 311 ? -19.612 34.586 20.634 1.00 59.56 311 ILE A CA 1
ATOM 2534 C C . ILE A 1 311 ? -18.860 33.548 21.479 1.00 59.56 311 ILE A C 1
ATOM 2536 O O . ILE A 1 311 ? -19.323 33.192 22.559 1.00 59.56 311 ILE A O 1
ATOM 2540 N N . ALA A 1 312 ? -17.665 33.139 21.044 1.00 62.84 312 ALA A N 1
ATOM 2541 C CA . ALA A 1 312 ? -16.817 32.184 21.753 1.00 62.84 312 ALA A CA 1
ATOM 2542 C C . ALA A 1 312 ? -16.393 32.691 23.141 1.00 62.84 312 ALA A C 1
ATOM 2544 O O . ALA A 1 312 ? -16.565 31.969 24.117 1.00 62.84 312 ALA A O 1
ATOM 2545 N N . GLY A 1 313 ? -15.960 33.954 23.260 1.00 71.12 313 GLY A N 1
ATOM 2546 C CA . GLY A 1 313 ? -15.577 34.522 24.561 1.00 71.12 313 GLY A CA 1
ATOM 2547 C C . GLY A 1 313 ? -16.740 34.613 25.557 1.00 71.12 313 GLY A C 1
ATOM 2548 O O . GLY A 1 313 ? -16.554 34.418 26.756 1.00 71.12 313 GLY A O 1
ATOM 2549 N N . LYS A 1 314 ? -17.969 34.843 25.074 1.00 77.38 314 LYS A N 1
ATOM 2550 C CA . LYS A 1 314 ? -19.165 34.865 25.929 1.00 77.38 314 LYS A CA 1
ATOM 2551 C C . LYS A 1 314 ? -19.530 33.463 26.432 1.00 77.38 314 LYS A C 1
ATOM 2553 O O . LYS A 1 314 ? -19.856 33.317 27.605 1.00 77.38 314 LYS A O 1
ATOM 2558 N N . VAL A 1 315 ? -19.450 32.453 25.563 1.00 80.81 315 VAL A N 1
ATOM 2559 C CA . VAL A 1 315 ? -19.771 31.053 25.894 1.00 80.81 315 VAL A CA 1
ATOM 2560 C C . VAL A 1 315 ? -18.699 30.418 26.784 1.00 80.81 315 VAL A C 1
ATOM 2562 O O . VAL A 1 315 ? -19.032 29.688 27.713 1.00 80.81 315 VAL A O 1
ATOM 2565 N N . GLU A 1 316 ? -17.420 30.708 26.547 1.00 78.56 316 GLU A N 1
ATOM 2566 C CA . GLU A 1 316 ? -16.321 30.209 27.378 1.00 78.56 316 GLU A CA 1
ATOM 2567 C C . GLU A 1 316 ? -16.381 30.781 28.796 1.00 78.56 316 GLU A C 1
ATOM 2569 O O . GLU A 1 316 ? -16.282 30.025 29.762 1.00 78.56 316 GLU A O 1
ATOM 2574 N N . ARG A 1 317 ? -16.653 32.086 28.925 1.00 81.50 317 ARG A N 1
ATOM 2575 C CA . ARG A 1 317 ? -16.858 32.727 30.227 1.00 81.50 317 ARG A CA 1
ATOM 2576 C C . ARG A 1 317 ? -18.053 32.128 30.974 1.00 81.50 317 ARG A C 1
ATOM 2578 O O . ARG A 1 317 ? -17.924 31.798 32.144 1.00 81.50 317 ARG A O 1
ATOM 2585 N N . GLN A 1 318 ? -19.173 31.900 30.286 1.00 82.88 318 GLN A N 1
ATOM 2586 C CA . GLN A 1 318 ? -20.351 31.265 30.886 1.00 82.88 318 GLN A CA 1
ATOM 2587 C C . GLN A 1 318 ? -20.051 29.833 31.363 1.00 82.88 318 GLN A C 1
ATOM 2589 O O . GLN A 1 318 ? -20.400 29.463 32.476 1.00 82.88 318 GLN A O 1
ATOM 2594 N N . LYS A 1 319 ? -19.308 29.049 30.574 1.00 85.50 319 LYS A N 1
ATOM 2595 C CA . LYS A 1 319 ? -18.907 27.687 30.952 1.00 85.50 319 LYS A CA 1
ATOM 2596 C C . LYS A 1 319 ? -17.935 27.657 32.137 1.00 85.50 319 LYS A C 1
ATOM 2598 O O . LYS A 1 319 ? -17.961 26.707 32.915 1.00 85.50 319 LYS A O 1
ATOM 2603 N N . GLN A 1 320 ? -17.053 28.648 32.256 1.00 79.62 320 GLN A N 1
ATOM 2604 C CA . GLN A 1 320 ? -16.176 28.794 33.420 1.00 79.62 320 GLN A CA 1
ATOM 2605 C C . GLN A 1 320 ? -16.980 29.177 34.670 1.00 79.62 320 GLN A C 1
ATOM 2607 O O . GLN A 1 320 ? -16.792 28.558 35.712 1.00 79.62 320 GLN A O 1
ATOM 2612 N N . GLU A 1 321 ? -17.918 30.119 34.553 1.00 86.00 321 GLU A N 1
ATOM 2613 C CA . GLU A 1 321 ? -18.819 30.514 35.645 1.00 86.00 321 GLU A CA 1
ATOM 2614 C C . GLU A 1 321 ? -19.692 29.343 36.132 1.00 86.00 321 GLU A C 1
ATOM 2616 O O . GLU A 1 321 ? -19.840 29.151 37.338 1.00 86.00 321 GLU A O 1
ATOM 2621 N N . ASP A 1 322 ? -20.223 28.524 35.220 1.00 83.94 322 ASP A N 1
ATOM 2622 C CA . ASP A 1 322 ? -21.049 27.361 35.570 1.00 83.94 322 ASP A CA 1
ATOM 2623 C C . ASP A 1 322 ? -20.239 26.269 36.289 1.00 83.94 322 ASP A C 1
ATOM 2625 O O . ASP A 1 322 ? -20.717 25.684 37.260 1.00 83.94 322 ASP A O 1
ATOM 2629 N N . LYS A 1 323 ? -18.985 26.033 35.879 1.00 86.94 323 LYS A N 1
ATOM 2630 C CA . LYS A 1 323 ? -18.088 25.081 36.559 1.00 86.94 323 LYS A CA 1
ATOM 2631 C C . LYS A 1 323 ? -17.741 25.514 37.978 1.00 86.94 323 LYS A C 1
ATOM 2633 O O . LYS A 1 323 ? -17.768 24.690 38.885 1.00 86.94 323 LYS A O 1
ATOM 2638 N N . VAL A 1 324 ? -17.433 26.798 38.169 1.00 89.81 324 VAL A N 1
ATOM 2639 C CA . VAL A 1 324 ? -17.126 27.343 39.499 1.00 89.81 324 VAL A CA 1
ATOM 2640 C C . VAL A 1 324 ? -18.339 27.200 40.422 1.00 89.81 324 VAL A C 1
ATOM 2642 O O . VAL A 1 324 ? -18.191 26.766 41.561 1.00 89.81 324 VAL A O 1
ATOM 2645 N N . LYS A 1 325 ? -19.552 27.469 39.922 1.00 90.56 325 LYS A N 1
ATOM 2646 C CA . LYS A 1 325 ? -20.789 27.261 40.693 1.00 90.56 325 LYS A CA 1
ATOM 2647 C C . LYS A 1 325 ? -21.011 25.796 41.071 1.00 90.56 325 LYS A C 1
ATOM 2649 O O . LYS A 1 325 ? -21.341 25.522 42.221 1.00 90.56 325 LYS A O 1
ATOM 2654 N N . GLU A 1 326 ? -20.805 24.860 40.144 1.00 88.31 326 GLU A N 1
ATOM 2655 C CA . GLU A 1 326 ? -20.961 23.425 40.424 1.00 88.31 326 GLU A CA 1
ATOM 2656 C C . GLU A 1 326 ? -19.954 22.936 41.484 1.00 88.31 326 GLU A C 1
ATOM 2658 O O . GLU A 1 326 ? -20.308 22.166 42.380 1.00 88.31 326 GLU A O 1
ATOM 2663 N N . GLU A 1 327 ? -18.703 23.402 41.425 1.00 86.06 327 GLU A N 1
ATOM 2664 C CA . GLU A 1 327 ? -17.683 23.087 42.432 1.00 86.06 327 GLU A CA 1
ATOM 2665 C C . GLU A 1 327 ? -18.027 23.684 43.805 1.00 86.06 327 GLU A C 1
ATOM 2667 O O . GLU A 1 327 ? -17.924 22.989 44.820 1.00 86.06 327 GLU A O 1
ATOM 2672 N N . GLU A 1 328 ? -18.509 24.928 43.856 1.00 87.81 328 GLU A N 1
ATOM 2673 C CA . GLU A 1 328 ? -18.974 25.548 45.101 1.00 87.81 328 GLU A CA 1
ATOM 2674 C C . GLU A 1 328 ? -20.162 24.800 45.722 1.00 87.81 328 GLU A C 1
ATOM 2676 O O . GLU A 1 328 ? -20.187 24.576 46.935 1.00 87.81 328 GLU A O 1
ATOM 2681 N N . GLU A 1 329 ? -21.142 24.386 44.917 1.00 87.25 329 GLU A N 1
ATOM 2682 C CA . GLU A 1 329 ? -22.289 23.605 45.388 1.00 87.25 329 GLU A CA 1
ATOM 2683 C C . GLU A 1 329 ? -21.860 22.239 45.933 1.00 87.25 329 GLU A C 1
ATOM 2685 O O . GLU A 1 329 ? -22.328 21.824 46.998 1.00 87.25 329 GLU A O 1
ATOM 2690 N N . ARG A 1 330 ? -20.906 21.570 45.271 1.00 89.44 330 ARG A N 1
ATOM 2691 C CA . ARG A 1 330 ? -20.326 20.308 45.757 1.00 89.44 330 ARG A CA 1
ATOM 2692 C C . ARG A 1 330 ? -19.614 20.479 47.093 1.00 89.44 330 ARG A C 1
ATOM 2694 O O . ARG A 1 330 ? -19.810 19.661 47.993 1.00 89.44 330 ARG A O 1
ATOM 2701 N N . LEU A 1 331 ? -18.830 21.545 47.253 1.00 91.06 331 LEU A N 1
ATOM 2702 C CA . LEU A 1 331 ? -18.147 21.838 48.514 1.00 91.06 331 LEU A CA 1
ATOM 2703 C C . LEU A 1 331 ? -19.146 22.126 49.643 1.00 91.06 331 LEU A C 1
ATOM 2705 O O . LEU A 1 331 ? -18.988 21.605 50.748 1.00 91.06 331 LEU A O 1
ATOM 2709 N N . ARG A 1 332 ? -20.211 22.890 49.368 1.00 89.31 332 ARG A N 1
ATOM 2710 C CA . ARG A 1 332 ? -21.273 23.167 50.353 1.00 89.31 332 ARG A CA 1
ATOM 2711 C C . ARG A 1 332 ? -22.025 21.894 50.749 1.00 89.31 332 ARG A C 1
ATOM 2713 O O . ARG A 1 332 ? -22.246 21.670 51.938 1.00 89.31 332 ARG A O 1
ATOM 2720 N N . ALA A 1 333 ? -22.365 21.032 49.792 1.00 90.06 333 ALA A N 1
ATOM 2721 C CA . ALA A 1 333 ? -23.026 19.757 50.071 1.00 90.06 333 ALA A CA 1
ATOM 2722 C C . ALA A 1 333 ? -22.156 18.830 50.941 1.00 90.06 333 ALA A C 1
ATOM 2724 O O . ALA A 1 333 ? -22.659 18.247 51.904 1.00 90.06 333 ALA A O 1
ATOM 2725 N N . ALA A 1 334 ? -20.849 18.757 50.662 1.00 89.12 334 ALA A N 1
ATOM 2726 C CA . ALA A 1 334 ? -19.897 17.968 51.446 1.00 89.12 334 ALA A CA 1
ATOM 2727 C C . ALA A 1 334 ? -19.709 18.501 52.880 1.00 89.12 334 ALA A C 1
ATOM 2729 O O . ALA A 1 334 ? -19.569 17.728 53.828 1.00 89.12 334 ALA A O 1
ATOM 2730 N N . GLN A 1 335 ? -19.743 19.824 53.077 1.00 87.12 335 GLN A N 1
ATOM 2731 C CA . GLN A 1 335 ? -19.697 20.414 54.420 1.00 87.12 335 GLN A CA 1
ATOM 2732 C C . GLN A 1 335 ? -20.960 20.088 55.230 1.00 87.12 335 GLN A C 1
ATOM 2734 O O . GLN A 1 335 ? -20.870 19.747 56.412 1.00 87.12 335 GLN A O 1
ATOM 2739 N N . VAL A 1 336 ? -22.137 20.139 54.597 1.00 89.88 336 VAL A N 1
ATOM 2740 C CA . VAL A 1 336 ? -23.412 19.799 55.247 1.00 89.88 336 VAL A CA 1
ATOM 2741 C C . VAL A 1 336 ? -23.472 18.315 55.624 1.00 89.88 336 VAL A C 1
ATOM 2743 O O . VAL A 1 336 ? -23.927 17.995 56.727 1.00 89.88 336 VAL A O 1
ATOM 2746 N N . SER A 1 337 ? -22.996 17.407 54.762 1.00 88.00 337 SER A N 1
ATOM 2747 C CA . SER A 1 337 ? -22.950 15.974 55.083 1.00 88.00 337 SER A CA 1
ATOM 2748 C C . SER A 1 337 ? -22.008 15.691 56.253 1.00 88.00 337 SER A C 1
ATOM 2750 O O . SER A 1 337 ? -22.421 15.034 57.208 1.00 88.00 337 SER A O 1
ATOM 2752 N N . LYS A 1 338 ? -20.805 16.282 56.252 1.00 90.19 338 LYS A N 1
ATOM 2753 C CA . LYS A 1 338 ? -19.826 16.123 57.336 1.00 90.19 338 LYS A CA 1
ATOM 2754 C C . LYS A 1 338 ? -20.378 16.589 58.687 1.00 90.19 338 LYS A C 1
ATOM 2756 O O . LYS A 1 338 ? -20.322 15.856 59.669 1.00 90.19 338 LYS A O 1
ATOM 2761 N N . HIS A 1 339 ? -21.001 17.767 58.732 1.00 87.81 339 HIS A N 1
ATOM 2762 C CA . HIS A 1 339 ? -21.593 18.280 59.970 1.00 87.81 339 HIS A CA 1
ATOM 2763 C C . HIS A 1 339 ? -22.779 17.422 60.456 1.00 87.81 339 HIS A C 1
ATOM 2765 O O . HIS A 1 339 ? -23.021 17.289 61.658 1.00 87.81 339 HIS A O 1
ATOM 2771 N N . ARG A 1 340 ? -23.540 16.808 59.539 1.00 90.31 340 ARG A N 1
ATOM 2772 C CA . ARG A 1 340 ? -24.614 15.868 59.897 1.00 90.31 340 ARG A CA 1
ATOM 2773 C C . ARG A 1 340 ? -24.060 14.577 60.505 1.00 90.31 340 ARG A C 1
ATOM 2775 O O . ARG A 1 340 ? -24.635 14.096 61.482 1.00 90.31 340 ARG A O 1
ATOM 2782 N N . GLU A 1 341 ? -22.972 14.044 59.954 1.00 88.19 341 GLU A N 1
ATOM 2783 C CA . GLU A 1 341 ? -22.279 12.856 60.468 1.00 88.19 341 GLU A CA 1
ATOM 2784 C C . GLU A 1 341 ? -21.688 13.107 61.860 1.00 88.19 341 GLU A C 1
ATOM 2786 O O . GLU A 1 341 ? -21.963 12.340 62.783 1.00 88.19 341 GLU A O 1
ATOM 2791 N N . GLU A 1 342 ? -20.987 14.228 62.057 1.00 85.19 342 GLU A N 1
ATOM 2792 C CA . GLU A 1 342 ? -20.426 14.629 63.357 1.00 85.19 342 GLU A CA 1
ATOM 2793 C C . GLU A 1 342 ? -21.514 14.752 64.437 1.00 85.19 342 GLU A C 1
ATOM 2795 O O . GLU A 1 342 ? -21.377 14.222 65.542 1.00 85.19 342 GLU A O 1
ATOM 2800 N N . ARG A 1 343 ? -22.659 15.367 64.107 1.00 85.44 343 ARG A N 1
ATOM 2801 C CA . ARG A 1 343 ? -23.815 15.438 65.020 1.00 85.44 343 ARG A CA 1
ATOM 2802 C C . ARG A 1 343 ? -24.425 14.070 65.322 1.00 85.44 343 ARG A C 1
ATOM 2804 O O . ARG A 1 343 ? -24.995 13.894 66.398 1.00 85.44 343 ARG A O 1
ATOM 2811 N N . GLY A 1 344 ? -24.361 13.129 64.383 1.00 90.69 344 GLY A N 1
ATOM 2812 C CA . GLY A 1 344 ? -24.797 11.749 64.590 1.00 90.69 344 GLY A CA 1
ATOM 2813 C C . GLY A 1 344 ? -23.888 11.015 65.573 1.00 90.69 344 GLY A C 1
ATOM 2814 O O . GLY A 1 344 ? -24.382 10.418 66.527 1.00 90.69 344 GLY A O 1
ATOM 2815 N N . LEU A 1 345 ? -22.572 11.131 65.389 1.00 91.62 345 LEU A N 1
ATOM 2816 C CA . LEU A 1 345 ? -21.570 10.517 66.263 1.00 91.62 345 LEU A CA 1
ATOM 2817 C C . LEU A 1 345 ? -21.675 11.033 67.701 1.00 91.62 345 LEU A C 1
ATOM 2819 O O . LEU A 1 345 ? -21.753 10.225 68.623 1.00 91.62 345 LEU A O 1
ATOM 2823 N N . LEU A 1 346 ? -21.800 12.351 67.885 1.00 91.88 346 LEU A N 1
ATOM 2824 C CA . LEU A 1 346 ? -21.978 12.954 69.211 1.00 91.88 346 LEU A CA 1
ATOM 2825 C C . LEU A 1 346 ? -23.231 12.434 69.931 1.00 91.88 346 LEU A C 1
ATOM 2827 O O . LEU A 1 346 ? -23.202 12.196 71.134 1.00 91.88 346 LEU A O 1
ATOM 2831 N N . LYS A 1 347 ? -24.338 12.216 69.209 1.00 92.00 347 LYS A N 1
ATOM 2832 C CA . LYS A 1 347 ? -25.552 11.627 69.801 1.00 92.00 347 LYS A CA 1
ATOM 2833 C C . LYS A 1 347 ? -25.342 10.173 70.220 1.00 92.00 347 LYS A C 1
ATOM 2835 O O . LYS A 1 347 ? -25.789 9.789 71.297 1.00 92.00 347 LYS A O 1
ATOM 2840 N N . MET A 1 348 ? -24.667 9.378 69.389 1.00 85.75 348 MET A N 1
ATOM 2841 C CA . MET A 1 348 ? -24.358 7.976 69.696 1.00 85.75 348 MET A CA 1
ATOM 2842 C C . MET A 1 348 ? -23.419 7.856 70.905 1.00 85.75 348 MET A C 1
ATOM 2844 O O . MET A 1 348 ? -23.593 6.964 71.736 1.00 85.75 348 MET A O 1
ATOM 2848 N N . GLU A 1 349 ? -22.453 8.769 71.028 1.00 88.50 349 GLU A N 1
ATOM 2849 C CA . GLU A 1 349 ? -21.547 8.863 72.175 1.00 88.50 349 GLU A CA 1
ATOM 2850 C C . GLU A 1 349 ? -22.304 9.237 73.456 1.00 88.50 349 GLU A C 1
ATOM 2852 O O . GLU A 1 349 ? -22.242 8.502 74.439 1.00 88.50 349 GLU A O 1
ATOM 2857 N N . GLN A 1 350 ? -23.143 10.277 73.413 1.00 89.25 350 GLN A N 1
ATOM 2858 C CA . GLN A 1 350 ? -23.994 10.661 74.546 1.00 89.25 350 GLN A CA 1
ATOM 2859 C C . GLN A 1 350 ? -24.939 9.536 74.981 1.00 89.25 350 GLN A C 1
ATOM 2861 O O . GLN A 1 350 ? -25.156 9.332 76.176 1.00 89.25 350 GLN A O 1
ATOM 2866 N N . GLU A 1 351 ? -25.503 8.778 74.039 1.00 91.19 351 GLU A N 1
ATOM 2867 C CA . GLU A 1 351 ? -26.349 7.634 74.371 1.00 91.19 351 GLU A CA 1
ATOM 2868 C C . GLU A 1 351 ? -25.546 6.509 75.044 1.00 91.19 351 GLU A C 1
ATOM 2870 O O . GLU A 1 351 ? -26.011 5.904 76.018 1.00 91.19 351 GLU A O 1
ATOM 2875 N N . ARG A 1 352 ? -24.323 6.236 74.572 1.00 88.31 352 ARG A N 1
ATOM 2876 C CA . ARG A 1 352 ? -23.408 5.279 75.211 1.00 88.31 352 ARG A CA 1
ATOM 2877 C C . ARG A 1 352 ? -23.054 5.718 76.632 1.00 88.31 352 ARG A C 1
ATOM 2879 O O . ARG A 1 352 ? -23.094 4.886 77.547 1.00 88.31 352 ARG A O 1
ATOM 2886 N N . ASP A 1 353 ? -22.771 6.997 76.832 1.00 88.56 353 ASP A N 1
ATOM 2887 C CA . ASP A 1 353 ? -22.435 7.564 78.138 1.00 88.56 353 ASP A CA 1
ATOM 2888 C C . ASP A 1 353 ? -23.637 7.552 79.081 1.00 88.56 353 ASP A C 1
ATOM 2890 O O . ASP A 1 353 ? -23.518 7.174 80.249 1.00 88.56 353 ASP A O 1
ATOM 2894 N N . PHE A 1 354 ? -24.836 7.842 78.573 1.00 92.31 354 PHE A N 1
ATOM 2895 C CA . PHE A 1 354 ? -26.077 7.725 79.336 1.00 92.31 354 PHE A CA 1
ATOM 2896 C C . PHE A 1 354 ? -26.346 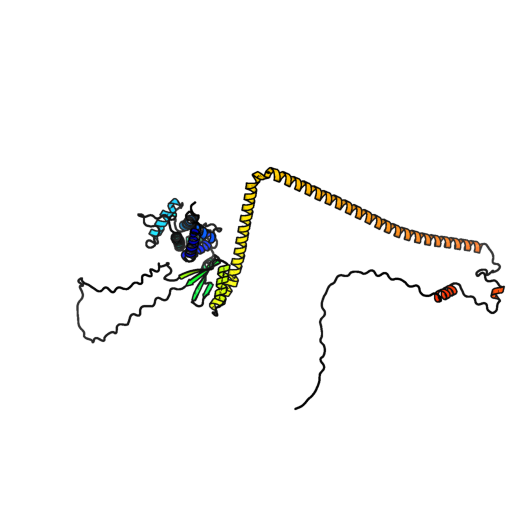6.275 79.769 1.00 92.31 354 PHE A C 1
ATOM 2898 O O . PHE A 1 354 ? -26.682 6.001 80.924 1.00 92.31 354 PHE A O 1
ATOM 2905 N N . ARG A 1 355 ? -26.141 5.301 78.872 1.00 88.56 355 ARG A N 1
ATOM 2906 C CA . ARG A 1 355 ? -26.280 3.871 79.197 1.00 88.56 355 ARG A CA 1
ATOM 2907 C C . ARG A 1 355 ? -25.254 3.431 80.244 1.00 88.56 355 ARG A C 1
ATOM 2909 O O . ARG A 1 355 ? -25.599 2.659 81.141 1.00 88.56 355 ARG A O 1
ATOM 2916 N N . THR A 1 356 ? -24.018 3.914 80.147 1.00 85.50 356 THR A N 1
ATOM 2917 C CA . THR A 1 356 ? -22.925 3.570 81.070 1.00 85.50 356 THR A CA 1
ATOM 2918 C C . THR A 1 356 ? -23.140 4.199 82.446 1.00 85.50 356 THR A C 1
ATOM 2920 O O . THR A 1 356 ? -23.129 3.487 83.450 1.00 85.50 356 THR A O 1
ATOM 2923 N N . SER A 1 357 ? -23.469 5.490 82.503 1.00 85.12 357 SER A N 1
ATOM 2924 C CA . SER A 1 357 ? -23.796 6.199 83.748 1.00 85.12 357 SER A CA 1
ATOM 2925 C C . SER A 1 357 ? -25.046 5.634 84.435 1.00 85.12 357 SER A C 1
ATOM 2927 O O . SER A 1 357 ? -25.065 5.479 85.654 1.00 85.12 357 SER A O 1
ATOM 2929 N N . SER A 1 358 ? -26.063 5.206 83.678 1.00 90.81 358 SER A N 1
ATOM 2930 C CA . SER A 1 358 ? -27.231 4.499 84.225 1.00 90.81 358 SER A CA 1
ATOM 2931 C C . SER A 1 358 ? -26.872 3.137 84.839 1.00 90.81 358 SER A C 1
ATOM 2933 O O . SER A 1 358 ? -27.451 2.727 85.850 1.00 90.81 358 SER A O 1
ATOM 2935 N N . ARG A 1 359 ? -25.926 2.396 84.244 1.00 88.25 359 ARG A N 1
ATOM 2936 C CA . ARG A 1 359 ? -25.410 1.144 84.829 1.00 88.25 359 ARG A CA 1
ATOM 2937 C C . ARG A 1 359 ? -24.628 1.426 86.110 1.00 88.25 359 ARG A C 1
ATOM 2939 O O . ARG A 1 359 ? -24.871 0.758 87.110 1.00 88.25 359 ARG A O 1
ATOM 2946 N N . GLN A 1 360 ? -23.766 2.439 86.094 1.00 89.44 360 GLN A N 1
ATOM 2947 C CA . GLN A 1 360 ? -22.969 2.844 87.250 1.00 89.44 360 GLN A CA 1
ATOM 2948 C C . GLN A 1 360 ? -23.850 3.299 88.418 1.00 89.44 360 GLN A C 1
ATOM 2950 O O . GLN A 1 360 ? -23.659 2.834 89.536 1.00 89.44 360 GLN A O 1
ATOM 2955 N N . ARG A 1 361 ? -24.885 4.109 88.158 1.00 89.06 361 ARG A N 1
ATOM 2956 C CA . ARG A 1 361 ? -25.835 4.556 89.188 1.00 89.06 361 ARG A CA 1
ATOM 2957 C C . ARG A 1 361 ? -26.593 3.383 89.820 1.00 89.06 361 ARG A C 1
ATOM 2959 O O . ARG A 1 361 ? -26.760 3.354 91.031 1.00 89.06 361 ARG A O 1
ATOM 2966 N N . ARG A 1 362 ? -26.993 2.379 89.027 1.00 89.75 362 ARG A N 1
ATOM 2967 C CA . ARG A 1 362 ? -27.644 1.156 89.543 1.00 89.75 362 ARG A CA 1
ATOM 2968 C C . ARG A 1 362 ? -26.715 0.292 90.392 1.00 89.75 362 ARG A C 1
ATOM 2970 O O . ARG A 1 362 ? -27.188 -0.366 91.312 1.00 89.75 362 ARG A O 1
ATOM 2977 N N . LEU A 1 363 ? -25.421 0.254 90.075 1.00 88.31 363 LEU A N 1
ATOM 2978 C CA . LEU A 1 363 ? -24.430 -0.434 90.905 1.00 88.31 363 LEU A CA 1
ATOM 2979 C C . LEU A 1 363 ? -24.202 0.318 92.218 1.00 88.31 363 LEU A C 1
ATOM 2981 O O . LEU A 1 363 ? -24.310 -0.301 93.269 1.00 88.31 363 LEU A O 1
ATOM 2985 N N . GLN A 1 364 ? -24.025 1.641 92.166 1.00 89.69 364 GLN A N 1
ATOM 2986 C CA . GLN A 1 364 ? -23.893 2.484 93.359 1.00 89.69 364 GLN A CA 1
ATOM 2987 C C . GLN A 1 364 ? -25.119 2.397 94.270 1.00 89.69 364 GLN A C 1
ATOM 2989 O O . GLN A 1 364 ? -24.975 2.294 95.478 1.00 89.69 364 GLN A O 1
ATOM 2994 N N . GLU A 1 365 ? -26.331 2.377 93.711 1.00 89.50 365 GLU A N 1
ATOM 2995 C CA . GLU A 1 365 ? -27.553 2.200 94.501 1.00 89.50 365 GLU A CA 1
ATOM 2996 C C . GLU A 1 365 ? -27.586 0.831 95.199 1.00 89.50 365 GLU A C 1
ATOM 2998 O O . GLU A 1 365 ? -28.017 0.722 96.344 1.00 89.50 365 GLU A O 1
ATOM 3003 N N . ARG A 1 366 ? -27.099 -0.227 94.537 1.00 89.88 366 ARG A N 1
ATOM 3004 C CA . ARG A 1 366 ? -26.989 -1.563 95.145 1.00 89.88 366 ARG A CA 1
ATOM 3005 C C . ARG A 1 366 ? -25.918 -1.614 96.229 1.00 89.88 366 ARG A C 1
ATOM 3007 O O . ARG A 1 366 ? -26.152 -2.255 97.247 1.00 89.88 366 ARG A O 1
ATOM 3014 N N . GLU A 1 367 ? -24.770 -0.978 96.018 1.00 88.31 367 GLU A N 1
ATOM 3015 C CA . GLU A 1 367 ? -23.706 -0.867 97.022 1.00 88.31 367 GLU A CA 1
ATOM 3016 C C . GLU A 1 367 ? -24.167 -0.048 98.229 1.00 88.31 367 GLU A C 1
ATOM 3018 O O . GLU A 1 367 ? -24.015 -0.508 99.353 1.00 88.31 367 GLU A O 1
ATOM 3023 N N . ALA A 1 368 ? -24.838 1.085 98.011 1.00 89.19 368 ALA A N 1
ATOM 3024 C CA . ALA A 1 368 ? -25.403 1.906 99.078 1.00 89.19 368 ALA A CA 1
ATOM 3025 C C . ALA A 1 368 ? -26.447 1.138 99.897 1.00 89.19 368 ALA A C 1
ATOM 3027 O O . ALA A 1 368 ? -26.412 1.181 101.119 1.00 89.19 368 ALA A O 1
ATOM 3028 N N . ARG A 1 369 ? -27.336 0.374 99.246 1.00 88.19 369 ARG A N 1
ATOM 3029 C CA . ARG A 1 369 ? -28.295 -0.493 99.954 1.00 88.19 369 ARG A CA 1
ATOM 3030 C C . ARG A 1 369 ? -27.606 -1.608 100.741 1.00 88.19 369 ARG A C 1
ATOM 3032 O O . ARG A 1 369 ? -28.071 -1.946 101.821 1.00 88.19 369 ARG A O 1
ATOM 3039 N N . ARG A 1 370 ? -26.525 -2.197 100.209 1.00 88.62 370 ARG A N 1
ATOM 3040 C CA . ARG A 1 370 ? -25.728 -3.201 100.938 1.00 88.62 370 ARG A CA 1
ATOM 3041 C C . ARG A 1 370 ? -25.086 -2.594 102.179 1.00 88.62 370 ARG A C 1
ATOM 3043 O O . ARG A 1 370 ? -25.169 -3.206 103.232 1.00 88.62 370 ARG A O 1
ATOM 3050 N N . LEU A 1 371 ? -24.514 -1.402 102.045 1.00 89.88 371 LEU A N 1
ATOM 3051 C CA . LEU A 1 371 ? -23.844 -0.697 103.131 1.00 89.88 371 LEU A CA 1
ATOM 3052 C C . LEU A 1 371 ? -24.845 -0.232 104.199 1.00 89.88 371 LEU A C 1
ATOM 3054 O O . LEU A 1 371 ? -24.619 -0.467 105.374 1.00 89.88 371 LEU A O 1
ATOM 3058 N N . GLN A 1 372 ? -26.008 0.292 103.799 1.00 84.25 372 GLN A N 1
ATOM 3059 C CA . GLN A 1 372 ? -27.106 0.609 104.725 1.00 84.25 372 GLN A CA 1
ATOM 3060 C C . GLN A 1 372 ? -27.604 -0.626 105.483 1.00 84.25 372 GLN A C 1
ATOM 3062 O O . GLN A 1 372 ? -27.869 -0.551 106.675 1.00 84.25 372 GLN A O 1
ATOM 3067 N N . HIS A 1 373 ? -27.725 -1.770 104.805 1.00 85.12 373 HIS A N 1
ATOM 3068 C CA . HIS A 1 373 ? -28.134 -3.013 105.455 1.00 85.12 373 HIS A CA 1
ATOM 3069 C C . HIS A 1 373 ? -27.057 -3.557 106.409 1.00 85.12 373 HIS A C 1
ATOM 3071 O O . HIS A 1 373 ? -27.382 -4.097 107.463 1.00 85.12 373 HIS A O 1
ATOM 3077 N N . GLU A 1 374 ? -25.778 -3.408 106.057 1.00 85.50 374 GLU A N 1
ATOM 3078 C CA . GLU A 1 374 ? -24.644 -3.732 106.929 1.00 85.50 374 GLU A CA 1
ATOM 3079 C C . GLU A 1 374 ? -24.621 -2.834 108.175 1.00 85.50 374 GLU A C 1
ATOM 3081 O O . GLU A 1 374 ? -24.468 -3.340 109.284 1.00 85.50 374 GLU A O 1
ATOM 3086 N N . GLU A 1 375 ? -24.863 -1.530 108.012 1.00 84.75 375 GLU A N 1
ATOM 3087 C CA . GLU A 1 375 ? -25.007 -0.572 109.113 1.00 84.75 375 GLU A CA 1
ATOM 3088 C C . GLU A 1 375 ? -26.213 -0.897 110.013 1.00 84.75 375 GLU A C 1
ATOM 3090 O O . GLU A 1 375 ? -26.082 -0.880 111.235 1.00 84.75 375 GLU A O 1
ATOM 3095 N N . GLU A 1 376 ? -27.369 -1.248 109.442 1.00 82.06 376 GLU A N 1
ATOM 3096 C CA . GLU A 1 376 ? -28.575 -1.633 110.194 1.00 82.06 376 GLU A CA 1
ATOM 3097 C C . GLU A 1 376 ? -28.355 -2.924 111.004 1.00 82.06 376 GLU A C 1
ATOM 3099 O O . GLU A 1 376 ? -28.740 -3.007 112.171 1.00 82.06 376 GLU A O 1
ATOM 3104 N N . LEU A 1 377 ? -27.679 -3.925 110.428 1.00 77.88 377 LEU A N 1
ATOM 3105 C CA . LEU A 1 377 ? -27.296 -5.145 111.148 1.00 77.88 377 LEU A CA 1
ATOM 3106 C C . LEU A 1 377 ? -26.266 -4.871 112.248 1.00 77.88 377 LEU A C 1
ATOM 3108 O O . LEU A 1 377 ? -26.356 -5.470 113.322 1.00 77.88 377 LEU A O 1
ATOM 3112 N N . ALA A 1 378 ? -25.304 -3.977 112.005 1.00 82.31 378 ALA A N 1
ATOM 3113 C CA . ALA A 1 378 ? -24.342 -3.559 113.017 1.00 82.31 378 ALA A CA 1
ATOM 3114 C C . ALA A 1 378 ? -25.053 -2.880 114.198 1.00 82.31 378 ALA A C 1
ATOM 3116 O O . ALA A 1 378 ? -24.829 -3.287 115.339 1.00 82.31 378 ALA A O 1
ATOM 3117 N N . GLN A 1 379 ? -25.985 -1.958 113.931 1.00 76.31 379 GLN A N 1
ATOM 3118 C CA . GLN A 1 379 ? -26.813 -1.309 114.957 1.00 76.31 379 GLN A CA 1
ATOM 3119 C C . GLN A 1 379 ? -27.652 -2.321 115.746 1.00 76.31 379 GLN A C 1
ATOM 3121 O O . GLN A 1 379 ? -27.611 -2.332 116.973 1.00 76.31 379 GLN A O 1
ATOM 3126 N N . LEU A 1 380 ? -28.335 -3.251 115.069 1.00 67.06 380 LEU A N 1
ATOM 3127 C CA . LEU A 1 380 ? -29.101 -4.309 115.740 1.00 67.06 380 LEU A CA 1
ATOM 3128 C C . LEU A 1 380 ? -28.211 -5.236 116.583 1.00 67.06 380 LEU A C 1
ATOM 3130 O O . LEU A 1 380 ? -28.661 -5.744 117.610 1.00 67.06 380 LEU A O 1
ATOM 3134 N N . SER A 1 381 ? -26.957 -5.467 116.182 1.00 69.25 381 SER A N 1
ATOM 3135 C CA . SER A 1 381 ? -25.991 -6.251 116.963 1.00 69.25 381 SER A CA 1
ATOM 3136 C C . SER A 1 381 ? -25.518 -5.525 118.228 1.00 69.25 381 SER A C 1
ATOM 3138 O O . SER A 1 381 ? -25.298 -6.168 119.259 1.00 69.25 381 SER A O 1
ATOM 3140 N N . GLU A 1 382 ? -25.410 -4.195 118.174 1.00 68.81 382 GLU A N 1
ATOM 3141 C CA . GLU A 1 382 ? -25.104 -3.345 119.327 1.00 68.81 382 GLU A CA 1
ATOM 3142 C C . GLU A 1 382 ? -26.305 -3.268 120.283 1.00 68.81 382 GLU A C 1
ATOM 3144 O O . GLU A 1 382 ? -26.142 -3.501 121.484 1.00 68.81 382 GLU A O 1
ATOM 3149 N N . ASP A 1 383 ? -27.520 -3.100 119.754 1.00 55.72 383 ASP A N 1
ATOM 3150 C CA . ASP A 1 383 ? -28.767 -3.090 120.532 1.00 55.72 383 ASP A CA 1
ATOM 3151 C C . ASP A 1 383 ? -29.073 -4.456 121.177 1.00 55.72 383 ASP A C 1
ATOM 3153 O O . ASP A 1 383 ? -29.510 -4.532 122.331 1.00 55.72 383 ASP A O 1
ATOM 3157 N N . SER A 1 384 ? -28.760 -5.559 120.482 1.00 58.34 384 SER A N 1
ATOM 3158 C CA . SER A 1 384 ? -28.888 -6.929 121.012 1.00 58.34 384 SER A CA 1
ATOM 3159 C C . SER A 1 384 ? -27.854 -7.248 122.099 1.00 58.34 384 SER A C 1
ATOM 3161 O O . SER A 1 384 ? -28.081 -8.130 122.926 1.00 58.34 384 SER A O 1
ATOM 3163 N N . ARG A 1 385 ? -26.714 -6.543 122.131 1.00 56.31 385 ARG A N 1
ATOM 3164 C CA . ARG A 1 385 ? -25.731 -6.636 123.226 1.00 56.31 385 ARG A CA 1
ATOM 3165 C C . ARG A 1 385 ? -26.137 -5.822 124.457 1.00 56.31 385 ARG A C 1
ATOM 3167 O O . ARG A 1 385 ? -25.644 -6.116 125.544 1.00 56.31 385 ARG A O 1
ATOM 3174 N N . ALA A 1 386 ? -27.016 -4.832 124.307 1.00 50.06 386 ALA A N 1
ATOM 3175 C CA . ALA A 1 386 ? -27.369 -3.886 125.363 1.00 50.06 386 ALA A CA 1
ATOM 3176 C C . ALA A 1 386 ? -28.607 -4.273 126.201 1.00 50.06 386 ALA A C 1
ATOM 3178 O O . ALA A 1 386 ? -28.920 -3.570 127.162 1.00 50.06 386 ALA A O 1
ATOM 3179 N N . THR A 1 387 ? -29.315 -5.372 125.900 1.00 43.75 387 THR A N 1
ATOM 3180 C CA . THR A 1 387 ? -30.564 -5.725 126.610 1.00 43.75 387 THR A CA 1
ATOM 3181 C C . THR A 1 387 ? -30.705 -7.227 126.927 1.00 43.75 387 THR A C 1
ATOM 3183 O O . THR A 1 387 ? -30.473 -8.064 126.055 1.00 43.75 387 THR A O 1
ATOM 3186 N N . PRO A 1 388 ? -31.080 -7.620 128.169 1.00 42.22 388 PRO A N 1
ATOM 3187 C CA . PRO A 1 388 ? -31.244 -9.022 128.538 1.00 42.22 388 PRO A CA 1
ATOM 3188 C C . PRO A 1 388 ? -32.633 -9.569 128.167 1.00 42.22 388 PRO A C 1
ATOM 3190 O O . PRO A 1 388 ? -33.662 -8.905 128.278 1.00 42.22 388 PRO A O 1
ATOM 3193 N N . VAL A 1 389 ? -32.618 -10.836 127.75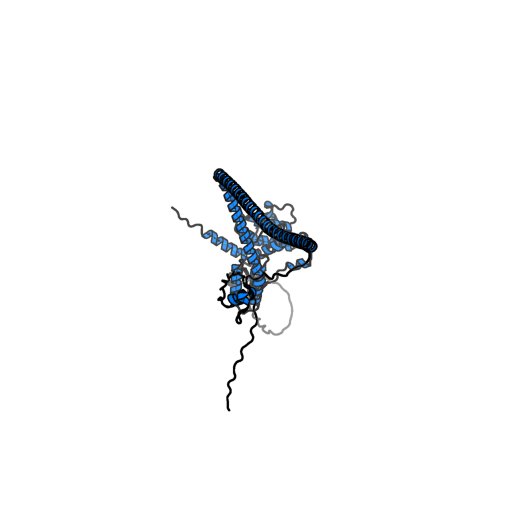8 1.00 46.72 389 VAL A N 1
ATOM 3194 C CA . VAL A 1 389 ? -33.717 -11.661 127.239 1.00 46.72 389 VAL A CA 1
ATOM 3195 C C . VAL A 1 389 ? -34.919 -11.733 128.188 1.00 46.72 389 VAL A C 1
ATOM 3197 O O . VAL A 1 389 ? -34.812 -12.319 129.261 1.00 46.72 389 VAL A O 1
ATOM 3200 N N . THR A 1 390 ? -36.094 -11.262 127.749 1.00 32.88 390 THR A N 1
ATOM 3201 C CA . THR A 1 390 ? -37.403 -11.749 128.230 1.00 32.88 390 THR A CA 1
ATOM 3202 C C . THR A 1 390 ? -38.503 -11.636 127.160 1.00 32.88 390 THR A C 1
ATOM 3204 O O . THR A 1 390 ? -38.646 -10.619 126.493 1.00 32.88 390 THR A O 1
ATOM 3207 N N . ALA A 1 391 ? -39.299 -12.709 127.069 1.00 35.97 391 ALA A N 1
ATOM 3208 C CA . ALA A 1 391 ? -40.628 -12.840 126.457 1.00 35.97 391 ALA A CA 1
ATOM 3209 C C . ALA A 1 391 ? -40.767 -12.665 124.926 1.00 35.97 391 ALA A C 1
ATOM 3211 O O . ALA A 1 391 ? -40.940 -11.572 124.390 1.00 35.97 391 ALA A O 1
ATOM 3212 N N . GLY A 1 392 ? -40.822 -13.809 124.233 1.00 46.31 392 GLY A N 1
ATOM 3213 C CA . GLY A 1 392 ? -41.245 -13.910 122.840 1.00 46.31 392 GLY A CA 1
ATOM 3214 C C . GLY A 1 392 ? -42.685 -13.437 122.628 1.00 46.31 392 GLY A C 1
ATOM 3215 O O . GLY A 1 392 ? -43.602 -13.830 123.348 1.00 46.31 392 GLY A O 1
ATOM 3216 N N . ARG A 1 393 ? -42.882 -12.609 121.598 1.00 45.50 393 ARG A N 1
ATOM 3217 C CA . ARG A 1 393 ? -44.198 -12.180 121.116 1.00 45.50 393 ARG A CA 1
ATOM 3218 C C . ARG A 1 393 ? -44.224 -12.298 119.594 1.00 45.50 393 ARG A C 1
ATOM 3220 O O . ARG A 1 393 ? -43.717 -11.437 118.881 1.00 45.50 393 ARG A O 1
ATOM 3227 N N . ILE A 1 394 ? -44.789 -13.398 119.101 1.00 51.69 394 ILE A N 1
ATOM 3228 C CA . ILE A 1 394 ? -45.030 -13.644 117.675 1.00 51.69 394 ILE A CA 1
ATOM 3229 C C . ILE A 1 394 ? -46.144 -12.687 117.236 1.00 51.69 394 ILE A C 1
ATOM 3231 O O . ILE A 1 394 ? -47.304 -12.878 117.581 1.00 51.69 394 ILE A O 1
ATOM 3235 N N . LYS A 1 395 ? -45.789 -11.617 116.518 1.00 55.59 395 LYS A N 1
ATOM 3236 C CA . LYS A 1 395 ? -46.735 -10.592 116.035 1.00 55.59 395 LYS A CA 1
ATOM 3237 C C . LYS A 1 395 ? -46.596 -10.348 114.529 1.00 55.59 395 LYS A C 1
ATOM 3239 O O . LYS A 1 395 ? -46.796 -9.236 114.056 1.00 55.59 395 LYS A O 1
ATOM 3244 N N . CYS A 1 396 ? -46.210 -11.378 113.776 1.00 55.09 396 CYS A N 1
ATOM 3245 C CA . CYS A 1 396 ? -45.691 -11.195 112.418 1.00 55.09 396 CYS A CA 1
ATOM 3246 C C . CYS A 1 396 ? -46.671 -11.532 111.285 1.00 55.09 396 CYS A C 1
ATOM 3248 O O . CYS A 1 396 ? -46.277 -11.421 110.130 1.00 55.09 396 CYS A O 1
ATOM 3250 N N . LEU A 1 397 ? -47.922 -11.925 111.561 1.00 57.41 397 LEU A N 1
ATOM 3251 C CA . LEU A 1 397 ? -48.869 -12.294 110.490 1.00 57.41 397 LEU A CA 1
ATOM 3252 C C . LEU A 1 397 ? -50.289 -11.716 110.627 1.00 57.41 397 LEU A C 1
ATOM 3254 O O . LEU A 1 397 ? -51.125 -12.005 109.781 1.00 57.41 397 LEU A O 1
ATOM 3258 N N . GLY A 1 398 ? -50.569 -10.875 111.632 1.00 57.50 398 GLY A N 1
ATOM 3259 C CA . GLY A 1 398 ? -51.863 -10.177 111.748 1.00 57.50 398 GLY A CA 1
ATOM 3260 C C . GLY A 1 398 ? -53.088 -11.085 111.933 1.00 57.50 398 GLY A C 1
ATOM 3261 O O . GLY A 1 398 ? -54.204 -10.644 111.691 1.00 57.50 398 GLY A O 1
ATOM 3262 N N . ILE A 1 399 ? -52.875 -12.337 112.341 1.00 60.34 399 ILE A N 1
ATOM 3263 C CA . ILE A 1 399 ? -53.923 -13.319 112.637 1.00 60.34 399 ILE A CA 1
ATOM 3264 C C . ILE A 1 399 ? -54.198 -13.245 114.140 1.00 60.34 399 ILE A C 1
ATOM 3266 O O . ILE A 1 399 ? -53.252 -13.260 114.932 1.00 60.34 399 ILE A O 1
ATOM 3270 N N . SER A 1 400 ? -55.465 -13.097 114.525 1.00 63.34 400 SER A N 1
ATOM 3271 C CA . SER A 1 400 ? -55.860 -13.082 115.933 1.00 63.34 400 SER A CA 1
ATOM 3272 C C . SER A 1 400 ? -55.828 -14.504 116.512 1.00 63.34 400 SER A C 1
ATOM 3274 O O . SER A 1 400 ? -56.012 -15.478 115.785 1.00 63.34 400 SER A O 1
ATOM 3276 N N . GLU A 1 401 ? -55.569 -14.635 117.814 1.00 61.59 401 GLU A N 1
ATOM 3277 C CA . GLU A 1 401 ? -55.535 -15.933 118.513 1.00 61.59 401 GLU A CA 1
ATOM 3278 C C . GLU A 1 401 ? -56.884 -16.673 118.377 1.00 61.59 401 GLU A C 1
ATOM 3280 O O . GLU A 1 401 ? -56.923 -17.869 118.108 1.00 61.59 401 GLU A O 1
ATOM 3285 N N . GLU A 1 402 ? -57.988 -15.920 118.377 1.00 62.12 402 GLU A N 1
ATOM 3286 C CA . GLU A 1 402 ? -59.359 -16.418 118.190 1.00 62.12 402 GLU A CA 1
ATOM 3287 C C . GLU A 1 402 ? -59.634 -16.982 116.780 1.00 62.12 402 GLU A C 1
ATOM 3289 O O . GLU A 1 402 ? -60.522 -17.820 116.600 1.00 62.12 402 GLU A O 1
ATOM 3294 N N . ASP A 1 403 ? -58.886 -16.539 115.764 1.00 64.38 403 ASP A N 1
ATOM 3295 C CA . ASP A 1 403 ? -59.007 -17.043 114.391 1.00 64.38 403 ASP A CA 1
ATOM 3296 C C . ASP A 1 403 ? -58.158 -18.299 114.154 1.00 64.38 403 ASP A C 1
ATOM 3298 O O . ASP A 1 403 ? -58.501 -19.115 113.295 1.00 64.38 403 ASP A O 1
ATOM 3302 N N . ALA A 1 404 ? -57.075 -18.468 114.920 1.00 61.62 404 ALA A N 1
ATOM 3303 C CA . ALA A 1 404 ? -56.173 -19.614 114.825 1.00 61.62 404 ALA A CA 1
ATOM 3304 C C . ALA A 1 404 ? -56.701 -20.861 115.563 1.00 61.62 404 ALA A C 1
ATOM 3306 O O . ALA A 1 404 ? -56.402 -21.977 115.143 1.00 61.62 404 ALA A O 1
ATOM 3307 N N . ASP A 1 405 ? -57.526 -20.683 116.602 1.00 66.69 405 ASP A N 1
ATOM 3308 C CA . ASP A 1 405 ? -58.080 -21.777 117.420 1.00 66.69 405 ASP A CA 1
ATOM 3309 C C . ASP A 1 405 ? -59.318 -22.468 116.804 1.00 66.69 405 ASP A C 1
ATOM 3311 O O . ASP A 1 405 ? -59.875 -23.415 117.370 1.00 66.69 405 ASP A O 1
ATOM 3315 N N . ARG A 1 406 ? -59.771 -22.037 115.617 1.00 75.81 406 ARG A N 1
ATOM 3316 C CA . ARG A 1 406 ? -60.887 -22.677 114.901 1.00 75.81 406 ARG A CA 1
ATOM 3317 C C . ARG A 1 406 ? -60.430 -23.988 114.251 1.00 75.81 406 ARG A C 1
ATOM 3319 O O . ARG A 1 406 ? -59.437 -24.017 113.534 1.00 75.81 406 ARG A O 1
ATOM 3326 N N . GLN A 1 407 ? -61.214 -25.060 114.406 1.00 67.69 407 GLN A N 1
ATOM 3327 C CA . GLN A 1 407 ? -60.885 -26.403 113.882 1.00 67.69 407 GLN A CA 1
ATOM 3328 C C . GLN A 1 407 ? -60.757 -26.491 112.341 1.00 67.69 407 GLN A C 1
ATOM 3330 O O . GLN A 1 407 ? -60.240 -27.483 111.838 1.00 67.69 407 GLN A O 1
ATOM 3335 N N . GLU A 1 408 ? -61.172 -25.463 111.592 1.00 65.94 408 GLU A N 1
ATOM 3336 C CA . GLU A 1 408 ? -61.043 -25.364 110.124 1.00 65.94 408 GLU A CA 1
ATOM 3337 C C . GLU A 1 408 ? -59.983 -24.343 109.658 1.00 65.94 408 GLU A C 1
ATOM 3339 O O . GLU A 1 408 ? -59.954 -23.952 108.489 1.00 65.94 408 GLU A O 1
ATOM 3344 N N . PHE A 1 409 ? -59.095 -23.875 110.540 1.00 72.38 409 PHE A N 1
ATOM 3345 C CA . PHE A 1 409 ? -58.072 -22.906 110.151 1.00 72.38 409 PHE A CA 1
ATOM 3346 C C . PHE A 1 409 ? -56.973 -23.549 109.281 1.00 72.38 409 PHE A C 1
ATOM 3348 O O . PHE A 1 409 ? -56.162 -24.344 109.756 1.00 72.38 409 PHE A O 1
ATOM 3355 N N . GLN A 1 410 ? -56.903 -23.164 107.999 1.00 69.81 410 GLN A N 1
ATOM 3356 C CA . GLN A 1 410 ? -55.836 -23.572 107.078 1.00 69.81 410 GLN A CA 1
ATOM 3357 C C . GLN A 1 410 ? -55.040 -22.365 106.573 1.00 69.81 410 GLN A C 1
ATOM 3359 O O . GLN A 1 410 ? -55.503 -21.561 105.764 1.00 69.81 410 GLN A O 1
ATOM 3364 N N . PHE A 1 411 ? -53.798 -22.255 107.039 1.00 74.25 411 PHE A N 1
ATOM 3365 C CA . PHE A 1 411 ? -52.898 -21.170 106.666 1.00 74.25 411 PHE A CA 1
ATOM 3366 C C . PHE A 1 411 ? -52.283 -21.397 105.274 1.00 74.25 411 PHE A C 1
ATOM 3368 O O . PHE A 1 411 ? -51.554 -22.365 105.053 1.00 74.25 411 PHE A O 1
ATOM 3375 N N . VAL A 1 412 ? -52.529 -20.475 104.336 1.00 74.00 412 VAL A N 1
ATOM 3376 C CA . VAL A 1 412 ? -51.872 -20.441 103.017 1.00 74.00 412 VAL A CA 1
ATOM 3377 C C . VAL A 1 412 ? -50.918 -19.252 102.969 1.00 74.00 412 VAL A C 1
ATOM 3379 O O . VAL A 1 412 ? -51.336 -18.102 103.096 1.00 74.00 412 VAL A O 1
ATOM 3382 N N . CYS A 1 413 ? -49.627 -19.512 102.760 1.00 78.25 413 CYS A N 1
ATOM 3383 C CA . CYS A 1 413 ? -48.638 -18.443 102.682 1.00 78.25 413 CYS A CA 1
ATOM 3384 C C . CYS A 1 413 ? -48.807 -17.594 101.406 1.00 78.25 413 CYS A C 1
ATOM 3386 O O . CYS A 1 413 ? -49.241 -18.072 100.354 1.00 78.25 413 CYS A O 1
ATOM 3388 N N . GLU A 1 414 ? -48.422 -16.321 101.487 1.00 72.75 414 GLU A N 1
ATOM 3389 C CA . GLU A 1 414 ? -48.580 -15.324 100.418 1.00 72.75 414 GLU A CA 1
ATOM 3390 C C . GLU A 1 414 ? -47.999 -15.757 99.044 1.00 72.75 414 GLU A C 1
ATOM 3392 O O . GLU A 1 414 ? -48.658 -15.543 98.022 1.00 72.75 414 GLU A O 1
ATOM 3397 N N . PRO A 1 415 ? -46.841 -16.451 98.970 1.00 76.06 415 PRO A N 1
ATOM 3398 C CA . PRO A 1 415 ? -46.328 -16.999 97.711 1.00 76.06 415 PRO A CA 1
ATOM 3399 C C . PRO A 1 415 ? -47.218 -18.094 97.106 1.00 76.06 415 PRO A C 1
ATOM 3401 O O . PRO A 1 415 ? -47.386 -18.148 95.887 1.00 76.06 415 PRO A O 1
ATOM 3404 N N . CYS A 1 416 ? -47.801 -18.961 97.940 1.00 76.94 416 CYS A N 1
ATOM 3405 C CA . CYS A 1 416 ? -48.709 -20.016 97.489 1.00 76.94 416 CYS A CA 1
ATOM 3406 C C . CYS A 1 416 ? -50.048 -19.436 97.023 1.00 76.94 416 CYS A C 1
ATOM 3408 O O . CYS A 1 416 ? -50.581 -19.897 96.015 1.00 76.94 416 CYS A O 1
ATOM 3410 N N . ARG A 1 417 ? -50.538 -18.368 97.672 1.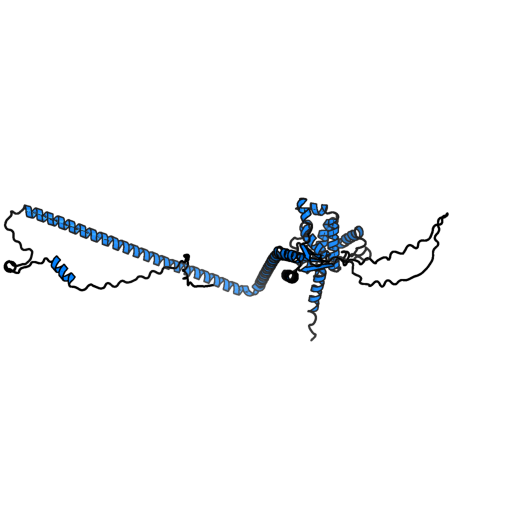00 78.62 417 ARG A N 1
ATOM 3411 C CA . ARG A 1 417 ? -51.726 -17.629 97.219 1.00 78.62 417 ARG A CA 1
ATOM 3412 C C . ARG A 1 417 ? -51.503 -17.001 95.841 1.00 78.62 417 ARG A C 1
ATOM 3414 O O . ARG A 1 417 ? -52.282 -17.259 94.928 1.00 78.62 417 ARG A O 1
ATOM 3421 N N . ARG A 1 418 ? -50.380 -16.294 95.651 1.00 74.69 418 ARG A N 1
ATOM 3422 C CA . ARG A 1 418 ? -50.005 -15.710 94.349 1.00 74.69 418 ARG A CA 1
ATOM 3423 C C . ARG A 1 418 ? -49.858 -16.762 93.247 1.00 74.69 418 ARG A C 1
ATOM 3425 O O . ARG A 1 418 ? -50.205 -16.499 92.101 1.00 74.69 418 ARG A O 1
ATOM 3432 N N . ARG A 1 419 ? -49.358 -17.958 93.575 1.00 76.06 419 ARG A N 1
ATOM 3433 C CA . ARG A 1 419 ? -49.219 -19.061 92.611 1.00 76.06 419 ARG A CA 1
ATOM 3434 C C . ARG A 1 419 ? -50.578 -19.655 92.212 1.00 76.06 419 ARG A C 1
ATOM 3436 O O . ARG A 1 419 ? -50.759 -19.960 91.038 1.00 76.06 419 ARG A O 1
ATOM 3443 N N . ASN A 1 420 ? -51.529 -19.758 93.144 1.00 74.88 420 ASN A N 1
ATOM 3444 C CA . ASN A 1 420 ? -52.893 -20.215 92.851 1.00 74.88 420 ASN A CA 1
ATOM 3445 C C . ASN A 1 420 ? -53.691 -19.183 92.034 1.00 74.88 420 ASN A C 1
ATOM 3447 O O . ASN A 1 420 ? -54.367 -19.547 91.077 1.00 74.88 420 ASN A O 1
ATOM 3451 N N . GLU A 1 421 ? -53.565 -17.894 92.360 1.00 74.94 421 GLU A N 1
ATOM 3452 C CA . GLU A 1 421 ? -54.184 -16.795 91.600 1.00 74.94 421 GLU A CA 1
ATOM 3453 C C . GLU A 1 421 ? -53.601 -16.683 90.179 1.00 74.94 421 GLU A C 1
ATOM 3455 O O . GLU A 1 421 ? -54.335 -16.478 89.215 1.00 74.94 421 GLU A O 1
ATOM 3460 N N . ALA A 1 422 ? -52.287 -16.877 90.014 1.00 65.88 422 ALA A N 1
ATOM 3461 C CA . ALA A 1 422 ? -51.649 -16.901 88.696 1.00 65.88 422 ALA A CA 1
ATOM 3462 C C . ALA A 1 422 ? -52.066 -18.114 87.845 1.00 65.88 422 ALA A C 1
ATOM 3464 O O . ALA A 1 422 ? -52.078 -18.010 86.621 1.00 65.88 422 ALA A O 1
ATOM 3465 N N . ALA A 1 423 ? -52.417 -19.240 88.475 1.00 69.56 423 ALA A N 1
ATOM 3466 C CA . ALA A 1 423 ? -52.920 -20.426 87.785 1.00 69.56 423 ALA A CA 1
ATOM 3467 C C . ALA A 1 423 ? -54.392 -20.296 87.347 1.00 69.56 423 ALA A C 1
ATOM 3469 O O . ALA A 1 423 ? -54.801 -21.007 86.432 1.00 69.56 423 ALA A O 1
ATOM 3470 N N . SER A 1 424 ? -55.183 -19.399 87.959 1.00 68.75 424 SER A N 1
ATOM 3471 C CA . SER A 1 424 ? -56.589 -19.180 87.576 1.00 68.75 424 SER A CA 1
ATOM 3472 C C . SER A 1 424 ? -56.795 -18.083 86.521 1.00 68.75 424 SER A C 1
ATOM 3474 O O . SER A 1 424 ? -57.885 -17.974 85.959 1.00 68.75 424 SER A O 1
ATOM 3476 N N . MET A 1 425 ? -55.764 -17.290 86.202 1.00 65.44 425 MET A N 1
ATOM 3477 C CA . MET A 1 425 ? -55.834 -16.275 85.144 1.00 65.44 425 MET A CA 1
ATOM 3478 C C . MET A 1 425 ? -55.527 -16.861 83.749 1.00 65.44 425 MET A C 1
ATOM 3480 O O . MET A 1 425 ? -54.577 -17.632 83.607 1.00 65.44 425 MET A O 1
ATOM 3484 N N . PRO A 1 426 ? -56.267 -16.475 82.688 1.00 68.38 426 PRO A N 1
ATOM 3485 C CA . PRO A 1 426 ? -55.984 -16.920 81.322 1.00 68.38 426 PRO A CA 1
ATOM 3486 C C . PRO A 1 426 ? -54.648 -16.345 80.795 1.00 68.38 426 PRO A C 1
ATOM 3488 O O . PRO A 1 426 ? -54.274 -15.223 81.157 1.00 68.38 426 PRO A O 1
ATOM 3491 N N . PRO A 1 427 ? -53.908 -17.079 79.938 1.00 68.94 427 PRO A N 1
ATOM 3492 C CA . PRO A 1 427 ? -52.597 -16.650 79.453 1.00 68.94 427 PRO A CA 1
ATOM 3493 C C . PRO A 1 427 ? -52.691 -15.409 78.551 1.00 68.94 427 PRO A C 1
ATOM 3495 O O . PRO A 1 427 ? -53.564 -15.308 77.692 1.00 68.94 427 PRO A O 1
ATOM 3498 N N . LYS A 1 428 ? -51.762 -14.459 78.736 1.00 61.59 428 LYS A N 1
ATOM 3499 C CA . LYS A 1 428 ? -51.672 -13.226 77.936 1.00 61.59 428 LYS A CA 1
ATOM 3500 C C . LYS A 1 428 ? -51.052 -13.507 76.564 1.00 61.59 428 LYS A C 1
ATOM 3502 O O . LYS A 1 428 ? -49.936 -14.022 76.483 1.00 61.59 428 LYS A O 1
ATOM 3507 N N . GLU A 1 429 ? -51.744 -13.112 75.499 1.00 55.44 429 GLU A N 1
ATOM 3508 C CA . GLU A 1 429 ? -51.242 -13.171 74.123 1.00 55.44 429 GLU A CA 1
ATOM 3509 C C . GLU A 1 429 ? -50.077 -12.190 73.922 1.00 55.44 429 GLU A C 1
ATOM 3511 O O . GLU A 1 429 ? -50.153 -11.013 74.279 1.00 55.44 429 GLU A O 1
ATOM 3516 N N . THR A 1 430 ? -48.974 -12.677 73.350 1.00 49.31 430 THR A N 1
ATOM 3517 C CA . THR A 1 430 ? -47.814 -11.854 72.984 1.00 49.31 430 THR A CA 1
ATOM 3518 C C . THR A 1 430 ? -47.763 -11.704 71.466 1.00 49.31 430 THR A C 1
ATOM 3520 O O . THR A 1 430 ? -47.552 -12.670 70.736 1.00 49.31 430 THR A O 1
ATOM 3523 N N . LEU A 1 431 ? -47.962 -10.476 70.982 1.00 51.97 431 LEU A N 1
ATOM 3524 C CA . LEU A 1 431 ? -47.811 -10.115 69.572 1.00 51.97 431 LEU A CA 1
ATOM 3525 C C . LEU A 1 431 ? -46.318 -10.093 69.206 1.00 51.97 431 LEU A C 1
ATOM 3527 O O . LEU A 1 431 ? -45.566 -9.236 69.670 1.00 51.97 431 LEU A O 1
ATOM 3531 N N . LYS A 1 432 ? -45.881 -11.045 68.372 1.00 44.78 432 LYS A N 1
ATOM 3532 C CA . LYS A 1 432 ? -44.543 -11.054 67.761 1.00 44.78 432 LYS A CA 1
ATOM 3533 C C . LYS A 1 432 ? -44.542 -10.147 66.530 1.00 44.78 432 LYS A C 1
ATOM 3535 O O . LYS A 1 432 ? -45.202 -10.453 65.544 1.00 44.78 432 LYS A O 1
ATOM 3540 N N . MET A 1 433 ? -43.776 -9.059 66.571 1.00 43.97 433 MET A N 1
ATOM 3541 C CA . MET A 1 433 ? -43.455 -8.264 65.382 1.00 43.97 433 MET A CA 1
ATOM 3542 C C . MET A 1 433 ? -42.351 -8.981 64.590 1.00 43.97 433 MET A C 1
ATOM 3544 O O . MET A 1 433 ? -41.266 -9.197 65.133 1.00 43.97 433 MET A O 1
ATOM 3548 N N . SER A 1 434 ? -42.619 -9.380 63.339 1.00 38.06 434 SER A N 1
ATOM 3549 C CA . SER A 1 434 ? -41.583 -9.890 62.432 1.00 38.06 434 SER A CA 1
ATOM 3550 C C . SER A 1 434 ? -40.787 -8.721 61.847 1.00 38.06 434 SER A C 1
ATOM 3552 O O . SER A 1 434 ? -41.354 -7.721 61.410 1.00 38.06 434 SER A O 1
ATOM 3554 N N . LEU A 1 435 ? -39.458 -8.833 61.866 1.00 45.69 435 LEU A N 1
ATOM 3555 C CA . LEU A 1 435 ? -38.584 -8.045 61.002 1.00 45.69 435 LEU A CA 1
ATOM 3556 C C . LEU A 1 435 ? -38.221 -8.929 59.811 1.00 45.69 435 LEU A C 1
ATOM 3558 O O . LEU A 1 435 ? -37.449 -9.880 59.952 1.00 45.69 435 LEU A O 1
ATOM 3562 N N . ASP A 1 436 ? -38.774 -8.605 58.648 1.00 39.38 436 ASP A N 1
ATOM 3563 C CA . ASP A 1 436 ? -38.426 -9.258 57.393 1.00 39.38 436 ASP A CA 1
ATOM 3564 C C . ASP A 1 436 ? -37.016 -8.819 56.983 1.00 39.38 436 ASP A C 1
ATOM 3566 O O . ASP A 1 436 ? -36.763 -7.662 56.641 1.00 39.38 436 ASP A O 1
ATOM 3570 N N . THR A 1 437 ? -36.068 -9.752 57.059 1.00 40.22 437 THR A N 1
ATOM 3571 C CA . THR A 1 437 ? -34.705 -9.553 56.562 1.00 40.22 437 THR A CA 1
ATOM 3572 C C . THR A 1 437 ? -34.659 -10.029 55.117 1.00 40.22 437 THR A C 1
ATOM 3574 O O . THR A 1 437 ? -34.754 -11.222 54.841 1.00 40.22 437 THR A O 1
ATOM 3577 N N . ILE A 1 438 ? -34.526 -9.079 54.195 1.00 45.28 438 ILE A N 1
ATOM 3578 C CA . ILE A 1 438 ? -34.297 -9.326 52.771 1.00 45.28 438 ILE A CA 1
ATOM 3579 C C . ILE A 1 438 ? -32.898 -9.937 52.609 1.00 45.28 438 ILE A C 1
ATOM 3581 O O . ILE A 1 438 ? -31.899 -9.272 52.885 1.00 45.28 438 ILE A O 1
ATOM 3585 N N . THR A 1 439 ? -32.814 -11.182 52.137 1.00 37.59 439 THR A N 1
ATOM 3586 C CA . THR A 1 439 ? -31.565 -11.799 51.671 1.00 37.59 439 THR A CA 1
ATOM 3587 C C . THR A 1 439 ? -31.642 -12.091 50.174 1.00 37.59 439 THR A C 1
ATOM 3589 O O . THR A 1 439 ? -32.621 -12.621 49.655 1.00 37.59 439 THR A O 1
ATOM 3592 N N . CYS A 1 440 ? -30.593 -11.655 49.478 1.00 33.03 440 CYS A N 1
ATOM 3593 C CA . CYS A 1 440 ? -30.408 -11.727 48.036 1.00 33.03 440 CYS A CA 1
ATOM 3594 C C . CYS A 1 440 ? -29.882 -13.112 47.615 1.00 33.03 440 CYS A C 1
ATOM 3596 O O . CYS A 1 440 ? -29.044 -13.707 48.292 1.00 33.03 440 CYS A O 1
ATOM 3598 N N . SER A 1 441 ? -30.395 -13.590 46.485 1.00 38.62 441 SER A N 1
ATOM 3599 C CA . SER A 1 441 ? -30.190 -14.891 45.852 1.00 38.62 441 SER A CA 1
ATOM 3600 C C . SER A 1 441 ? -28.732 -15.248 45.546 1.00 38.62 441 SER A C 1
ATOM 3602 O O . SER A 1 441 ? -27.979 -14.417 45.051 1.00 38.62 441 SER A O 1
ATOM 3604 N N . THR A 1 442 ? -28.386 -16.533 45.663 1.00 36.47 442 THR A N 1
ATOM 3605 C CA . THR A 1 442 ? -27.394 -17.188 44.790 1.00 36.47 442 THR A CA 1
ATOM 3606 C C . THR A 1 442 ? -27.803 -18.640 44.540 1.00 36.47 442 THR A C 1
ATOM 3608 O O . THR A 1 442 ? -28.105 -19.394 45.461 1.00 36.47 442 THR A O 1
ATOM 3611 N N . VAL A 1 443 ? -27.869 -18.994 43.257 1.00 42.34 443 VAL A N 1
ATOM 3612 C CA . VAL A 1 443 ? -28.248 -20.303 42.715 1.00 42.34 443 VAL A CA 1
ATOM 3613 C C . VAL A 1 443 ? -26.980 -21.121 42.462 1.00 42.34 443 VAL A C 1
ATOM 3615 O O . VAL A 1 443 ? -26.035 -20.612 41.863 1.00 42.34 443 VAL A O 1
ATOM 3618 N N . GLY A 1 444 ? -26.992 -22.395 42.857 1.00 33.47 444 GLY A N 1
ATOM 3619 C CA . GLY A 1 444 ? -26.036 -23.428 42.445 1.00 33.47 444 GLY A CA 1
ATOM 3620 C C . GLY A 1 444 ? -26.721 -24.809 42.481 1.00 33.47 444 GLY A C 1
ATOM 3621 O O . GLY A 1 444 ? -27.469 -25.056 43.428 1.00 33.47 444 GLY A O 1
ATOM 3622 N N . PRO A 1 445 ? -26.561 -25.676 41.461 1.00 43.88 445 PRO A N 1
ATOM 3623 C CA . PRO A 1 445 ? -27.477 -26.791 41.197 1.00 43.88 445 PRO A CA 1
ATOM 3624 C C . PRO A 1 445 ? -27.092 -28.101 41.909 1.00 43.88 445 PRO A C 1
ATOM 3626 O O . PRO A 1 445 ? -25.911 -28.385 42.102 1.00 43.88 445 PRO A O 1
ATOM 3629 N N . GLN A 1 446 ? -28.097 -28.926 42.236 1.00 39.97 446 GLN A N 1
ATOM 3630 C CA . GLN A 1 446 ? -27.938 -30.325 42.662 1.00 39.97 446 GLN A CA 1
ATOM 3631 C C . GLN A 1 446 ? -28.280 -31.323 41.534 1.00 39.97 446 GLN A C 1
ATOM 3633 O O . GLN A 1 446 ? -29.071 -30.979 40.651 1.00 39.97 446 GLN A O 1
ATOM 3638 N N . PRO A 1 447 ? -27.713 -32.550 41.557 1.00 41.31 447 PRO A N 1
ATOM 3639 C CA . PRO A 1 447 ? -27.911 -33.578 40.534 1.00 41.31 447 PRO A CA 1
ATOM 3640 C C . PRO A 1 447 ? -29.201 -34.385 40.755 1.00 41.31 447 PRO A C 1
ATOM 3642 O O . PRO A 1 447 ? -29.616 -34.617 41.887 1.00 41.31 447 PRO A O 1
ATOM 3645 N N . GLN A 1 448 ? -29.807 -34.836 39.655 1.00 39.47 448 GLN A N 1
ATOM 3646 C CA . GLN A 1 448 ? -30.999 -35.689 39.619 1.00 39.47 448 GLN A CA 1
ATOM 3647 C C . GLN A 1 448 ? -30.616 -37.170 39.458 1.00 39.47 448 GLN A C 1
ATOM 3649 O O . GLN A 1 448 ? -29.839 -37.501 38.564 1.00 39.47 448 GLN A O 1
ATOM 3654 N N . GLU A 1 449 ? -31.231 -38.048 40.257 1.00 35.47 449 GLU A N 1
ATOM 3655 C CA . GLU A 1 449 ? -31.353 -39.489 39.990 1.00 35.47 449 GLU A CA 1
ATOM 3656 C C . GLU A 1 449 ? -32.827 -39.883 39.764 1.00 35.47 449 GLU A C 1
ATOM 3658 O O . GLU A 1 449 ? -33.759 -39.197 40.182 1.00 35.47 449 GLU A O 1
ATOM 3663 N N . LEU A 1 450 ? -32.977 -40.966 39.001 1.00 39.72 450 LEU A N 1
ATOM 3664 C CA . LEU A 1 450 ? -34.070 -41.380 38.111 1.00 39.72 450 LEU A CA 1
ATOM 3665 C C . LEU A 1 450 ? -35.298 -42.023 38.798 1.00 39.72 450 LEU A C 1
ATOM 3667 O O . LEU A 1 450 ? -35.174 -42.542 39.905 1.00 39.72 450 LEU A O 1
ATOM 3671 N N . PRO A 1 451 ? -36.458 -42.117 38.108 1.00 41.09 451 PRO A N 1
ATOM 3672 C CA . PRO A 1 451 ? -37.588 -42.941 38.535 1.00 41.09 451 PRO A CA 1
ATOM 3673 C C . PRO A 1 451 ? -37.609 -44.338 37.872 1.00 41.09 451 PRO A C 1
ATOM 3675 O O . PRO A 1 451 ? -37.354 -44.485 36.676 1.00 41.09 451 PRO A O 1
ATOM 3678 N N . GLU A 1 452 ? -37.984 -45.359 38.652 1.00 37.31 452 GLU A N 1
ATOM 3679 C CA . GLU A 1 452 ? -38.275 -46.733 38.211 1.00 37.31 452 GLU A CA 1
ATOM 3680 C C . GLU A 1 452 ? -39.589 -46.830 37.414 1.00 37.31 452 GLU A C 1
ATOM 3682 O O . GLU A 1 452 ? -40.642 -46.348 37.840 1.00 37.31 452 GLU A O 1
ATOM 3687 N N . VAL A 1 453 ? -39.545 -47.539 36.280 1.00 41.50 453 VAL A N 1
ATOM 3688 C CA . VAL A 1 453 ? -40.714 -47.913 35.470 1.00 41.50 453 VAL A CA 1
ATOM 3689 C C . VAL A 1 453 ? -41.084 -49.371 35.747 1.00 41.50 453 VAL A C 1
ATOM 3691 O O . VAL A 1 453 ? -40.266 -50.279 35.616 1.00 41.50 453 VAL A O 1
ATOM 3694 N N . ARG A 1 454 ? -42.351 -49.578 36.121 1.00 36.00 454 ARG A N 1
ATOM 3695 C CA . ARG A 1 454 ? -42.977 -50.877 36.396 1.00 36.00 454 ARG A CA 1
ATOM 3696 C C . ARG A 1 454 ? -43.048 -51.766 35.153 1.00 36.00 454 ARG A C 1
ATOM 3698 O O . ARG A 1 454 ? -43.491 -51.344 34.089 1.00 36.00 454 ARG A O 1
ATOM 3705 N N . THR A 1 455 ? -42.697 -53.029 35.353 1.00 40.31 455 THR A N 1
ATOM 3706 C CA . THR A 1 455 ? -42.863 -54.154 34.435 1.00 40.31 455 THR A CA 1
ATOM 3707 C C . THR A 1 455 ? -44.323 -54.618 34.372 1.00 40.31 455 THR A C 1
ATOM 3709 O O . THR A 1 455 ? -44.983 -54.783 35.397 1.00 40.31 455 THR A O 1
ATOM 3712 N N . VAL A 1 456 ? -44.816 -54.891 33.161 1.00 42.31 456 VAL A N 1
ATOM 3713 C CA . VAL A 1 456 ? -46.014 -55.708 32.918 1.00 42.31 456 VAL A CA 1
ATOM 3714 C C . VAL A 1 456 ? -45.583 -56.905 32.071 1.00 42.31 456 VAL A C 1
ATOM 3716 O O . VAL A 1 456 ? -44.926 -56.745 31.045 1.00 42.31 456 VAL A O 1
ATOM 3719 N N . ARG A 1 457 ? -45.891 -58.102 32.577 1.00 41.72 457 ARG A N 1
ATOM 3720 C CA . ARG A 1 457 ? -45.638 -59.416 31.971 1.00 41.72 457 ARG A CA 1
ATOM 3721 C C . ARG A 1 457 ? -46.664 -59.771 30.882 1.00 41.72 457 ARG A C 1
ATOM 3723 O O . ARG A 1 457 ? -47.752 -59.203 30.863 1.00 41.72 457 ARG A O 1
ATOM 3730 N N . ASN A 1 458 ? -46.310 -60.851 30.171 1.00 39.19 458 ASN A N 1
ATOM 3731 C CA . ASN A 1 458 ? -47.127 -61.864 29.481 1.00 39.19 458 ASN A CA 1
ATOM 3732 C C . ASN A 1 458 ? -47.311 -61.684 27.972 1.00 39.19 458 ASN A C 1
ATOM 3734 O O . ASN A 1 458 ? -47.603 -60.593 27.511 1.00 39.19 458 ASN A O 1
ATOM 3738 N N . GLU A 1 459 ? -47.267 -62.726 27.143 1.00 44.03 459 GLU A N 1
ATOM 3739 C CA . GLU A 1 459 ? -46.792 -64.121 27.213 1.00 44.03 459 GLU A CA 1
ATOM 3740 C C . GLU A 1 459 ? -46.983 -64.687 25.786 1.00 44.03 459 GLU A C 1
ATOM 3742 O O . GLU A 1 459 ? -47.842 -64.201 25.053 1.00 44.03 459 GLU A O 1
ATOM 3747 N N . SER A 1 460 ? -46.296 -65.792 25.491 1.00 45.97 460 SER A N 1
ATOM 3748 C CA . SER A 1 460 ? -46.670 -66.843 24.524 1.00 45.97 460 SER A CA 1
ATOM 3749 C C . SER A 1 460 ? -46.218 -66.784 23.057 1.00 45.97 460 SER A C 1
ATOM 3751 O O . SER A 1 460 ? -46.587 -65.899 22.289 1.00 45.97 460 SER A O 1
ATOM 3753 N N . SER A 1 461 ? -45.595 -67.928 22.732 1.00 38.91 461 SER A N 1
ATOM 3754 C CA . SER A 1 461 ? -45.430 -68.646 21.458 1.00 38.91 461 SE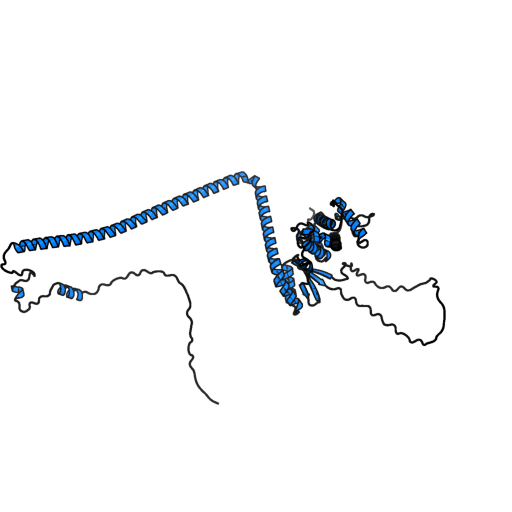R A CA 1
ATOM 3755 C C . SER A 1 461 ? -44.177 -68.380 20.638 1.00 38.91 461 SER A C 1
ATOM 3757 O O . SER A 1 461 ? -44.035 -67.288 20.054 1.00 38.91 461 SER A O 1
#

InterPro domains:
  IPR028938 Remodeling and spacing factor 1-like [PTHR14296] (18-384)

Radius of gyration: 56.53 Å; chains: 1; bounding box: 92×106×191 Å

pLDDT: mean 73.49, std 19.07, range [29.56, 93.69]

Organism: NCBI:txid72228